Protein AF-0000000082672532 (afdb_homodimer)

InterPro domains:
  IPR002347 Short-chain dehydrogenase/reductase SDR [PF00106] (41-243)
  IPR002347 Short-chain dehydrogenase/reductase SDR [PR00080] (131-142)
  IPR002347 Short-chain dehydrogenase/reductase SDR [PR00080] (184-192)
  IPR002347 Short-chain dehydrogenase/reductase SDR [PR00080] (203-222)
  IPR002347 Short-chain dehydrogenase/reductase SDR [PR00081] (131-142)
  IPR002347 Short-chain dehydrogenase/reductase SDR [PR00081] (178-194)
  IPR002347 Short-chain dehydrogenase/reductase SDR [PR00081] (203-222)
  IPR002347 Short-chain dehydrogenase/reductase SDR [PR00081] (224-241)
  IPR020904 Short-chain dehydrogenase/reductase, conserved site [PS00061] (190-218)
  IPR036291 NAD(P)-binding domain superfamily [SSF51735] (41-313)

pLDDT: mean 85.09, std 20.92, range [21.12, 98.75]

Structure (mmCIF, N/CA/C/O backbone):
data_AF-0000000082672532-model_v1
#
loop_
_entity.id
_entity.type
_entity.pdbx_description
1 polymer 'Retinol dehydrogenase 16-like isoform X2'
#
loop_
_atom_site.group_PDB
_atom_site.id
_atom_site.type_symbol
_atom_site.label_atom_id
_atom_site.label_alt_id
_atom_site.label_comp_id
_atom_site.label_asym_id
_atom_site.label_entity_id
_atom_site.label_seq_id
_atom_site.pdbx_PDB_ins_code
_atom_site.Cartn_x
_atom_site.Cartn_y
_atom_site.Cartn_z
_atom_site.occupancy
_atom_site.B_iso_or_equiv
_atom_site.auth_seq_id
_atom_site.auth_comp_id
_atom_site.auth_asym_id
_atom_site.auth_atom_id
_atom_site.pdbx_PDB_model_num
ATOM 1 N N . MET A 1 1 ? 17.281 -45.688 34.594 1 22.8 1 MET A N 1
ATOM 2 C CA . MET A 1 1 ? 16.125 -46.219 33.906 1 22.8 1 MET A CA 1
ATOM 3 C C . MET A 1 1 ? 15.852 -45.406 32.625 1 22.8 1 MET A C 1
ATOM 5 O O . MET A 1 1 ? 15.703 -44.188 32.656 1 22.8 1 MET A O 1
ATOM 9 N N . SER A 1 2 ? 16.453 -45.875 31.359 1 21.47 2 SER A N 1
ATOM 10 C CA . SER A 1 2 ? 16.703 -45.375 30.016 1 21.47 2 SER A CA 1
ATOM 11 C C . SER A 1 2 ? 15.398 -45.156 29.266 1 21.47 2 SER A C 1
ATOM 13 O O . SER A 1 2 ? 14.617 -46.094 29.047 1 21.47 2 SER A O 1
ATOM 15 N N . VAL A 1 3 ? 14.719 -43.969 29.578 1 28.23 3 VAL A N 1
ATOM 16 C CA . VAL A 1 3 ? 13.344 -43.719 29.141 1 28.23 3 VAL A CA 1
ATOM 17 C C . VAL A 1 3 ? 13.25 -43.812 27.625 1 28.23 3 VAL A C 1
ATOM 19 O O . VAL A 1 3 ? 13.945 -43.094 26.906 1 28.23 3 VAL A O 1
ATOM 22 N N . SER A 1 4 ? 13.062 -45 27 1 24.16 4 SER A N 1
ATOM 23 C CA . SER A 1 4 ? 13.078 -45.406 25.594 1 24.16 4 SER A CA 1
ATOM 24 C C . SER A 1 4 ? 12.008 -44.656 24.797 1 24.16 4 SER A C 1
ATOM 26 O O . SER A 1 4 ? 10.82 -44.719 25.125 1 24.16 4 SER A O 1
ATOM 28 N N . LEU A 1 5 ? 12.242 -43.406 24.375 1 28.22 5 LEU A N 1
ATOM 29 C CA . LEU A 1 5 ? 11.336 -42.531 23.625 1 28.22 5 LEU A CA 1
ATOM 30 C C . LEU A 1 5 ? 10.812 -43.25 22.391 1 28.22 5 LEU A C 1
ATOM 32 O O . LEU A 1 5 ? 11.578 -43.906 21.672 1 28.22 5 LEU A O 1
ATOM 36 N N . PRO A 1 6 ? 9.523 -43.594 22.312 1 28.3 6 PRO A N 1
ATOM 37 C CA . PRO A 1 6 ? 9.094 -44.5 21.25 1 28.3 6 PRO A CA 1
ATOM 38 C C . PRO A 1 6 ? 9.352 -43.938 19.844 1 28.3 6 PRO A C 1
ATOM 40 O O . PRO A 1 6 ? 9.422 -42.719 19.672 1 28.3 6 PRO A O 1
ATOM 43 N N . ALA A 1 7 ? 10.039 -44.656 18.812 1 29.14 7 ALA A N 1
ATOM 44 C CA . ALA A 1 7 ? 10.594 -44.594 17.453 1 29.14 7 ALA A CA 1
ATOM 45 C C . ALA A 1 7 ? 9.531 -44.188 16.438 1 29.14 7 ALA A C 1
ATOM 47 O O . ALA A 1 7 ? 9.812 -44.094 15.242 1 29.14 7 ALA A O 1
ATOM 48 N N . GLY A 1 8 ? 8.227 -44.188 16.734 1 26.72 8 GLY A N 1
ATOM 49 C CA . GLY A 1 8 ? 7.258 -44.312 15.664 1 26.72 8 GLY A CA 1
ATOM 50 C C . GLY A 1 8 ? 7.148 -43.094 14.781 1 26.72 8 GLY A C 1
ATOM 51 O O . GLY A 1 8 ? 6.555 -43.156 13.703 1 26.72 8 GLY A O 1
ATOM 52 N N . PHE A 1 9 ? 7.199 -41.875 15.281 1 28.36 9 PHE A N 1
ATOM 53 C CA . PHE A 1 9 ? 6.602 -40.781 14.531 1 28.36 9 PHE A CA 1
ATOM 54 C C . PHE A 1 9 ? 7.508 -40.344 13.383 1 28.36 9 PHE A C 1
ATOM 56 O O . PHE A 1 9 ? 7.453 -39.219 12.945 1 28.36 9 PHE A O 1
ATOM 63 N N . THR A 1 10 ? 8.578 -41.125 13.023 1 25.06 10 THR A N 1
ATOM 64 C CA . THR A 1 10 ? 9.594 -40.656 12.094 1 25.06 10 THR A CA 1
ATOM 65 C C . THR A 1 10 ? 9.031 -40.562 10.68 1 25.06 10 THR A C 1
ATOM 67 O O . THR A 1 10 ? 9.641 -39.938 9.805 1 25.06 10 THR A O 1
ATOM 70 N N . SER A 1 11 ? 8.125 -41.406 10.258 1 24.86 11 SER A N 1
ATOM 71 C CA . SER A 1 11 ? 8.023 -41.625 8.82 1 24.86 11 SER A CA 1
ATOM 72 C C . SER A 1 11 ? 7.297 -40.5 8.133 1 24.86 11 SER A C 1
ATOM 74 O O . SER A 1 11 ? 6.078 -40.531 7.949 1 24.86 11 SER A O 1
ATOM 76 N N . TRP A 1 12 ? 7.328 -39.344 8.594 1 27.31 12 TRP A N 1
ATOM 77 C CA . TRP A 1 12 ? 6.629 -38.312 7.816 1 27.31 12 TRP A CA 1
ATOM 78 C C . TRP A 1 12 ? 7.09 -38.344 6.359 1 27.31 12 TRP A C 1
ATOM 80 O O . TRP A 1 12 ? 8.211 -37.938 6.055 1 27.31 12 TRP A O 1
ATOM 90 N N . ARG A 1 13 ? 6.805 -39.375 5.57 1 30.42 13 ARG A N 1
ATOM 91 C CA . ARG A 1 13 ? 6.992 -39.531 4.133 1 30.42 13 ARG A CA 1
ATOM 92 C C . ARG A 1 13 ? 6.59 -38.281 3.381 1 30.42 13 ARG A C 1
ATOM 94 O O . ARG A 1 13 ? 5.426 -37.875 3.41 1 30.42 13 ARG A O 1
ATOM 101 N N . PHE A 1 14 ? 7.422 -37.344 3.176 1 32.69 14 PHE A N 1
ATOM 102 C CA . PHE A 1 14 ? 7.383 -36.219 2.24 1 32.69 14 PHE A CA 1
ATOM 103 C C . PHE A 1 14 ? 6.824 -36.656 0.893 1 32.69 14 PHE A C 1
ATOM 105 O O . PHE A 1 14 ? 7.484 -37.375 0.147 1 32.69 14 PHE A O 1
ATOM 112 N N . LEU A 1 15 ? 5.609 -37 0.774 1 30.42 15 LEU A N 1
ATOM 113 C CA . LEU A 1 15 ? 5.035 -37.312 -0.532 1 30.42 15 LEU A CA 1
ATOM 114 C C . LEU A 1 15 ? 5.418 -36.25 -1.554 1 30.42 15 LEU A C 1
ATOM 116 O O . LEU A 1 15 ? 4.871 -35.125 -1.542 1 30.42 15 LEU A O 1
ATOM 120 N N . VAL A 1 16 ? 6.676 -35.875 -1.719 1 34.66 16 VAL A N 1
ATOM 121 C CA . VAL A 1 16 ? 7.09 -35.188 -2.934 1 34.66 16 VAL A CA 1
ATOM 122 C C . VAL A 1 16 ? 6.508 -35.875 -4.156 1 34.66 16 VAL A C 1
ATOM 124 O O . VAL A 1 16 ? 6.609 -37.094 -4.281 1 34.66 16 VAL A O 1
ATOM 127 N N . LEU A 1 17 ? 5.418 -35.562 -4.68 1 37.06 17 LEU A N 1
ATOM 128 C CA . LEU A 1 17 ? 4.992 -36.156 -5.941 1 37.06 17 LEU A CA 1
ATOM 129 C C . LEU A 1 17 ? 6.195 -36.469 -6.836 1 37.06 17 LEU A C 1
ATOM 131 O O . LEU A 1 17 ? 7.043 -35.594 -7.047 1 37.06 17 LEU A O 1
ATOM 135 N N . PRO A 1 18 ? 6.68 -37.594 -6.914 1 37.16 18 PRO A N 1
ATOM 136 C CA . PRO A 1 18 ? 7.77 -37.906 -7.844 1 37.16 18 PRO A CA 1
ATOM 137 C C . PRO A 1 18 ? 7.508 -37.375 -9.25 1 37.16 18 PRO A C 1
ATOM 139 O O . PRO A 1 18 ? 6.574 -37.812 -9.922 1 37.16 18 PRO A O 1
ATOM 142 N N . LEU A 1 19 ? 7.75 -36.062 -9.492 1 42.47 19 LEU A N 1
ATOM 143 C CA . LEU A 1 19 ? 7.652 -35.375 -10.789 1 42.47 19 LEU A CA 1
ATOM 144 C C . LEU A 1 19 ? 8.25 -36.25 -11.891 1 42.47 19 LEU A C 1
ATOM 146 O O . LEU A 1 19 ? 7.984 -36.031 -13.07 1 42.47 19 LEU A O 1
ATOM 150 N N . ALA A 1 20 ? 9.117 -37.219 -11.656 1 36.72 20 ALA A N 1
ATOM 151 C CA . ALA A 1 20 ? 9.852 -38 -12.656 1 36.72 20 ALA A CA 1
ATOM 152 C C . ALA A 1 20 ? 8.914 -38.875 -13.469 1 36.72 20 ALA A C 1
ATOM 154 O O . ALA A 1 20 ? 9.242 -39.281 -14.578 1 36.72 20 ALA A O 1
ATOM 155 N N . ALA A 1 21 ? 7.895 -39.312 -12.914 1 38.53 21 ALA A N 1
ATOM 156 C CA . ALA A 1 21 ? 7.176 -40.344 -13.641 1 38.53 21 ALA A CA 1
ATOM 157 C C . ALA A 1 21 ? 6.117 -39.75 -14.555 1 38.53 21 ALA A C 1
ATOM 159 O O . ALA A 1 21 ? 5.312 -40.5 -15.141 1 38.53 21 ALA A O 1
ATOM 160 N N . LEU A 1 22 ? 6.031 -38.344 -14.516 1 41.75 22 LEU A N 1
ATOM 161 C CA . LEU A 1 22 ? 4.953 -37.812 -15.336 1 41.75 22 LEU A CA 1
ATOM 162 C C . LEU A 1 22 ? 5.402 -37.625 -16.781 1 41.75 22 LEU A C 1
ATOM 164 O O . LEU A 1 22 ? 6.543 -37.25 -17.031 1 41.75 22 LEU A O 1
ATOM 168 N N . SER A 1 23 ? 4.762 -38.125 -17.766 1 41.69 23 SER A N 1
ATOM 169 C CA . SER A 1 23 ? 4.996 -37.906 -19.188 1 41.69 23 SER A CA 1
ATOM 170 C C . SER A 1 23 ? 5.094 -36.438 -19.516 1 41.69 23 SER A C 1
ATOM 172 O O . SER A 1 23 ? 4.594 -35.594 -18.766 1 41.69 23 SER A O 1
ATOM 174 N N . ALA A 1 24 ? 5.992 -36 -20.484 1 45.09 24 ALA A N 1
ATOM 175 C CA . ALA A 1 24 ? 6.266 -34.625 -20.953 1 45.09 24 ALA A CA 1
ATOM 176 C C . ALA A 1 24 ? 5.008 -33.781 -20.891 1 45.09 24 ALA A C 1
ATOM 178 O O . ALA A 1 24 ? 5.078 -32.594 -20.578 1 45.09 24 ALA A O 1
ATOM 179 N N . SER A 1 25 ? 3.893 -34.281 -21.203 1 47.38 25 SER A N 1
ATOM 180 C CA . SER A 1 25 ? 2.619 -33.594 -21.297 1 47.38 25 SER A CA 1
ATOM 181 C C . SER A 1 25 ? 2.072 -33.25 -19.922 1 47.38 25 SER A C 1
ATOM 183 O O . SER A 1 25 ? 1.288 -32.312 -19.766 1 47.38 25 SER A O 1
ATOM 185 N N . ASP A 1 26 ? 2.633 -33.875 -18.859 1 57.94 26 ASP A N 1
ATOM 186 C CA . ASP A 1 26 ? 2.037 -33.812 -17.531 1 57.94 26 ASP A CA 1
ATOM 187 C C . ASP A 1 26 ? 2.809 -32.844 -16.641 1 57.94 26 ASP A C 1
ATOM 189 O O . ASP A 1 26 ? 2.652 -32.875 -15.414 1 57.94 26 ASP A O 1
ATOM 193 N N . THR A 1 27 ? 3.475 -31.922 -17.328 1 71.75 27 THR A N 1
ATOM 194 C CA . THR A 1 27 ? 4.371 -31.125 -16.5 1 71.75 27 THR A CA 1
ATOM 195 C C . THR A 1 27 ? 3.701 -29.812 -16.094 1 71.75 27 THR A C 1
ATOM 197 O O . THR A 1 27 ? 3.104 -29.125 -16.922 1 71.75 27 THR A O 1
ATOM 200 N N . PRO A 1 28 ? 3.74 -29.453 -14.852 1 78.81 28 PRO A N 1
ATOM 201 C CA . PRO A 1 28 ? 3.15 -28.188 -14.414 1 78.81 28 PRO A CA 1
ATOM 202 C C . PRO A 1 28 ? 3.773 -26.984 -15.102 1 78.81 28 PRO A C 1
ATOM 204 O O . PRO A 1 28 ? 4.984 -26.953 -15.336 1 78.81 28 PRO A O 1
ATOM 207 N N . THR A 1 29 ? 2.883 -26.094 -15.578 1 82.5 29 THR A N 1
ATOM 208 C CA . THR A 1 29 ? 3.32 -24.875 -16.266 1 82.5 29 THR A CA 1
ATOM 209 C C . THR A 1 29 ? 3.324 -23.688 -15.312 1 82.5 29 THR A C 1
ATOM 211 O O . THR A 1 29 ? 2.357 -23.469 -14.578 1 82.5 29 THR A O 1
ATOM 214 N N . VAL A 1 30 ? 4.434 -22.984 -15.312 1 87.06 30 VAL A N 1
ATOM 215 C CA . VAL A 1 30 ? 4.605 -21.812 -14.453 1 87.06 30 VAL A CA 1
ATOM 216 C C . VAL A 1 30 ? 4.828 -20.578 -15.312 1 87.06 30 VAL A C 1
ATOM 218 O O . VAL A 1 30 ? 5.676 -20.578 -16.219 1 87.06 30 VAL A O 1
ATOM 221 N N . LEU A 1 31 ? 3.986 -19.594 -15.125 1 88.81 31 LEU A N 1
ATOM 222 C CA . LEU A 1 31 ? 4.238 -18.266 -15.695 1 88.81 31 LEU A CA 1
ATOM 223 C C . LEU A 1 31 ? 5.07 -17.422 -14.75 1 88.81 31 LEU A C 1
ATOM 225 O O . LEU A 1 31 ? 4.703 -17.234 -13.586 1 88.81 31 LEU A O 1
ATOM 229 N N . LEU A 1 32 ? 6.141 -17 -15.281 1 87.56 32 LEU A N 1
ATOM 230 C CA . LEU A 1 32 ? 7.066 -16.172 -14.516 1 87.56 32 LEU A CA 1
ATOM 231 C C . LEU A 1 32 ? 7.258 -14.812 -15.18 1 87.56 32 LEU A C 1
ATOM 233 O O . LEU A 1 32 ? 7.758 -14.727 -16.297 1 87.56 32 LEU A O 1
ATOM 237 N N . ASN A 1 33 ? 6.738 -13.805 -14.516 1 82.75 33 ASN A N 1
ATOM 238 C CA . ASN A 1 33 ? 7.039 -12.492 -15.086 1 82.75 33 ASN A CA 1
ATOM 239 C C . ASN A 1 33 ? 8.219 -11.836 -14.375 1 82.75 33 ASN A C 1
ATOM 241 O O . ASN A 1 33 ? 8.25 -11.758 -13.148 1 82.75 33 ASN A O 1
ATOM 245 N N . THR A 1 34 ? 9.25 -11.398 -15.117 1 75 34 THR A N 1
ATOM 246 C CA . THR A 1 34 ? 10.516 -10.891 -14.594 1 75 34 THR A CA 1
ATOM 247 C C . THR A 1 34 ? 10.883 -9.57 -15.273 1 75 34 THR A C 1
ATOM 249 O O . THR A 1 34 ? 10.367 -9.25 -16.344 1 75 34 THR A O 1
ATOM 252 N N . PHE A 1 35 ? 11.383 -8.586 -14.391 1 60.69 35 PHE A N 1
ATOM 253 C CA . PHE A 1 35 ? 11.898 -7.328 -14.922 1 60.69 35 PHE A CA 1
ATOM 254 C C . PHE A 1 35 ? 13.344 -7.496 -15.398 1 60.69 35 PHE A C 1
ATOM 256 O O . PHE A 1 35 ? 14.156 -8.117 -14.711 1 60.69 35 PHE A O 1
ATOM 263 N N . TRP A 1 36 ? 13.523 -7.594 -16.641 1 53.28 36 TRP A N 1
ATOM 264 C CA . TRP A 1 36 ? 14.953 -7.555 -16.953 1 53.28 36 TRP A CA 1
ATOM 265 C C . TRP A 1 36 ? 15.383 -6.152 -17.359 1 53.28 36 TRP A C 1
ATOM 267 O O . TRP A 1 36 ? 14.641 -5.438 -18.031 1 53.28 36 TRP A O 1
ATOM 277 N N . SER A 1 37 ? 16.219 -5.555 -16.406 1 50.47 37 SER A N 1
ATOM 278 C CA . SER A 1 37 ? 16.781 -4.227 -16.625 1 50.47 37 SER A CA 1
ATOM 279 C C . SER A 1 37 ? 17.188 -4.027 -18.078 1 50.47 37 SER A C 1
ATOM 281 O O . SER A 1 37 ? 17.531 -4.988 -18.766 1 50.47 37 SER A O 1
ATOM 283 N N . ARG A 1 38 ? 16.703 -2.891 -18.578 1 47.25 38 ARG A N 1
ATOM 284 C CA . ARG A 1 38 ? 17.141 -2.432 -19.906 1 47.25 38 ARG A CA 1
ATOM 285 C C . ARG A 1 38 ? 18.672 -2.5 -20.031 1 47.25 38 ARG A C 1
ATOM 287 O O . ARG A 1 38 ? 19.203 -2.398 -21.125 1 47.25 38 ARG A O 1
ATOM 294 N N . GLU A 1 39 ? 19.297 -2.465 -18.828 1 46.34 39 GLU A N 1
ATOM 295 C CA . GLU A 1 39 ? 20.75 -2.396 -18.953 1 46.34 39 GLU A CA 1
ATOM 296 C C . GLU A 1 39 ? 21.344 -3.779 -19.188 1 46.34 39 GLU A C 1
ATOM 298 O O . GLU A 1 39 ? 20.938 -4.754 -18.562 1 46.34 39 GLU A O 1
ATOM 303 N N . PRO A 1 40 ? 22.094 -3.75 -20.125 1 41.78 40 PRO A N 1
ATOM 304 C CA . PRO A 1 40 ? 22.875 -4.957 -20.406 1 41.78 40 PRO A CA 1
ATOM 305 C C . PRO A 1 40 ? 23.547 -5.531 -19.172 1 41.78 40 PRO A C 1
ATOM 307 O O . PRO A 1 40 ? 24.094 -4.777 -18.344 1 41.78 40 PRO A O 1
ATOM 310 N N . GLY A 1 41 ? 23.594 -6.801 -18.828 1 40.56 41 GLY A N 1
ATOM 311 C CA . GLY A 1 41 ? 24.25 -7.465 -17.719 1 40.56 41 GLY A CA 1
ATOM 312 C C . GLY A 1 41 ? 23.297 -7.758 -16.562 1 40.56 41 GLY A C 1
ATOM 313 O O . GLY A 1 41 ? 23.672 -8.445 -15.609 1 40.56 41 GLY A O 1
ATOM 314 N N . CYS A 1 42 ? 22.406 -6.988 -16.453 1 43.38 42 CYS A N 1
ATOM 315 C CA . CYS A 1 42 ? 21.516 -7.137 -15.32 1 43.38 42 CYS A CA 1
ATOM 316 C C . CYS A 1 42 ? 20.562 -8.305 -15.516 1 43.38 42 CYS A C 1
ATOM 318 O O . CYS A 1 42 ? 19.453 -8.32 -14.961 1 43.38 42 CYS A O 1
ATOM 320 N N . ASP A 1 43 ? 20.828 -9.094 -16.438 1 50.78 43 ASP A N 1
ATOM 321 C CA . ASP A 1 43 ? 20.047 -10.297 -16.703 1 50.78 43 ASP A CA 1
ATOM 322 C C . ASP A 1 43 ? 20.109 -11.266 -15.523 1 50.78 43 ASP A C 1
ATOM 324 O O . ASP A 1 43 ? 19.875 -12.461 -15.688 1 50.78 43 ASP A O 1
ATOM 328 N N . SER A 1 44 ? 20.562 -10.75 -14.328 1 61.69 44 SER A N 1
ATOM 329 C CA . SER A 1 44 ? 20.922 -11.547 -13.164 1 61.69 44 SER A CA 1
ATOM 330 C C . SER A 1 44 ? 20.016 -11.234 -11.977 1 61.69 44 SER A C 1
ATOM 332 O O . SER A 1 44 ? 20.062 -10.133 -11.43 1 61.69 44 SER A O 1
ATOM 334 N N . GLY A 1 45 ? 18.828 -11.883 -11.984 1 86.25 45 GLY A N 1
ATOM 335 C CA . GLY A 1 45 ? 17.984 -11.695 -10.805 1 86.25 45 GLY A CA 1
ATOM 336 C C . GLY A 1 45 ? 17.25 -12.953 -10.391 1 86.25 45 GLY A C 1
ATOM 337 O O . GLY A 1 45 ? 17.562 -14.047 -10.859 1 86.25 45 GLY A O 1
ATOM 338 N N . PHE A 1 46 ? 16.438 -12.727 -9.508 1 92.38 46 PHE A N 1
ATOM 339 C CA . PHE A 1 46 ? 15.672 -13.852 -8.992 1 92.38 46 PHE A CA 1
ATOM 340 C C . PHE A 1 46 ? 14.969 -14.586 -10.117 1 92.38 46 PHE A C 1
ATOM 342 O O . PHE A 1 46 ? 14.992 -15.82 -10.18 1 92.38 46 PHE A O 1
ATOM 349 N N . GLY A 1 47 ? 14.391 -13.805 -11.031 1 92.38 47 GLY A N 1
ATOM 350 C CA . GLY A 1 47 ? 13.609 -14.398 -12.109 1 92.38 47 GLY A CA 1
ATOM 351 C C . GLY A 1 47 ? 14.43 -15.289 -13.023 1 92.38 47 GLY A C 1
ATOM 352 O O . GLY A 1 47 ? 14 -16.391 -13.375 1 92.38 47 GLY A O 1
ATOM 353 N N . ASN A 1 48 ? 15.547 -14.781 -13.414 1 91 48 ASN A N 1
ATOM 354 C CA . ASN A 1 48 ? 16.438 -15.555 -14.273 1 91 48 ASN A CA 1
ATOM 355 C C . ASN A 1 48 ? 16.859 -16.859 -13.609 1 91 48 ASN A C 1
ATOM 357 O O . ASN A 1 48 ? 16.766 -17.938 -14.211 1 91 48 ASN A O 1
ATOM 361 N N . LEU A 1 49 ? 17.328 -16.75 -12.422 1 93.25 49 LEU A N 1
ATOM 362 C CA . LEU A 1 49 ? 17.781 -17.938 -11.711 1 93.25 49 LEU A CA 1
ATOM 363 C C . LEU A 1 49 ? 16.641 -18.922 -11.492 1 93.25 49 LEU A C 1
ATOM 365 O O . LEU A 1 49 ? 16.812 -20.125 -11.672 1 93.25 49 LEU A O 1
ATOM 369 N N . LEU A 1 50 ? 15.492 -18.422 -11.148 1 95.5 50 LEU A N 1
ATOM 370 C CA . LEU A 1 50 ? 14.344 -19.297 -10.922 1 95.5 50 LEU A CA 1
ATOM 371 C C . LEU A 1 50 ? 13.945 -20.016 -12.203 1 95.5 50 LEU A C 1
ATOM 373 O O . LEU A 1 50 ? 13.641 -21.219 -12.18 1 95.5 50 LEU A O 1
ATOM 377 N N . ALA A 1 51 ? 13.914 -19.312 -13.281 1 93.94 51 ALA A N 1
ATOM 378 C CA . ALA A 1 51 ? 13.555 -19.906 -14.562 1 93.94 51 ALA A CA 1
ATOM 379 C C . ALA A 1 51 ? 14.461 -21.078 -14.898 1 93.94 51 ALA A C 1
ATOM 381 O O . ALA A 1 51 ? 13.984 -22.156 -15.289 1 93.94 51 ALA A O 1
ATOM 382 N N . ARG A 1 52 ? 15.703 -20.891 -14.734 1 94.06 52 ARG A N 1
ATOM 383 C CA . ARG A 1 52 ? 16.656 -21.938 -15.016 1 94.06 52 ARG A CA 1
ATOM 384 C C . ARG A 1 52 ? 16.5 -23.109 -14.047 1 94.06 52 ARG A C 1
ATOM 386 O O . ARG A 1 52 ? 16.562 -24.266 -14.453 1 94.06 52 ARG A O 1
ATOM 393 N N . GLN A 1 53 ? 16.281 -22.781 -12.828 1 94.31 53 GLN A N 1
ATOM 394 C CA . GLN A 1 53 ? 16.109 -23.781 -11.781 1 94.31 53 GLN A CA 1
ATOM 395 C C . GLN A 1 53 ? 14.898 -24.656 -12.062 1 94.31 53 GLN A C 1
ATOM 397 O O . GLN A 1 53 ? 14.969 -25.891 -11.953 1 94.31 53 GLN A O 1
ATOM 402 N N . LEU A 1 54 ? 13.797 -24.047 -12.406 1 94.5 54 LEU A N 1
ATOM 403 C CA . LEU A 1 54 ? 12.57 -24.781 -12.68 1 94.5 54 LEU A CA 1
ATOM 404 C C . LEU A 1 54 ? 12.695 -25.594 -13.961 1 94.5 54 LEU A C 1
ATOM 406 O O . LEU A 1 54 ? 12.219 -26.719 -14.031 1 94.5 54 LEU A O 1
ATOM 410 N N . ASP A 1 55 ? 13.344 -24.984 -14.922 1 93.69 55 ASP A N 1
ATOM 411 C CA . ASP A 1 55 ? 13.578 -25.688 -16.172 1 93.69 55 ASP A CA 1
ATOM 412 C C . ASP A 1 55 ? 14.414 -26.953 -15.953 1 93.69 55 ASP A C 1
ATOM 414 O O . ASP A 1 55 ? 14.102 -28.016 -16.516 1 93.69 55 ASP A O 1
ATOM 418 N N . LEU A 1 56 ? 15.406 -26.828 -15.164 1 94.06 56 LEU A N 1
ATOM 419 C CA . LEU A 1 56 ? 16.281 -27.953 -14.852 1 94.06 56 LEU A CA 1
ATOM 420 C C . LEU A 1 56 ? 15.508 -29.047 -14.133 1 94.06 56 LEU A C 1
ATOM 422 O O . LEU A 1 56 ? 15.82 -30.234 -14.281 1 94.06 56 LEU A O 1
ATOM 426 N N . LYS A 1 57 ? 14.492 -28.688 -13.445 1 91.81 57 LYS A N 1
ATOM 427 C CA . LYS A 1 57 ? 13.703 -29.656 -12.68 1 91.81 57 LYS A CA 1
ATOM 428 C C . LYS A 1 57 ? 12.602 -30.266 -13.539 1 91.81 57 LYS A C 1
ATOM 430 O O . LYS A 1 57 ? 11.805 -31.078 -13.062 1 91.81 57 LYS A O 1
ATOM 435 N N . GLY A 1 58 ? 12.469 -29.766 -14.742 1 89.38 58 GLY A N 1
ATOM 436 C CA . GLY A 1 58 ? 11.555 -30.375 -15.695 1 89.38 58 GLY A CA 1
ATOM 437 C C . GLY A 1 58 ? 10.219 -29.672 -15.797 1 89.38 58 GLY A C 1
ATOM 438 O O . GLY A 1 58 ? 9.32 -30.125 -16.5 1 89.38 58 GLY A O 1
ATOM 439 N N . LEU A 1 59 ? 10.031 -28.531 -15.102 1 89.69 59 LEU A N 1
ATOM 440 C CA . LEU A 1 59 ? 8.797 -27.766 -15.219 1 89.69 59 LEU A CA 1
ATOM 441 C C . LEU A 1 59 ? 8.766 -26.984 -16.516 1 89.69 59 LEU A C 1
ATOM 443 O O . LEU A 1 59 ? 9.82 -26.594 -17.047 1 89.69 59 LEU A O 1
ATOM 447 N N . ARG A 1 60 ? 7.609 -26.844 -17.047 1 91.75 60 ARG A N 1
ATOM 448 C CA . ARG A 1 60 ? 7.441 -25.938 -18.188 1 91.75 60 ARG A CA 1
ATOM 449 C C . ARG A 1 60 ? 7.352 -24.484 -17.734 1 91.75 60 ARG A C 1
ATOM 451 O O . ARG A 1 60 ? 6.441 -24.125 -16.984 1 91.75 60 ARG A O 1
ATOM 458 N N . VAL A 1 61 ? 8.25 -23.703 -18.234 1 94.31 61 VAL A N 1
ATOM 459 C CA . VAL A 1 61 ? 8.32 -22.312 -17.781 1 94.31 61 VAL A CA 1
ATOM 460 C C . VAL A 1 61 ? 7.941 -21.375 -18.938 1 94.31 61 VAL A C 1
ATOM 462 O O . VAL A 1 61 ? 8.555 -21.422 -20 1 94.31 61 VAL A O 1
ATOM 465 N N . LEU A 1 62 ? 6.906 -20.656 -18.75 1 94.81 62 LEU A N 1
ATOM 466 C CA . LEU A 1 62 ? 6.566 -19.516 -19.609 1 94.81 62 LEU A CA 1
ATOM 467 C C . LEU A 1 62 ? 7.102 -18.219 -19.031 1 94.81 62 LEU A C 1
ATOM 469 O O . LEU A 1 62 ? 6.512 -17.656 -18.109 1 94.81 62 LEU A O 1
ATOM 473 N N . ALA A 1 63 ? 8.188 -17.75 -19.609 1 94.19 63 ALA A N 1
ATOM 474 C CA . ALA A 1 63 ? 8.875 -16.594 -19.047 1 94.19 63 ALA A CA 1
ATOM 475 C C . ALA A 1 63 ? 8.461 -15.312 -19.781 1 94.19 63 ALA A C 1
ATOM 477 O O . ALA A 1 63 ? 8.664 -15.18 -20.984 1 94.19 63 ALA A O 1
ATOM 478 N N . ALA A 1 64 ? 7.844 -14.43 -19.094 1 93.38 64 ALA A N 1
ATOM 479 C CA . ALA A 1 64 ? 7.523 -13.102 -19.609 1 93.38 64 ALA A CA 1
ATOM 480 C C . ALA A 1 64 ? 8.625 -12.102 -19.281 1 93.38 64 ALA A C 1
ATOM 482 O O . ALA A 1 64 ? 8.898 -11.82 -18.125 1 93.38 64 ALA A O 1
ATOM 483 N N . CYS A 1 65 ? 9.227 -11.586 -20.328 1 90.44 65 CYS A N 1
ATOM 484 C CA . CYS A 1 65 ? 10.359 -10.68 -20.188 1 90.44 65 CYS A CA 1
ATOM 485 C C . CYS A 1 65 ? 10.008 -9.289 -20.703 1 90.44 65 CYS A C 1
ATOM 487 O O . CYS A 1 65 ? 9.195 -9.141 -21.625 1 90.44 65 CYS A O 1
ATOM 489 N N . LEU A 1 66 ? 10.656 -8.32 -20.078 1 88.81 66 LEU A N 1
ATOM 490 C CA . LEU A 1 66 ? 10.406 -6.945 -20.5 1 88.81 66 LEU A CA 1
ATOM 491 C C . LEU A 1 66 ? 11.07 -6.656 -21.844 1 88.81 66 LEU A C 1
ATOM 493 O O . LEU A 1 66 ? 10.516 -5.926 -22.672 1 88.81 66 LEU A O 1
ATOM 497 N N . THR A 1 67 ? 12.336 -7.277 -22.078 1 87.12 67 THR A N 1
ATOM 498 C CA . THR A 1 67 ? 13.094 -6.969 -23.281 1 87.12 67 THR A CA 1
ATOM 499 C C . THR A 1 67 ? 13.352 -8.234 -24.094 1 87.12 67 THR A C 1
ATOM 501 O O . THR A 1 67 ? 13.445 -9.328 -23.547 1 87.12 67 THR A O 1
ATOM 504 N N . GLU A 1 68 ? 13.555 -8.031 -25.391 1 89.75 68 GLU A N 1
ATOM 505 C CA . GLU A 1 68 ? 13.883 -9.133 -26.281 1 89.75 68 GLU A CA 1
ATOM 506 C C . GLU A 1 68 ? 15.258 -9.719 -25.969 1 89.75 68 GLU A C 1
ATOM 508 O O . GLU A 1 68 ? 15.453 -10.93 -26.062 1 89.75 68 GLU A O 1
ATOM 513 N N . LYS A 1 69 ? 16.141 -8.891 -25.609 1 87 69 LYS A N 1
ATOM 514 C CA . LYS A 1 69 ? 17.484 -9.336 -25.266 1 87 69 LYS A CA 1
ATOM 515 C C . LYS A 1 69 ? 17.469 -10.281 -24.078 1 87 69 LYS A C 1
ATOM 517 O O . LYS A 1 69 ? 18.141 -11.312 -24.078 1 87 69 LYS A O 1
ATOM 522 N N . GLY A 1 70 ? 16.734 -9.898 -23.078 1 85.25 70 GLY A N 1
ATOM 523 C CA . GLY A 1 70 ? 16.609 -10.758 -21.922 1 85.25 70 GLY A CA 1
ATOM 524 C C . GLY A 1 70 ? 15.953 -12.094 -22.234 1 85.25 70 GLY A C 1
ATOM 525 O O . GLY A 1 70 ? 16.375 -13.133 -21.719 1 85.25 70 GLY A O 1
ATOM 526 N N . ALA A 1 71 ? 14.969 -12.031 -23.047 1 90.06 71 ALA A N 1
ATOM 527 C CA . ALA A 1 71 ? 14.281 -13.25 -23.469 1 90.06 71 ALA A CA 1
ATOM 528 C C . ALA A 1 71 ? 15.219 -14.188 -24.219 1 90.06 71 ALA A C 1
ATOM 530 O O . ALA A 1 71 ? 15.25 -15.391 -23.953 1 90.06 71 ALA A O 1
ATOM 531 N N . GLU A 1 72 ? 15.945 -13.641 -25.109 1 90.38 72 GLU A N 1
ATOM 532 C CA . GLU A 1 72 ? 16.875 -14.422 -25.906 1 90.38 72 GLU A CA 1
ATOM 533 C C . GLU A 1 72 ? 17.953 -15.055 -25.031 1 90.38 72 GLU A C 1
ATOM 535 O O . GLU A 1 72 ? 18.297 -16.219 -25.203 1 90.38 72 GLU A O 1
ATOM 540 N N . GLN A 1 73 ? 18.453 -14.273 -24.141 1 87.19 73 GLN A N 1
ATOM 541 C CA . GLN A 1 73 ? 19.484 -14.781 -23.25 1 87.19 73 GLN A CA 1
ATOM 542 C C . GLN A 1 73 ? 18.953 -15.945 -22.406 1 87.19 73 GLN A C 1
ATOM 544 O O . GLN A 1 73 ? 19.672 -16.938 -22.203 1 87.19 73 GLN A O 1
ATOM 549 N N . LEU A 1 74 ? 17.797 -15.789 -21.969 1 90.38 74 LEU A N 1
ATOM 550 C CA . LEU A 1 74 ? 17.203 -16.844 -21.156 1 90.38 74 LEU A CA 1
ATOM 551 C C . LEU A 1 74 ? 16.969 -18.109 -21.984 1 90.38 74 LEU A C 1
ATOM 553 O O . LEU A 1 74 ? 17.234 -19.219 -21.516 1 90.38 74 LEU A O 1
ATOM 557 N N . ARG A 1 75 ? 16.484 -17.969 -23.172 1 92 75 ARG A N 1
ATOM 558 C CA . ARG A 1 75 ? 16.25 -19.109 -24.062 1 92 75 ARG A CA 1
ATOM 559 C C . ARG A 1 75 ? 17.562 -19.844 -24.344 1 92 75 ARG A C 1
ATOM 561 O O . ARG A 1 75 ? 17.578 -21.078 -24.438 1 92 75 ARG A O 1
ATOM 568 N N . ASN A 1 76 ? 18.562 -19.109 -24.406 1 92.5 76 ASN A N 1
ATOM 569 C CA . ASN A 1 76 ? 19.859 -19.688 -24.719 1 92.5 76 ASN A CA 1
ATOM 570 C C . ASN A 1 76 ? 20.438 -20.453 -23.531 1 92.5 76 ASN A C 1
ATOM 572 O O . ASN A 1 76 ? 21.328 -21.297 -23.703 1 92.5 76 ASN A O 1
ATOM 576 N N . GLN A 1 77 ? 19.906 -20.172 -22.422 1 91.75 77 GLN A N 1
ATOM 577 C CA . GLN A 1 77 ? 20.453 -20.766 -21.203 1 91.75 77 GLN A CA 1
ATOM 578 C C . GLN A 1 77 ? 19.562 -21.891 -20.688 1 91.75 77 GLN A C 1
ATOM 580 O O . GLN A 1 77 ? 19.828 -22.469 -19.641 1 91.75 77 GLN A O 1
ATOM 585 N N . THR A 1 78 ? 18.5 -22.141 -21.406 1 93.25 78 THR A N 1
ATOM 586 C CA . THR A 1 78 ? 17.531 -23.109 -20.938 1 93.25 78 THR A CA 1
ATOM 587 C C . THR A 1 78 ? 17.141 -24.078 -22.047 1 93.25 78 THR A C 1
ATOM 589 O O . THR A 1 78 ? 17.594 -23.953 -23.188 1 93.25 78 THR A O 1
ATOM 592 N N . SER A 1 79 ? 16.359 -25.109 -21.672 1 93.31 79 SER A N 1
ATOM 593 C CA . SER A 1 79 ? 15.906 -26.094 -22.641 1 93.31 79 SER A CA 1
ATOM 594 C C . SER A 1 79 ? 14.797 -25.516 -23.531 1 93.31 79 SER A C 1
ATOM 596 O O . SER A 1 79 ? 14.328 -24.406 -23.297 1 93.31 79 SER A O 1
ATOM 598 N N . ASP A 1 80 ? 14.297 -26.297 -24.469 1 91.31 80 ASP A N 1
ATOM 599 C CA . ASP A 1 80 ? 13.25 -25.891 -25.406 1 91.31 80 ASP A CA 1
ATOM 600 C C . ASP A 1 80 ? 11.891 -25.844 -24.719 1 91.31 80 ASP A C 1
ATOM 602 O O . ASP A 1 80 ? 10.93 -25.297 -25.266 1 91.31 80 ASP A O 1
ATOM 606 N N . ARG A 1 81 ? 11.875 -26.375 -23.562 1 90.06 81 ARG A N 1
ATOM 607 C CA . ARG A 1 81 ? 10.609 -26.359 -22.828 1 90.06 81 ARG A CA 1
ATOM 608 C C . ARG A 1 81 ? 10.258 -24.938 -22.375 1 90.06 81 ARG A C 1
ATOM 610 O O . ARG A 1 81 ? 9.078 -24.609 -22.25 1 90.06 81 ARG A O 1
ATOM 617 N N . LEU A 1 82 ? 11.281 -24.172 -22.125 1 93.81 82 LEU A N 1
ATOM 618 C CA . LEU A 1 82 ? 11.047 -22.797 -21.703 1 93.81 82 LEU A CA 1
ATOM 619 C C . LEU A 1 82 ? 10.695 -21.922 -22.891 1 93.81 82 LEU A C 1
ATOM 621 O O . LEU A 1 82 ? 11.383 -21.953 -23.906 1 93.81 82 LEU A O 1
ATOM 625 N N . GLN A 1 83 ? 9.609 -21.266 -22.797 1 94.31 83 GLN A N 1
ATOM 626 C CA . GLN A 1 83 ? 9.172 -20.328 -23.812 1 94.31 83 GLN A CA 1
ATOM 627 C C . GLN A 1 83 ? 9.102 -18.906 -23.25 1 94.31 83 GLN A C 1
ATOM 629 O O . GLN A 1 83 ? 8.914 -18.719 -22.047 1 94.31 83 GLN A O 1
ATOM 634 N N . THR A 1 84 ? 9.289 -17.969 -24.125 1 94.06 84 THR A N 1
ATOM 635 C CA . THR A 1 84 ? 9.336 -16.594 -23.672 1 94.06 84 THR A CA 1
ATOM 636 C C . THR A 1 84 ? 8.289 -15.742 -24.391 1 94.06 84 THR A C 1
ATOM 638 O O . THR A 1 84 ? 7.879 -16.062 -25.5 1 94.06 84 THR A O 1
ATOM 641 N N . VAL A 1 85 ? 7.836 -14.711 -23.734 1 94.12 85 VAL A N 1
ATOM 642 C CA . VAL A 1 85 ? 6.949 -13.695 -24.297 1 94.12 85 VAL A CA 1
ATOM 643 C C . VAL A 1 85 ? 7.336 -12.32 -23.766 1 94.12 85 VAL A C 1
ATOM 645 O O . VAL A 1 85 ? 7.895 -12.203 -22.672 1 94.12 85 VAL A O 1
ATOM 648 N N . ILE A 1 86 ? 7.129 -11.312 -24.594 1 93.62 86 ILE A N 1
ATOM 649 C CA . ILE A 1 86 ? 7.414 -9.953 -24.141 1 93.62 86 ILE A CA 1
ATOM 650 C C . ILE A 1 86 ? 6.219 -9.398 -23.375 1 93.62 86 ILE A C 1
ATOM 652 O O . ILE A 1 86 ? 5.082 -9.477 -23.844 1 93.62 86 ILE A O 1
ATOM 656 N N . LEU A 1 87 ? 6.504 -8.836 -22.188 1 94.38 87 LEU A N 1
ATOM 657 C CA . LEU A 1 87 ? 5.441 -8.328 -21.328 1 94.38 87 LEU A CA 1
ATOM 658 C C . LEU A 1 87 ? 5.871 -7.043 -20.641 1 94.38 87 LEU A C 1
ATOM 660 O O . LEU A 1 87 ? 6.914 -7.004 -19.984 1 94.38 87 LEU A O 1
ATOM 664 N N . ASP A 1 88 ? 5.188 -6 -20.891 1 94 88 ASP A N 1
ATOM 665 C CA . ASP A 1 88 ? 5.23 -4.793 -20.078 1 94 88 ASP A CA 1
ATOM 666 C C . ASP A 1 88 ? 4.035 -4.734 -19.125 1 94 88 ASP A C 1
ATOM 668 O O . ASP A 1 88 ? 2.912 -4.449 -19.547 1 94 88 ASP A O 1
ATOM 672 N N . VAL A 1 89 ? 4.281 -4.941 -17.859 1 95.19 89 VAL A N 1
ATOM 673 C CA . VAL A 1 89 ? 3.207 -5.117 -16.891 1 95.19 89 VAL A CA 1
ATOM 674 C C . VAL A 1 89 ? 2.455 -3.803 -16.703 1 95.19 89 VAL A C 1
ATOM 676 O O . VAL A 1 89 ? 1.367 -3.777 -16.125 1 95.19 89 VAL A O 1
ATOM 679 N N . THR A 1 90 ? 3.021 -2.639 -17.125 1 95.5 90 THR A N 1
ATOM 680 C CA . THR A 1 90 ? 2.375 -1.342 -16.969 1 95.5 90 THR A CA 1
ATOM 681 C C . THR A 1 90 ? 1.38 -1.085 -18.094 1 95.5 90 THR A C 1
ATOM 683 O O . THR A 1 90 ? 0.631 -0.107 -18.047 1 95.5 90 THR A O 1
ATOM 686 N N . LYS A 1 91 ? 1.392 -1.941 -19.078 1 96.19 91 LYS A N 1
ATOM 687 C CA . LYS A 1 91 ? 0.502 -1.782 -20.219 1 96.19 91 LYS A CA 1
ATOM 688 C C . LYS A 1 91 ? -0.544 -2.893 -20.266 1 96.19 91 LYS A C 1
ATOM 690 O O . LYS A 1 91 ? -0.22 -4.047 -20.547 1 96.19 91 LYS A O 1
ATOM 695 N N . THR A 1 92 ? -1.756 -2.529 -20.109 1 95.19 92 THR A N 1
ATOM 696 C CA . THR A 1 92 ? -2.844 -3.496 -20.031 1 95.19 92 THR A CA 1
ATOM 697 C C . THR A 1 92 ? -2.957 -4.289 -21.328 1 95.19 92 THR A C 1
ATOM 699 O O . THR A 1 92 ? -3.277 -5.48 -21.312 1 95.19 92 THR A O 1
ATOM 702 N N . ASP A 1 93 ? -2.691 -3.625 -22.453 1 96.75 93 ASP A N 1
ATOM 703 C CA . ASP A 1 93 ? -2.732 -4.324 -23.734 1 96.75 93 ASP A CA 1
ATOM 704 C C . ASP A 1 93 ? -1.646 -5.395 -23.797 1 96.75 93 ASP A C 1
ATOM 706 O O . ASP A 1 93 ? -1.865 -6.473 -24.359 1 96.75 93 ASP A O 1
ATOM 710 N N . SER A 1 94 ? -0.495 -5.074 -23.312 1 96.25 94 SER A N 1
ATOM 711 C CA . SER A 1 94 ? 0.591 -6.047 -23.25 1 96.25 94 SER A CA 1
ATOM 712 C C . SER A 1 94 ? 0.217 -7.234 -22.375 1 96.25 94 SER A C 1
ATOM 714 O O . SER A 1 94 ? 0.475 -8.383 -22.734 1 96.25 94 SER A O 1
ATOM 716 N N . VAL A 1 95 ? -0.41 -6.973 -21.25 1 97.06 95 VAL A N 1
ATOM 717 C CA . VAL A 1 95 ? -0.838 -8.023 -20.328 1 97.06 95 VAL A CA 1
ATOM 718 C C . VAL A 1 95 ? -1.888 -8.906 -21.016 1 97.06 95 VAL A C 1
ATOM 720 O O . VAL A 1 95 ? -1.833 -10.133 -20.906 1 97.06 95 VAL A O 1
ATOM 723 N N . ALA A 1 96 ? -2.793 -8.289 -21.688 1 96.56 96 ALA A N 1
ATOM 724 C CA . ALA A 1 96 ? -3.834 -9.031 -22.391 1 96.56 96 ALA A CA 1
ATOM 725 C C . ALA A 1 96 ? -3.229 -9.961 -23.438 1 96.56 96 ALA A C 1
ATOM 727 O O . ALA A 1 96 ? -3.619 -11.125 -23.547 1 96.56 96 ALA A O 1
ATOM 728 N N . ALA A 1 97 ? -2.303 -9.469 -24.203 1 97.06 97 ALA A N 1
ATOM 729 C CA . ALA A 1 97 ? -1.648 -10.258 -25.25 1 97.06 97 ALA A CA 1
ATOM 730 C C . ALA A 1 97 ? -0.881 -11.43 -24.641 1 97.06 97 ALA A C 1
ATOM 732 O O . ALA A 1 97 ? -0.938 -12.547 -25.141 1 97.06 97 ALA A O 1
ATOM 733 N N . ALA A 1 98 ? -0.17 -11.148 -23.578 1 95.75 98 ALA A N 1
ATOM 734 C CA . ALA A 1 98 ? 0.569 -12.211 -22.906 1 95.75 98 ALA A CA 1
ATOM 735 C C . ALA A 1 98 ? -0.38 -13.266 -22.328 1 95.75 98 ALA A C 1
ATOM 737 O O . ALA A 1 98 ? -0.075 -14.461 -22.344 1 95.75 98 ALA A O 1
ATOM 738 N N . THR A 1 99 ? -1.469 -12.812 -21.797 1 95.88 99 THR A N 1
ATOM 739 C CA . THR A 1 99 ? -2.461 -13.727 -21.234 1 95.88 99 THR A CA 1
ATOM 740 C C . THR A 1 99 ? -3.004 -14.656 -22.312 1 95.88 99 THR A C 1
ATOM 742 O O . THR A 1 99 ? -3.141 -15.859 -22.094 1 95.88 99 THR A O 1
ATOM 745 N N . GLU A 1 100 ? -3.318 -14.109 -23.453 1 95.88 100 GLU A N 1
ATOM 746 C CA . GLU A 1 100 ? -3.783 -14.93 -24.562 1 95.88 100 GLU A CA 1
ATOM 747 C C . GLU A 1 100 ? -2.713 -15.93 -25 1 95.88 100 GLU A C 1
ATOM 749 O O . GLU A 1 100 ? -3.018 -17.078 -25.312 1 95.88 100 GLU A O 1
ATOM 754 N N . TRP A 1 101 ? -1.542 -15.469 -25.062 1 95.38 101 TRP A N 1
ATOM 755 C CA . TRP A 1 101 ? -0.412 -16.328 -25.406 1 95.38 101 TRP A CA 1
ATOM 756 C C . TRP A 1 101 ? -0.298 -17.484 -24.422 1 95.38 101 TRP A C 1
ATOM 758 O O . TRP A 1 101 ? -0.079 -18.625 -24.828 1 95.38 101 TRP A O 1
ATOM 768 N N . VAL A 1 102 ? -0.453 -17.25 -23.141 1 94.38 102 VAL A N 1
ATOM 769 C CA . VAL A 1 102 ? -0.394 -18.266 -22.109 1 94.38 102 VAL A CA 1
ATOM 770 C C . VAL A 1 102 ? -1.551 -19.25 -22.281 1 94.38 102 VAL A C 1
ATOM 772 O O . VAL A 1 102 ? -1.363 -20.469 -22.188 1 94.38 102 VAL A O 1
ATOM 775 N N . LYS A 1 103 ? -2.732 -18.734 -22.531 1 91.81 103 LYS A N 1
ATOM 776 C CA . LYS A 1 103 ? -3.914 -19.578 -22.719 1 91.81 103 LYS A CA 1
ATOM 777 C C . LYS A 1 103 ? -3.697 -20.578 -23.844 1 91.81 103 LYS A C 1
ATOM 779 O O . LYS A 1 103 ? -4.066 -21.75 -23.719 1 91.81 103 LYS A O 1
ATOM 784 N N . GLU A 1 104 ? -3.123 -20.094 -24.859 1 91.19 104 GLU A N 1
ATOM 785 C CA . GLU A 1 104 ? -2.85 -20.953 -26.016 1 91.19 104 GLU A CA 1
ATOM 786 C C . GLU A 1 104 ? -1.861 -22.047 -25.656 1 91.19 104 GLU A C 1
ATOM 788 O O . GLU A 1 104 ? -1.976 -23.172 -26.141 1 91.19 104 GLU A O 1
ATOM 793 N N . ARG A 1 105 ? -1.004 -21.781 -24.828 1 88.25 105 ARG A N 1
ATOM 794 C CA . ARG A 1 105 ? 0.056 -22.719 -24.5 1 88.25 105 ARG A CA 1
ATOM 795 C C . ARG A 1 105 ? -0.427 -23.75 -23.484 1 88.25 105 ARG A C 1
ATOM 797 O O . ARG A 1 105 ? 0.02 -24.906 -23.5 1 88.25 105 ARG A O 1
ATOM 804 N N . VAL A 1 106 ? -1.326 -23.344 -22.609 1 86.88 106 VAL A N 1
ATOM 805 C CA . VAL A 1 106 ? -1.782 -24.266 -21.562 1 86.88 106 VAL A CA 1
ATOM 806 C C . VAL A 1 106 ? -3.025 -25.016 -22.047 1 86.88 106 VAL A C 1
ATOM 808 O O . VAL A 1 106 ? -3.352 -26.078 -21.531 1 86.88 106 VAL A O 1
ATOM 811 N N . GLY A 1 107 ? -4.195 -24.484 -22.766 1 66.94 107 GLY A N 1
ATOM 812 C CA . GLY A 1 107 ? -5.402 -25.109 -23.281 1 66.94 107 GLY A CA 1
ATOM 813 C C . GLY A 1 107 ? -5.125 -26.172 -24.328 1 66.94 107 GLY A C 1
ATOM 814 O O . GLY A 1 107 ? -5.883 -27.141 -24.453 1 66.94 107 GLY A O 1
ATOM 815 N N . ASP A 1 108 ? -4.414 -25.703 -25.297 1 51.09 108 ASP A N 1
ATOM 816 C CA . ASP A 1 108 ? -4.289 -26.578 -26.453 1 51.09 108 ASP A CA 1
ATOM 817 C C . ASP A 1 108 ? -4 -28.016 -26.016 1 51.09 108 ASP A C 1
ATOM 819 O O . ASP A 1 108 ? -3.895 -28.922 -26.844 1 51.09 108 ASP A O 1
ATOM 823 N N . ARG A 1 109 ? -4.004 -28.312 -24.672 1 47.5 109 ARG A N 1
ATOM 824 C CA . ARG A 1 109 ? -3.748 -29.734 -24.422 1 47.5 109 ARG A CA 1
ATOM 825 C C . ARG A 1 109 ? -5.055 -30.516 -24.312 1 47.5 109 ARG A C 1
ATOM 827 O O . ARG A 1 109 ? -5.652 -30.578 -23.234 1 47.5 109 ARG A O 1
ATOM 834 N N . ASP A 1 110 ? -6.039 -30.297 -25.188 1 40.66 110 ASP A N 1
ATOM 835 C CA . ASP A 1 110 ? -7.285 -31.031 -25.359 1 40.66 110 ASP A CA 1
ATOM 836 C C . ASP A 1 110 ? -7.082 -32.531 -25.062 1 40.66 110 ASP A C 1
ATOM 838 O O . ASP A 1 110 ? -7.07 -33.344 -25.984 1 40.66 110 ASP A O 1
ATOM 842 N N . TYR A 1 111 ? -6.355 -32.875 -24.281 1 37.97 111 TYR A N 1
ATOM 843 C CA . TYR A 1 111 ? -6.285 -34.312 -24.203 1 37.97 111 TYR A CA 1
ATOM 844 C C . TYR A 1 111 ? -7.59 -34.906 -23.672 1 37.97 111 TYR A C 1
ATOM 846 O O . TYR A 1 111 ? -7.652 -36.094 -23.328 1 37.97 111 TYR A O 1
ATOM 854 N N . LEU A 1 112 ? -8.656 -34.094 -23.297 1 38.31 112 LEU A N 1
ATOM 855 C CA . LEU A 1 112 ? -9.797 -34.781 -22.703 1 38.31 112 LEU A CA 1
ATOM 856 C C . LEU A 1 112 ? -10.328 -35.875 -23.656 1 38.31 112 LEU A C 1
ATOM 858 O O . LEU A 1 112 ? -11.289 -36.562 -23.312 1 38.31 112 LEU A O 1
ATOM 862 N N . SER A 1 113 ? -10.203 -35.75 -24.828 1 36.41 113 SER A N 1
ATOM 863 C CA . SER A 1 113 ? -11.102 -36.656 -25.547 1 36.41 113 SER A CA 1
ATOM 864 C C . SER A 1 113 ? -10.961 -38.094 -25.047 1 36.41 113 SER A C 1
ATOM 866 O O . SER A 1 113 ? -11.906 -38.875 -25.141 1 36.41 113 SER A O 1
ATOM 868 N N . GLY A 1 114 ? -9.75 -38.688 -24.688 1 36.53 114 GLY A N 1
ATOM 869 C CA . GLY A 1 114 ? -9.688 -40.125 -24.469 1 36.53 114 GLY A CA 1
ATOM 870 C C . GLY A 1 114 ? -9.625 -40.5 -23 1 36.53 114 GLY A C 1
ATOM 871 O O . GLY A 1 114 ? -9.25 -41.625 -22.656 1 36.53 114 GLY A O 1
ATOM 872 N N . VAL A 1 115 ? -9.727 -39.562 -22 1 41.88 115 VAL A N 1
ATOM 873 C CA . VAL A 1 115 ? -9.453 -40.062 -20.641 1 41.88 115 VAL A CA 1
ATOM 874 C C . VAL A 1 115 ? -10.727 -40.625 -20.031 1 41.88 115 VAL A C 1
ATOM 876 O O . VAL A 1 115 ? -11.781 -39.969 -20.047 1 41.88 115 VAL A O 1
ATOM 879 N N . PRO A 1 116 ? -10.859 -41.906 -19.719 1 39.78 116 PRO A N 1
ATOM 880 C CA . PRO A 1 116 ? -12.023 -42.594 -19.141 1 39.78 116 PRO A CA 1
ATOM 881 C C . PRO A 1 116 ? -12.438 -42 -17.797 1 39.78 116 PRO A C 1
ATOM 883 O O . PRO A 1 116 ? -11.602 -41.469 -17.062 1 39.78 116 PRO A O 1
ATOM 886 N N . SER A 1 117 ? -13.703 -41.688 -17.453 1 42.47 117 SER A N 1
ATOM 887 C CA . SER A 1 117 ? -14.453 -41.281 -16.266 1 42.47 117 SER A CA 1
ATOM 888 C C . SER A 1 117 ? -13.898 -41.938 -15.008 1 42.47 117 SER A C 1
ATOM 890 O O . SER A 1 117 ? -14.18 -41.5 -13.883 1 42.47 117 SER A O 1
ATOM 892 N N . SER A 1 118 ? -13.477 -43.125 -15.055 1 41.03 118 SER A N 1
ATOM 893 C CA . SER A 1 118 ? -13.031 -43.906 -13.906 1 41.03 118 SER A CA 1
ATOM 894 C C . SER A 1 118 ? -11.664 -43.438 -13.422 1 41.03 118 SER A C 1
ATOM 896 O O . SER A 1 118 ? -10.969 -44.156 -12.711 1 41.03 118 SER A O 1
ATOM 898 N N . LEU A 1 119 ? -11.164 -42.312 -13.805 1 45.97 119 LEU A N 1
ATOM 899 C CA . LEU A 1 119 ? -9.758 -42.031 -13.547 1 45.97 119 LEU A CA 1
ATOM 900 C C . LEU A 1 119 ? -9.547 -41.656 -12.086 1 45.97 119 LEU A C 1
ATOM 902 O O . LEU A 1 119 ? -10.383 -40.969 -11.484 1 45.97 119 LEU A O 1
ATOM 906 N N . SER A 1 120 ? -8.523 -42.188 -11.422 1 47.16 120 SER A N 1
ATOM 907 C CA . SER A 1 120 ? -8.102 -41.969 -10.039 1 47.16 120 SER A CA 1
ATOM 908 C C . SER A 1 120 ? -7.816 -40.5 -9.766 1 47.16 120 SER A C 1
ATOM 910 O O . SER A 1 120 ? -7.539 -39.719 -10.688 1 47.16 120 SER A O 1
ATOM 912 N N . GLU A 1 121 ? -8.156 -39.969 -8.586 1 48.22 121 GLU A N 1
ATOM 913 C CA . GLU A 1 121 ? -7.887 -38.625 -8.07 1 48.22 121 GLU A CA 1
ATOM 914 C C . GLU A 1 121 ? -6.531 -38.125 -8.555 1 48.22 121 GLU A C 1
ATOM 916 O O . GLU A 1 121 ? -6.387 -36.938 -8.883 1 48.22 121 GLU A O 1
ATOM 921 N N . SER A 1 122 ? -5.629 -39.031 -8.617 1 47.44 122 SER A N 1
ATOM 922 C CA . SER A 1 122 ? -4.281 -38.688 -9.062 1 47.44 122 SER A CA 1
ATOM 923 C C . SER A 1 122 ? -4.266 -38.312 -10.539 1 47.44 122 SER A C 1
ATOM 925 O O . SER A 1 122 ? -3.615 -37.344 -10.922 1 47.44 122 SER A O 1
ATOM 927 N N . LEU A 1 123 ? -4.953 -39.094 -11.305 1 47.72 123 LEU A N 1
ATOM 928 C CA . LEU A 1 123 ? -5.004 -38.812 -12.734 1 47.72 123 LEU A CA 1
ATOM 929 C C . LEU A 1 123 ? -5.816 -37.562 -13.023 1 47.72 123 LEU A C 1
ATOM 931 O O . LEU A 1 123 ? -5.465 -36.781 -13.898 1 47.72 123 LEU A O 1
ATOM 935 N N . ALA A 1 124 ? -6.867 -37.344 -12.289 1 48.62 124 ALA A N 1
ATOM 936 C CA . ALA A 1 124 ? -7.668 -36.125 -12.391 1 48.62 124 ALA A CA 1
ATOM 937 C C . ALA A 1 124 ? -6.832 -34.906 -12.062 1 48.62 124 ALA A C 1
ATOM 939 O O . ALA A 1 124 ? -6.922 -33.875 -12.75 1 48.62 124 ALA A O 1
ATOM 940 N N . PHE A 1 125 ? -6.105 -35.031 -10.992 1 51.09 125 PHE A N 1
ATOM 941 C CA . PHE A 1 125 ? -5.18 -33.969 -10.648 1 51.09 125 PHE A CA 1
ATOM 942 C C . PHE A 1 125 ? -4.227 -33.688 -11.805 1 51.09 125 PHE A C 1
ATOM 944 O O . PHE A 1 125 ? -3.977 -32.531 -12.133 1 51.09 125 PHE A O 1
ATOM 951 N N . LEU A 1 126 ? -3.76 -34.812 -12.344 1 48.34 126 LEU A N 1
ATOM 952 C CA . LEU A 1 126 ? -2.826 -34.688 -13.461 1 48.34 126 LEU A CA 1
ATOM 953 C C . LEU A 1 126 ? -3.488 -33.969 -14.648 1 48.34 126 LEU A C 1
ATOM 955 O O . LEU A 1 126 ? -2.867 -33.156 -15.305 1 48.34 126 LEU A O 1
ATOM 959 N N . LEU A 1 127 ? -4.711 -34.312 -14.852 1 50.91 127 LEU A N 1
ATOM 960 C CA . LEU A 1 127 ? -5.453 -33.719 -15.961 1 50.91 127 LEU A CA 1
ATOM 961 C C . LEU A 1 127 ? -5.738 -32.25 -15.695 1 50.91 127 LEU A C 1
ATOM 963 O O . LEU A 1 127 ? -5.664 -31.422 -16.609 1 50.91 127 LEU A O 1
ATOM 967 N N . LEU A 1 128 ? -6.113 -32 -14.492 1 51.47 128 LEU A N 1
ATOM 968 C CA . LEU A 1 128 ? -6.402 -30.625 -14.109 1 51.47 128 LEU A CA 1
ATOM 969 C C . LEU A 1 128 ? -5.164 -29.75 -14.273 1 51.47 128 LEU A C 1
ATOM 971 O O . LEU A 1 128 ? -5.258 -28.609 -14.75 1 51.47 128 LEU A O 1
ATOM 975 N N . CYS A 1 129 ? -4.105 -30.328 -13.828 1 52 129 CYS A N 1
ATOM 976 C CA . CYS A 1 129 ? -2.859 -29.594 -13.992 1 52 129 CYS A CA 1
ATOM 977 C C . CYS A 1 129 ? -2.574 -29.312 -15.461 1 52 129 CYS A C 1
ATOM 979 O O . CYS A 1 129 ? -1.947 -28.297 -15.797 1 52 129 CYS A O 1
ATOM 981 N N . GLU A 1 130 ? -3.115 -30.188 -16.312 1 55.41 130 GLU A N 1
ATOM 982 C CA . GLU A 1 130 ? -2.762 -30.062 -17.719 1 55.41 130 GLU A CA 1
ATOM 983 C C . GLU A 1 130 ? -3.525 -28.922 -18.391 1 55.41 130 GLU A C 1
ATOM 985 O O . GLU A 1 130 ? -3.043 -28.328 -19.344 1 55.41 130 GLU A O 1
ATOM 990 N N . GLN A 1 131 ? -4.691 -28.609 -17.844 1 66.38 131 GLN A N 1
ATOM 991 C CA . GLN A 1 131 ? -5.48 -27.641 -18.594 1 66.38 131 GLN A CA 1
ATOM 992 C C . GLN A 1 131 ? -5.434 -26.266 -17.922 1 66.38 131 GLN A C 1
ATOM 994 O O . GLN A 1 131 ? -5.945 -25.281 -18.469 1 66.38 131 GLN A O 1
ATOM 999 N N . GLY A 1 132 ? -4.461 -26.109 -17.047 1 88.31 132 GLY A N 1
ATOM 1000 C CA . GLY A 1 132 ? -4.434 -24.812 -16.391 1 88.31 132 GLY A CA 1
ATOM 1001 C C . GLY A 1 132 ? -3.027 -24.359 -16.047 1 88.31 132 GLY A C 1
ATOM 1002 O O . GLY A 1 132 ? -2.047 -24.938 -16.516 1 88.31 132 GLY A O 1
ATOM 1003 N N . LEU A 1 133 ? -2.941 -23.219 -15.547 1 94.19 133 LEU A N 1
ATOM 1004 C CA . LEU A 1 133 ? -1.677 -22.641 -15.109 1 94.19 133 LEU A CA 1
ATOM 1005 C C . LEU A 1 133 ? -1.382 -23.031 -13.656 1 94.19 133 LEU A C 1
ATOM 1007 O O . LEU A 1 133 ? -2.053 -22.547 -12.742 1 94.19 133 LEU A O 1
ATOM 1011 N N . TRP A 1 134 ? -0.356 -23.844 -13.508 1 94.19 134 TRP A N 1
ATOM 1012 C CA . TRP A 1 134 ? -0.036 -24.375 -12.188 1 94.19 134 TRP A CA 1
ATOM 1013 C C . TRP A 1 134 ? 0.453 -23.281 -11.258 1 94.19 134 TRP A C 1
ATOM 1015 O O . TRP A 1 134 ? 0.1 -23.25 -10.078 1 94.19 134 TRP A O 1
ATOM 1025 N N . GLY A 1 135 ? 1.293 -22.453 -11.859 1 96.56 135 GLY A N 1
ATOM 1026 C CA . GLY A 1 135 ? 1.874 -21.422 -11 1 96.56 135 GLY A CA 1
ATOM 1027 C C . GLY A 1 135 ? 2.053 -20.094 -11.711 1 96.56 135 GLY A C 1
ATOM 1028 O O . GLY A 1 135 ? 2.381 -20.047 -12.898 1 96.56 135 GLY A O 1
ATOM 1029 N N . LEU A 1 136 ? 1.796 -19.047 -11.008 1 97.88 136 LEU A N 1
ATOM 1030 C CA . LEU A 1 136 ? 2.139 -17.672 -11.391 1 97.88 136 LEU A CA 1
ATOM 1031 C C . LEU A 1 136 ? 3.141 -17.078 -10.406 1 97.88 136 LEU A C 1
ATOM 1033 O O . LEU A 1 136 ? 2.91 -17.078 -9.195 1 97.88 136 LEU A O 1
ATOM 1037 N N . VAL A 1 137 ? 4.27 -16.656 -10.906 1 97.88 137 VAL A N 1
ATOM 1038 C CA . VAL A 1 137 ? 5.246 -15.953 -10.086 1 97.88 137 VAL A CA 1
ATOM 1039 C C . VAL A 1 137 ? 5.363 -14.5 -10.539 1 97.88 137 VAL A C 1
ATOM 1041 O O . VAL A 1 137 ? 5.895 -14.227 -11.625 1 97.88 137 VAL A O 1
ATOM 1044 N N . ASN A 1 138 ? 4.84 -13.617 -9.734 1 97.5 138 ASN A N 1
ATOM 1045 C CA . ASN A 1 138 ? 5.039 -12.188 -9.961 1 97.5 138 ASN A CA 1
ATOM 1046 C C . ASN A 1 138 ? 6.348 -11.703 -9.344 1 97.5 138 ASN A C 1
ATOM 1048 O O . ASN A 1 138 ? 6.395 -11.367 -8.156 1 97.5 138 ASN A O 1
ATOM 1052 N N . ASN A 1 139 ? 7.324 -11.555 -10.188 1 94.44 139 ASN A N 1
ATOM 1053 C CA . ASN A 1 139 ? 8.664 -11.234 -9.719 1 94.44 139 ASN A CA 1
ATOM 1054 C C . ASN A 1 139 ? 9.117 -9.859 -10.211 1 94.44 139 ASN A C 1
ATOM 1056 O O . ASN A 1 139 ? 10.031 -9.266 -9.641 1 94.44 139 ASN A O 1
ATOM 1060 N N . ALA A 1 140 ? 8.484 -9.32 -11.219 1 88.5 140 ALA A N 1
ATOM 1061 C CA . ALA A 1 140 ? 8.875 -8.023 -11.766 1 88.5 140 ALA A CA 1
ATOM 1062 C C . ALA A 1 140 ? 8.742 -6.922 -10.719 1 88.5 140 ALA A C 1
ATOM 1064 O O . ALA A 1 140 ? 7.758 -6.883 -9.977 1 88.5 140 ALA A O 1
ATOM 1065 N N . GLY A 1 141 ? 9.781 -6.062 -10.609 1 92.25 141 GLY A N 1
ATOM 1066 C CA . GLY A 1 141 ? 9.758 -4.953 -9.672 1 92.25 141 GLY A CA 1
ATOM 1067 C C . GLY A 1 141 ? 10.891 -3.967 -9.875 1 92.25 141 GLY A C 1
ATOM 1068 O O . GLY A 1 141 ? 11.953 -4.332 -10.391 1 92.25 141 GLY A O 1
ATOM 1069 N N . ILE A 1 142 ? 10.664 -2.758 -9.477 1 92.88 142 ILE A N 1
ATOM 1070 C CA . ILE A 1 142 ? 11.68 -1.716 -9.547 1 92.88 142 ILE A CA 1
ATOM 1071 C C . ILE A 1 142 ? 11.773 -0.999 -8.195 1 92.88 142 ILE A C 1
ATOM 1073 O O . ILE A 1 142 ? 10.828 -1.029 -7.406 1 92.88 142 ILE A O 1
ATOM 1077 N N . SER A 1 143 ? 12.945 -0.389 -7.984 1 94.06 143 SER A N 1
ATOM 1078 C CA . SER A 1 143 ? 13.133 0.305 -6.715 1 94.06 143 SER A CA 1
ATOM 1079 C C . SER A 1 143 ? 13.461 1.779 -6.938 1 94.06 143 SER A C 1
ATOM 1081 O O . SER A 1 143 ? 13.562 2.547 -5.977 1 94.06 143 SER A O 1
ATOM 1083 N N . THR A 1 144 ? 13.75 2.209 -8.117 1 92.31 144 THR A N 1
ATOM 1084 C CA . THR A 1 144 ? 14.062 3.6 -8.422 1 92.31 144 THR A CA 1
ATOM 1085 C C . THR A 1 144 ? 12.945 4.246 -9.227 1 92.31 144 THR A C 1
ATOM 1087 O O . THR A 1 144 ? 12.328 3.6 -10.078 1 92.31 144 THR A O 1
ATOM 1090 N N . PRO A 1 145 ? 12.555 5.363 -8.922 1 93.56 145 PRO A N 1
ATOM 1091 C CA . PRO A 1 145 ? 13.289 6.262 -8.031 1 93.56 145 PRO A CA 1
ATOM 1092 C C . PRO A 1 145 ? 12.961 6.031 -6.555 1 93.56 145 PRO A C 1
ATOM 1094 O O . PRO A 1 145 ? 11.812 5.738 -6.215 1 93.56 145 PRO A O 1
ATOM 1097 N N . THR A 1 146 ? 13.938 6.086 -5.73 1 93.56 146 THR A N 1
ATOM 1098 C CA . THR A 1 146 ? 13.844 6.109 -4.273 1 93.56 146 THR A CA 1
ATOM 1099 C C . THR A 1 146 ? 14.648 7.266 -3.697 1 93.56 146 THR A C 1
ATOM 1101 O O . THR A 1 146 ? 15.812 7.461 -4.062 1 93.56 146 THR A O 1
ATOM 1104 N N . ALA A 1 147 ? 14.148 8.07 -2.924 1 96.62 147 ALA A N 1
ATOM 1105 C CA . ALA A 1 147 ? 14.727 9.234 -2.271 1 96.62 147 ALA A CA 1
ATOM 1106 C C . ALA A 1 147 ? 13.828 9.742 -1.147 1 96.62 147 ALA A C 1
ATOM 1108 O O . ALA A 1 147 ? 12.695 9.273 -0.991 1 96.62 147 ALA A O 1
ATOM 1109 N N . PRO A 1 148 ? 14.375 10.586 -0.312 1 96.69 148 PRO A N 1
ATOM 1110 C CA . PRO A 1 148 ? 13.453 11.211 0.639 1 96.69 148 PRO A CA 1
ATOM 1111 C C . PRO A 1 148 ? 12.172 11.711 -0.023 1 96.69 148 PRO A C 1
ATOM 1113 O O . PRO A 1 148 ? 12.211 12.227 -1.144 1 96.69 148 PRO A O 1
ATOM 1116 N N . ASN A 1 149 ? 11.102 11.586 0.65 1 98 149 ASN A N 1
ATOM 1117 C CA . ASN A 1 149 ? 9.781 11.836 0.079 1 98 149 ASN A CA 1
ATOM 1118 C C . ASN A 1 149 ? 9.688 13.227 -0.532 1 98 149 ASN A C 1
ATOM 1120 O O . ASN A 1 149 ? 9.156 13.398 -1.631 1 98 149 ASN A O 1
ATOM 1124 N N . GLU A 1 150 ? 10.258 14.164 0.112 1 95.75 150 GLU A N 1
ATOM 1125 C CA . GLU A 1 150 ? 10.086 15.562 -0.29 1 95.75 150 GLU A CA 1
ATOM 1126 C C . GLU A 1 150 ? 10.875 15.867 -1.562 1 95.75 150 GLU A C 1
ATOM 1128 O O . GLU A 1 150 ? 10.68 16.906 -2.18 1 95.75 150 GLU A O 1
ATOM 1133 N N . TRP A 1 151 ? 11.789 14.961 -1.925 1 97.06 151 TRP A N 1
ATOM 1134 C CA . TRP A 1 151 ? 12.555 15.156 -3.152 1 97.06 151 TRP A CA 1
ATOM 1135 C C . TRP A 1 151 ? 11.742 14.719 -4.371 1 97.06 151 TRP A C 1
ATOM 1137 O O . TRP A 1 151 ? 12.109 15.031 -5.508 1 97.06 151 TRP A O 1
ATOM 1147 N N . LEU A 1 152 ? 10.711 14.031 -4.141 1 97.19 152 LEU A N 1
ATOM 1148 C CA . LEU A 1 152 ? 10.039 13.297 -5.211 1 97.19 152 LEU A CA 1
ATOM 1149 C C . LEU A 1 152 ? 8.719 13.969 -5.578 1 97.19 152 LEU A C 1
ATOM 1151 O O . LEU A 1 152 ? 8.211 14.797 -4.82 1 97.19 152 LEU A O 1
ATOM 1155 N N . THR A 1 153 ? 8.227 13.578 -6.738 1 95.88 153 THR A N 1
ATOM 1156 C CA . THR A 1 153 ? 6.93 14.039 -7.223 1 95.88 153 THR A CA 1
ATOM 1157 C C . THR A 1 153 ? 5.91 12.906 -7.203 1 95.88 153 THR A C 1
ATOM 1159 O O . THR A 1 153 ? 6.273 11.734 -7.051 1 95.88 153 THR A O 1
ATOM 1162 N N . LYS A 1 154 ? 4.668 13.281 -7.375 1 97.06 154 LYS A N 1
ATOM 1163 C CA . LYS A 1 154 ? 3.607 12.281 -7.469 1 97.06 154 LYS A CA 1
ATOM 1164 C C . LYS A 1 154 ? 3.91 11.258 -8.562 1 97.06 154 LYS A C 1
ATOM 1166 O O . LYS A 1 154 ? 3.668 10.062 -8.383 1 97.06 154 LYS A O 1
ATOM 1171 N N . GLN A 1 155 ? 4.445 11.75 -9.641 1 96.81 155 GLN A N 1
ATOM 1172 C CA . GLN A 1 155 ? 4.742 10.875 -10.773 1 96.81 155 GLN A CA 1
ATOM 1173 C C . GLN A 1 155 ? 5.82 9.859 -10.414 1 96.81 155 GLN A C 1
ATOM 1175 O O . GLN A 1 155 ? 5.797 8.727 -10.891 1 96.81 155 GLN A O 1
ATOM 1180 N N . ASP A 1 156 ? 6.746 10.242 -9.617 1 97.25 156 ASP A N 1
ATOM 1181 C CA . ASP A 1 156 ? 7.785 9.32 -9.164 1 97.25 156 ASP A CA 1
ATOM 1182 C C . ASP A 1 156 ? 7.18 8.148 -8.391 1 97.25 156 ASP A C 1
ATOM 1184 O O . ASP A 1 156 ? 7.586 7.004 -8.57 1 97.25 156 ASP A O 1
ATOM 1188 N N . PHE A 1 157 ? 6.223 8.461 -7.539 1 98.25 157 PHE A N 1
ATOM 1189 C CA . PHE A 1 157 ? 5.535 7.418 -6.793 1 98.25 157 PHE A CA 1
ATOM 1190 C C . PHE A 1 157 ? 4.742 6.512 -7.727 1 98.25 157 PHE A C 1
ATOM 1192 O O . PHE A 1 157 ? 4.773 5.289 -7.594 1 98.25 157 PHE A O 1
ATOM 1199 N N . MET A 1 158 ? 4.086 7.145 -8.641 1 97.56 158 MET A N 1
ATOM 1200 C CA . MET A 1 158 ? 3.238 6.418 -9.586 1 97.56 158 MET A CA 1
ATOM 1201 C C . MET A 1 158 ? 4.062 5.438 -10.414 1 97.56 158 MET A C 1
ATOM 1203 O O . MET A 1 158 ? 3.602 4.336 -10.711 1 97.56 158 MET A O 1
ATOM 1207 N N . LYS A 1 159 ? 5.211 5.82 -10.781 1 96.5 159 LYS A N 1
ATOM 1208 C CA . LYS A 1 159 ? 6.082 4.957 -11.578 1 96.5 159 LYS A CA 1
ATOM 1209 C C . LYS A 1 159 ? 6.332 3.629 -10.875 1 96.5 159 LYS A C 1
ATOM 1211 O O . LYS A 1 159 ? 6.27 2.568 -11.5 1 96.5 159 LYS A O 1
ATOM 1216 N N . ILE A 1 160 ? 6.586 3.674 -9.625 1 97.19 160 ILE A N 1
ATOM 1217 C CA . ILE A 1 160 ? 6.871 2.469 -8.852 1 97.19 160 ILE A CA 1
ATOM 1218 C C . ILE A 1 160 ? 5.582 1.675 -8.641 1 97.19 160 ILE A C 1
ATOM 1220 O O . ILE A 1 160 ? 5.562 0.456 -8.828 1 97.19 160 ILE A O 1
ATOM 1224 N N . LEU A 1 161 ? 4.512 2.328 -8.289 1 98.31 161 LEU A N 1
ATOM 1225 C CA . LEU A 1 161 ? 3.232 1.674 -8.047 1 98.31 161 LEU A CA 1
ATOM 1226 C C . LEU A 1 161 ? 2.744 0.949 -9.297 1 98.31 161 LEU A C 1
ATOM 1228 O O . LEU A 1 161 ? 2.154 -0.13 -9.203 1 98.31 161 LEU A O 1
ATOM 1232 N N . ASP A 1 162 ? 3.006 1.539 -10.383 1 97.5 162 ASP A N 1
ATOM 1233 C CA . ASP A 1 162 ? 2.525 1.007 -11.656 1 97.5 162 ASP A CA 1
ATOM 1234 C C . ASP A 1 162 ? 3.137 -0.361 -11.945 1 97.5 162 ASP A C 1
ATOM 1236 O O . ASP A 1 162 ? 2.455 -1.259 -12.445 1 97.5 162 ASP A O 1
ATOM 1240 N N . VAL A 1 163 ? 4.332 -0.51 -11.609 1 96.38 163 VAL A N 1
ATOM 1241 C CA . VAL A 1 163 ? 5.035 -1.76 -11.875 1 96.38 163 VAL A CA 1
ATOM 1242 C C . VAL A 1 163 ? 4.832 -2.729 -10.711 1 96.38 163 VAL A C 1
ATOM 1244 O O . VAL A 1 163 ? 4.34 -3.842 -10.906 1 96.38 163 VAL A O 1
ATOM 1247 N N . ASN A 1 164 ? 5.168 -2.287 -9.516 1 97.38 164 ASN A N 1
ATOM 1248 C CA . ASN A 1 164 ? 5.316 -3.178 -8.367 1 97.38 164 ASN A CA 1
ATOM 1249 C C . ASN A 1 164 ? 3.963 -3.635 -7.832 1 97.38 164 ASN A C 1
ATOM 1251 O O . ASN A 1 164 ? 3.871 -4.664 -7.164 1 97.38 164 ASN A O 1
ATOM 1255 N N . LEU A 1 165 ? 2.953 -2.805 -8.07 1 98.56 165 LEU A N 1
ATOM 1256 C CA . LEU A 1 165 ? 1.668 -3.129 -7.461 1 98.56 165 LEU A CA 1
ATOM 1257 C C . LEU A 1 165 ? 0.598 -3.34 -8.523 1 98.56 165 LEU A C 1
ATOM 1259 O O . LEU A 1 165 ? 0.082 -4.449 -8.68 1 98.56 165 LEU A O 1
ATOM 1263 N N . LEU A 1 166 ? 0.345 -2.33 -9.328 1 98.38 166 LEU A N 1
ATOM 1264 C CA . LEU A 1 166 ? -0.704 -2.438 -10.336 1 98.38 166 LEU A CA 1
ATOM 1265 C C . LEU A 1 166 ? -0.357 -3.504 -11.367 1 98.38 166 LEU A C 1
ATOM 1267 O O . LEU A 1 166 ? -1.246 -4.184 -11.891 1 98.38 166 LEU A O 1
ATOM 1271 N N . GLY A 1 167 ? 0.918 -3.596 -11.695 1 97.56 167 GLY A N 1
ATOM 1272 C CA . GLY A 1 167 ? 1.345 -4.672 -12.578 1 97.56 167 GLY A CA 1
ATOM 1273 C C . GLY A 1 167 ? 1.031 -6.051 -12.023 1 97.56 167 GLY A C 1
ATOM 1274 O O . GLY A 1 167 ? 0.516 -6.91 -12.742 1 97.56 167 GLY A O 1
ATOM 1275 N N . VAL A 1 168 ? 1.324 -6.25 -10.742 1 98.12 168 VAL A N 1
ATOM 1276 C CA . VAL A 1 168 ? 1.046 -7.516 -10.07 1 98.12 168 VAL A CA 1
ATOM 1277 C C . VAL A 1 168 ? -0.453 -7.805 -10.117 1 98.12 168 VAL A C 1
ATOM 1279 O O . VAL A 1 168 ? -0.866 -8.922 -10.43 1 98.12 168 VAL A O 1
ATOM 1282 N N . ILE A 1 169 ? -1.244 -6.816 -9.836 1 98.44 169 ILE A N 1
ATOM 1283 C CA . ILE A 1 169 ? -2.695 -6.957 -9.812 1 98.44 169 ILE A CA 1
ATOM 1284 C C . ILE A 1 169 ? -3.203 -7.332 -11.203 1 98.44 169 ILE A C 1
ATOM 1286 O O . ILE A 1 169 ? -3.969 -8.281 -11.352 1 98.44 169 ILE A O 1
ATOM 1290 N N . ASP A 1 170 ? -2.758 -6.625 -12.164 1 97.94 170 ASP A N 1
ATOM 1291 C CA . ASP A 1 170 ? -3.24 -6.793 -13.531 1 97.94 170 ASP A CA 1
ATOM 1292 C C . ASP A 1 170 ? -2.895 -8.18 -14.07 1 97.94 170 ASP A C 1
ATOM 1294 O O . ASP A 1 170 ? -3.764 -8.891 -14.578 1 97.94 170 ASP A O 1
ATOM 1298 N N . VAL A 1 171 ? -1.683 -8.562 -13.945 1 97.75 171 VAL A N 1
ATOM 1299 C CA . VAL A 1 171 ? -1.249 -9.875 -14.43 1 97.75 171 VAL A CA 1
ATOM 1300 C C . VAL A 1 171 ? -1.989 -10.977 -13.68 1 97.75 171 VAL A C 1
ATOM 1302 O O . VAL A 1 171 ? -2.496 -11.922 -14.289 1 97.75 171 VAL A O 1
ATOM 1305 N N . THR A 1 172 ? -2.051 -10.859 -12.367 1 98.44 172 THR A N 1
ATOM 1306 C CA . THR A 1 172 ? -2.686 -11.883 -11.539 1 98.44 172 THR A CA 1
ATOM 1307 C C . THR A 1 172 ? -4.145 -12.07 -11.938 1 98.44 172 THR A C 1
ATOM 1309 O O . THR A 1 172 ? -4.582 -13.188 -12.195 1 98.44 172 THR A O 1
ATOM 1312 N N . LEU A 1 173 ? -4.879 -10.984 -12.023 1 97.31 173 LEU A N 1
ATOM 1313 C CA . LEU A 1 173 ? -6.305 -11.078 -12.328 1 97.31 173 LEU A CA 1
ATOM 1314 C C . LEU A 1 173 ? -6.523 -11.633 -13.734 1 97.31 173 LEU A C 1
ATOM 1316 O O . LEU A 1 173 ? -7.5 -12.352 -13.977 1 97.31 173 LEU A O 1
ATOM 1320 N N . SER A 1 174 ? -5.633 -11.336 -14.617 1 96.38 174 SER A N 1
ATOM 1321 C CA . SER A 1 174 ? -5.777 -11.742 -16.016 1 96.38 174 SER A CA 1
ATOM 1322 C C . SER A 1 174 ? -5.605 -13.25 -16.172 1 96.38 174 SER A C 1
ATOM 1324 O O . SER A 1 174 ? -6.293 -13.875 -16.969 1 96.38 174 SER A O 1
ATOM 1326 N N . VAL A 1 175 ? -4.762 -13.859 -15.406 1 96.31 175 VAL A N 1
ATOM 1327 C CA . VAL A 1 175 ? -4.48 -15.266 -15.625 1 96.31 175 VAL A CA 1
ATOM 1328 C C . VAL A 1 175 ? -5.148 -16.109 -14.539 1 96.31 175 VAL A C 1
ATOM 1330 O O . VAL A 1 175 ? -5.082 -17.344 -14.57 1 96.31 175 VAL A O 1
ATOM 1333 N N . LEU A 1 176 ? -5.801 -15.492 -13.633 1 96.25 176 LEU A N 1
ATOM 1334 C CA . LEU A 1 176 ? -6.344 -16.156 -12.445 1 96.25 176 LEU A CA 1
ATOM 1335 C C . LEU A 1 176 ? -7.293 -17.281 -12.844 1 96.25 176 LEU A C 1
ATOM 1337 O O . LEU A 1 176 ? -7.285 -18.344 -12.234 1 96.25 176 LEU A O 1
ATOM 1341 N N . PRO A 1 177 ? -8.156 -17.141 -13.875 1 94.19 177 PRO A N 1
ATOM 1342 C CA . PRO A 1 177 ? -9.016 -18.266 -14.266 1 94.19 177 PRO A CA 1
ATOM 1343 C C . PRO A 1 177 ? -8.219 -19.516 -14.617 1 94.19 177 PRO A C 1
ATOM 1345 O O . PRO A 1 177 ? -8.633 -20.625 -14.289 1 94.19 177 PRO A O 1
ATOM 1348 N N . LEU A 1 178 ? -7.098 -19.328 -15.234 1 93.5 178 LEU A N 1
ATOM 1349 C CA . LEU A 1 178 ? -6.254 -20.469 -15.602 1 93.5 178 LEU A CA 1
ATOM 1350 C C . LEU A 1 178 ? -5.617 -21.094 -14.367 1 93.5 178 LEU A C 1
ATOM 1352 O O . LEU A 1 178 ? -5.473 -22.312 -14.289 1 93.5 178 LEU A O 1
ATOM 1356 N N . VAL A 1 179 ? -5.234 -20.281 -13.414 1 95.31 179 VAL A N 1
ATOM 1357 C CA . VAL A 1 179 ? -4.637 -20.766 -12.18 1 95.31 179 VAL A CA 1
ATOM 1358 C C . VAL A 1 179 ? -5.672 -21.547 -11.375 1 95.31 179 VAL A C 1
ATOM 1360 O O . VAL A 1 179 ? -5.367 -22.594 -10.805 1 95.31 179 VAL A O 1
ATOM 1363 N N . ARG A 1 180 ? -6.871 -21.016 -11.312 1 93.31 180 ARG A N 1
ATOM 1364 C CA . ARG A 1 180 ? -7.949 -21.688 -10.586 1 93.31 180 ARG A CA 1
ATOM 1365 C C . ARG A 1 180 ? -8.258 -23.047 -11.195 1 93.31 180 ARG A C 1
ATOM 1367 O O . ARG A 1 180 ? -8.5 -24.016 -10.469 1 93.31 180 ARG A O 1
ATOM 1374 N N . LYS A 1 181 ? -8.273 -23.062 -12.484 1 90.31 181 LYS A N 1
ATOM 1375 C CA . LYS A 1 181 ? -8.539 -24.312 -13.18 1 90.31 181 LYS A CA 1
ATOM 1376 C C . LYS A 1 181 ? -7.551 -25.391 -12.758 1 90.31 181 LYS A C 1
ATOM 1378 O O . LYS A 1 181 ? -7.914 -26.562 -12.625 1 90.31 181 LYS A O 1
ATOM 1383 N N . ALA A 1 182 ? -6.379 -25.016 -12.477 1 90.88 182 ALA A N 1
ATOM 1384 C CA . ALA A 1 182 ? -5.32 -25.969 -12.117 1 90.88 182 ALA A CA 1
ATOM 1385 C C . ALA A 1 182 ? -5.23 -26.125 -10.602 1 90.88 182 ALA A C 1
ATOM 1387 O O . ALA A 1 182 ? -4.418 -26.906 -10.102 1 90.88 182 ALA A O 1
ATOM 1388 N N . ARG A 1 183 ? -6.078 -25.328 -9.898 1 93.25 183 ARG A N 1
ATOM 1389 C CA . ARG A 1 183 ? -5.922 -25.266 -8.445 1 93.25 183 ARG A CA 1
ATOM 1390 C C . ARG A 1 183 ? -4.465 -25.031 -8.062 1 93.25 183 ARG A C 1
ATOM 1392 O O . ARG A 1 183 ? -3.912 -25.766 -7.23 1 93.25 183 ARG A O 1
ATOM 1399 N N . GLY A 1 184 ? -3.912 -24.062 -8.742 1 95.31 184 GLY A N 1
ATOM 1400 C CA . GLY A 1 184 ? -2.477 -23.844 -8.711 1 95.31 184 GLY A CA 1
ATOM 1401 C C . GLY A 1 184 ? -2.049 -22.891 -7.602 1 95.31 184 GLY A C 1
ATOM 1402 O O . GLY A 1 184 ? -2.6 -22.938 -6.5 1 95.31 184 GLY A O 1
ATOM 1403 N N . ARG A 1 185 ? -0.903 -22.141 -7.922 1 96.94 185 ARG A N 1
ATOM 1404 C CA . ARG A 1 185 ? -0.259 -21.281 -6.941 1 96.94 185 ARG A CA 1
ATOM 1405 C C . ARG A 1 185 ? 0.009 -19.891 -7.527 1 96.94 185 ARG A C 1
ATOM 1407 O O . ARG A 1 185 ? 0.352 -19.766 -8.703 1 96.94 185 ARG A O 1
ATOM 1414 N N . VAL A 1 186 ? -0.218 -18.938 -6.707 1 98.38 186 VAL A N 1
ATOM 1415 C CA . VAL A 1 186 ? 0.25 -17.594 -6.996 1 98.38 186 VAL A CA 1
ATOM 1416 C C . VAL A 1 186 ? 1.371 -17.219 -6.031 1 98.38 186 VAL A C 1
ATOM 1418 O O . VAL A 1 186 ? 1.183 -17.234 -4.812 1 98.38 186 VAL A O 1
ATOM 1421 N N . VAL A 1 187 ? 2.543 -16.922 -6.559 1 98.62 187 VAL A N 1
ATOM 1422 C CA . VAL A 1 187 ? 3.691 -16.5 -5.762 1 98.62 187 VAL A CA 1
ATOM 1423 C C . VAL A 1 187 ? 4.008 -15.039 -6.047 1 98.62 187 VAL A C 1
ATOM 1425 O O . VAL A 1 187 ? 4.398 -14.688 -7.164 1 98.62 187 VAL A O 1
ATOM 1428 N N . ASN A 1 188 ? 3.803 -14.195 -5.086 1 98.56 188 ASN A N 1
ATOM 1429 C CA . ASN A 1 188 ? 4.102 -12.766 -5.199 1 98.56 188 ASN A CA 1
ATOM 1430 C C . ASN A 1 188 ? 5.387 -12.406 -4.461 1 98.56 188 ASN A C 1
ATOM 1432 O O . ASN A 1 188 ? 5.543 -12.727 -3.285 1 98.56 188 ASN A O 1
ATOM 1436 N N . VAL A 1 189 ? 6.266 -11.719 -5.168 1 97.69 189 VAL A N 1
ATOM 1437 C CA . VAL A 1 189 ? 7.512 -11.273 -4.551 1 97.69 189 VAL A CA 1
ATOM 1438 C C . VAL A 1 189 ? 7.332 -9.875 -3.979 1 97.69 189 VAL A C 1
ATOM 1440 O O . VAL A 1 189 ? 7.211 -8.898 -4.727 1 97.69 189 VAL A O 1
ATOM 1443 N N . SER A 1 190 ? 7.297 -9.781 -2.729 1 98.06 190 SER A N 1
ATOM 1444 C CA . SER A 1 190 ? 7.273 -8.516 -2.008 1 98.06 190 SER A CA 1
ATOM 1445 C C . SER A 1 190 ? 8.672 -8.117 -1.544 1 98.06 190 SER A C 1
ATOM 1447 O O . SER A 1 190 ? 9.609 -8.102 -2.338 1 98.06 190 SER A O 1
ATOM 1449 N N . SER A 1 191 ? 8.898 -7.785 -0.323 1 97.75 191 SER A N 1
ATOM 1450 C CA . SER A 1 191 ? 10.133 -7.375 0.33 1 97.75 191 SER A CA 1
ATOM 1451 C C . SER A 1 191 ? 9.945 -7.227 1.836 1 97.75 191 SER A C 1
ATOM 1453 O O . SER A 1 191 ? 8.812 -7.121 2.316 1 97.75 191 SER A O 1
ATOM 1455 N N . ILE A 1 192 ? 11.047 -7.316 2.529 1 97.69 192 ILE A N 1
ATOM 1456 C CA . ILE A 1 192 ? 10.984 -6.934 3.936 1 97.69 192 ILE A CA 1
ATOM 1457 C C . ILE A 1 192 ? 10.5 -5.492 4.055 1 97.69 192 ILE A C 1
ATOM 1459 O O . ILE A 1 192 ? 9.922 -5.105 5.074 1 97.69 192 ILE A O 1
ATOM 1463 N N . MET A 1 193 ? 10.641 -4.77 3.004 1 97.5 193 MET A N 1
ATOM 1464 C CA . MET A 1 193 ? 10.172 -3.387 2.973 1 97.5 193 MET A CA 1
ATOM 1465 C C . MET A 1 193 ? 8.656 -3.328 2.793 1 97.5 193 MET A C 1
ATOM 1467 O O . MET A 1 193 ? 8.07 -2.244 2.793 1 97.5 193 MET A O 1
ATOM 1471 N N . GLY A 1 194 ? 8.039 -4.422 2.598 1 97.75 194 GLY A N 1
ATOM 1472 C CA . GLY A 1 194 ? 6.594 -4.523 2.666 1 97.75 194 GLY A CA 1
ATOM 1473 C C . GLY A 1 194 ? 6.07 -4.664 4.086 1 97.75 194 GLY A C 1
ATOM 1474 O O . GLY A 1 194 ? 4.859 -4.629 4.312 1 97.75 194 GLY A O 1
ATOM 1475 N N . ARG A 1 195 ? 7.027 -4.77 5.039 1 95.75 195 ARG A N 1
ATOM 1476 C CA . ARG A 1 195 ? 6.691 -4.922 6.453 1 95.75 195 ARG A CA 1
ATOM 1477 C C . ARG A 1 195 ? 7.07 -3.676 7.242 1 95.75 195 ARG A C 1
ATOM 1479 O O . ARG A 1 195 ? 6.402 -3.326 8.219 1 95.75 195 ARG A O 1
ATOM 1486 N N . VAL A 1 196 ? 8.125 -3.088 6.844 1 96.81 196 VAL A N 1
ATOM 1487 C CA . VAL A 1 196 ? 8.617 -1.885 7.504 1 96.81 196 VAL A CA 1
ATOM 1488 C C . VAL A 1 196 ? 9.031 -0.854 6.461 1 96.81 196 VAL A C 1
ATOM 1490 O O . VAL A 1 196 ? 9.797 -1.166 5.539 1 96.81 196 VAL A O 1
ATOM 1493 N N . ALA A 1 197 ? 8.547 0.302 6.605 1 97.06 197 ALA A N 1
ATOM 1494 C CA . ALA A 1 197 ? 8.852 1.367 5.652 1 97.06 197 ALA A CA 1
ATOM 1495 C C . ALA A 1 197 ? 10.047 2.193 6.125 1 97.06 197 ALA A C 1
ATOM 1497 O O . ALA A 1 197 ? 9.906 3.07 6.98 1 97.06 197 ALA A O 1
ATOM 1498 N N . LEU A 1 198 ? 11.195 2.02 5.508 1 93.81 198 LEU A N 1
ATOM 1499 C CA . LEU A 1 198 ? 12.422 2.65 5.996 1 93.81 198 LEU A CA 1
ATOM 1500 C C . LEU A 1 198 ? 12.93 3.688 5.004 1 93.81 198 LEU A C 1
ATOM 1502 O O . LEU A 1 198 ? 13.828 4.469 5.324 1 93.81 198 LEU A O 1
ATOM 1506 N N . LEU A 1 199 ? 12.352 3.648 3.83 1 91.62 199 LEU A N 1
ATOM 1507 C CA . LEU A 1 199 ? 12.828 4.531 2.77 1 91.62 199 LEU A CA 1
ATOM 1508 C C . LEU A 1 199 ? 11.68 5.359 2.201 1 91.62 199 LEU A C 1
ATOM 1510 O O . LEU A 1 199 ? 10.531 4.895 2.158 1 91.62 199 LEU A O 1
ATOM 1514 N N . GLY A 1 200 ? 12.055 6.551 1.813 1 94.81 200 GLY A N 1
ATOM 1515 C CA . GLY A 1 200 ? 11.07 7.34 1.095 1 94.81 200 GLY A CA 1
ATOM 1516 C C . GLY A 1 200 ? 10.844 6.863 -0.329 1 94.81 200 GLY A C 1
ATOM 1517 O O . GLY A 1 200 ? 11.656 6.109 -0.871 1 94.81 200 GLY A O 1
ATOM 1518 N N . GLY A 1 201 ? 9.727 7.312 -0.888 1 96.75 201 GLY A N 1
ATOM 1519 C CA . GLY A 1 201 ? 9.406 6.934 -2.254 1 96.75 201 GLY A CA 1
ATOM 1520 C C . GLY A 1 201 ? 8.352 5.84 -2.342 1 96.75 201 GLY A C 1
ATOM 1521 O O . GLY A 1 201 ? 7.707 5.512 -1.344 1 96.75 201 GLY A O 1
ATOM 1522 N N . GLY A 1 202 ? 8.172 5.332 -3.527 1 97.75 202 GLY A N 1
ATOM 1523 C CA . GLY A 1 202 ? 7.043 4.461 -3.789 1 97.75 202 GLY A CA 1
ATOM 1524 C C . GLY A 1 202 ? 7.34 2.998 -3.51 1 97.75 202 GLY A C 1
ATOM 1525 O O . GLY A 1 202 ? 6.434 2.162 -3.525 1 97.75 202 GLY A O 1
ATOM 1526 N N . TYR A 1 203 ? 8.594 2.641 -3.182 1 97.56 203 TYR A N 1
ATOM 1527 C CA . TYR A 1 203 ? 8.953 1.229 -3.086 1 97.56 203 TYR A CA 1
ATOM 1528 C C . TYR A 1 203 ? 8.258 0.57 -1.9 1 97.56 203 TYR A C 1
ATOM 1530 O O . TYR A 1 203 ? 7.527 -0.411 -2.064 1 97.56 203 TYR A O 1
ATOM 1538 N N . CYS A 1 204 ? 8.445 1.12 -0.683 1 98.19 204 CYS A N 1
ATOM 1539 C CA . CYS A 1 204 ? 7.844 0.516 0.5 1 98.19 204 CYS A CA 1
ATOM 1540 C C . CYS A 1 204 ? 6.328 0.457 0.372 1 98.19 204 CYS A C 1
ATOM 1542 O O . CYS A 1 204 ? 5.719 -0.586 0.615 1 98.19 204 CYS A O 1
ATOM 1544 N N . MET A 1 205 ? 5.723 1.531 -0.015 1 98.19 205 MET A N 1
ATOM 1545 C CA . MET A 1 205 ? 4.266 1.559 -0.088 1 98.19 205 MET A CA 1
ATOM 1546 C C . MET A 1 205 ? 3.754 0.573 -1.134 1 98.19 205 MET A C 1
ATOM 1548 O O . MET A 1 205 ? 2.688 -0.021 -0.965 1 98.19 205 MET A O 1
ATOM 1552 N N . SER A 1 206 ? 4.473 0.426 -2.242 1 98.44 206 SER A N 1
ATOM 1553 C CA . SER A 1 206 ? 4.07 -0.558 -3.24 1 98.44 206 SER A CA 1
ATOM 1554 C C . SER A 1 206 ? 4.121 -1.974 -2.676 1 98.44 206 SER A C 1
ATOM 1556 O O . SER A 1 206 ? 3.219 -2.777 -2.914 1 98.44 206 SER A O 1
ATOM 1558 N N . LYS A 1 207 ? 5.191 -2.262 -1.976 1 98.62 207 LYS A N 1
ATOM 1559 C CA . LYS A 1 207 ? 5.34 -3.602 -1.414 1 98.62 207 LYS A CA 1
ATOM 1560 C C . LYS A 1 207 ? 4.352 -3.834 -0.276 1 98.62 207 LYS A C 1
ATOM 1562 O O . LYS A 1 207 ? 3.863 -4.949 -0.088 1 98.62 207 LYS A O 1
ATOM 1567 N N . TYR A 1 208 ? 4.008 -2.77 0.495 1 98.75 208 TYR A N 1
ATOM 1568 C CA . TYR A 1 208 ? 2.883 -2.855 1.418 1 98.75 208 TYR A CA 1
ATOM 1569 C C . TYR A 1 208 ? 1.603 -3.23 0.683 1 98.75 208 TYR A C 1
ATOM 1571 O O . TYR A 1 208 ? 0.829 -4.066 1.157 1 98.75 208 TYR A O 1
ATOM 1579 N N . GLY A 1 209 ? 1.401 -2.59 -0.429 1 98.75 209 GLY A N 1
ATOM 1580 C CA . GLY A 1 209 ? 0.242 -2.916 -1.244 1 98.75 209 GLY A CA 1
ATOM 1581 C C . GLY A 1 209 ? 0.211 -4.367 -1.683 1 98.75 209 GLY A C 1
ATOM 1582 O O . GLY A 1 209 ? -0.845 -5.004 -1.67 1 98.75 209 GLY A O 1
ATOM 1583 N N . VAL A 1 210 ? 1.343 -4.871 -2.064 1 98.75 210 VAL A N 1
ATOM 1584 C CA . VAL A 1 210 ? 1.442 -6.262 -2.498 1 98.75 210 VAL A CA 1
ATOM 1585 C C . VAL A 1 210 ? 1.086 -7.191 -1.34 1 98.75 210 VAL A C 1
ATOM 1587 O O . VAL A 1 210 ? 0.426 -8.211 -1.537 1 98.75 210 VAL A O 1
ATOM 1590 N N . GLU A 1 211 ? 1.539 -6.84 -0.145 1 98.38 211 GLU A N 1
ATOM 1591 C CA . GLU A 1 211 ? 1.186 -7.625 1.034 1 98.38 211 GLU A CA 1
ATOM 1592 C C . GLU A 1 211 ? -0.328 -7.699 1.216 1 98.38 211 GLU A C 1
ATOM 1594 O O . GLU A 1 211 ? -0.885 -8.781 1.4 1 98.38 211 GLU A O 1
ATOM 1599 N N . ALA A 1 212 ? -0.925 -6.543 1.173 1 98.56 212 ALA A N 1
ATOM 1600 C CA . ALA A 1 212 ? -2.371 -6.469 1.374 1 98.56 212 ALA A CA 1
ATOM 1601 C C . ALA A 1 212 ? -3.115 -7.234 0.283 1 98.56 212 ALA A C 1
ATOM 1603 O O . ALA A 1 212 ? -4.047 -7.988 0.571 1 98.56 212 ALA A O 1
ATOM 1604 N N . PHE A 1 213 ? -2.703 -7.059 -0.926 1 98.75 213 PHE A N 1
ATOM 1605 C CA . PHE A 1 213 ? -3.32 -7.742 -2.057 1 98.75 213 PHE A CA 1
ATOM 1606 C C . PHE A 1 213 ? -3.195 -9.25 -1.91 1 98.75 213 PHE A C 1
ATOM 1608 O O . PHE A 1 213 ? -4.168 -9.984 -2.105 1 98.75 213 PHE A O 1
ATOM 1615 N N . SER A 1 214 ? -2.059 -9.672 -1.556 1 98.56 214 SER A N 1
ATOM 1616 C CA . SER A 1 214 ? -1.784 -11.102 -1.436 1 98.56 214 SER A CA 1
ATOM 1617 C C . SER A 1 214 ? -2.6 -11.727 -0.31 1 98.56 214 SER A C 1
ATOM 1619 O O . SER A 1 214 ? -3.146 -12.82 -0.466 1 98.56 214 SER A O 1
ATOM 1621 N N . ASP A 1 215 ? -2.688 -11.086 0.825 1 98.06 215 ASP A N 1
ATOM 1622 C CA . ASP A 1 215 ? -3.443 -11.617 1.958 1 98.06 215 ASP A CA 1
ATOM 1623 C C . ASP A 1 215 ? -4.922 -11.758 1.611 1 98.06 215 ASP A C 1
ATOM 1625 O O . ASP A 1 215 ? -5.535 -12.789 1.891 1 98.06 215 ASP A O 1
ATOM 1629 N N . SER A 1 216 ? -5.465 -10.711 1.046 1 97.56 216 SER A N 1
ATOM 1630 C CA . SER A 1 216 ? -6.883 -10.781 0.698 1 97.56 216 SER A CA 1
ATOM 1631 C C . SER A 1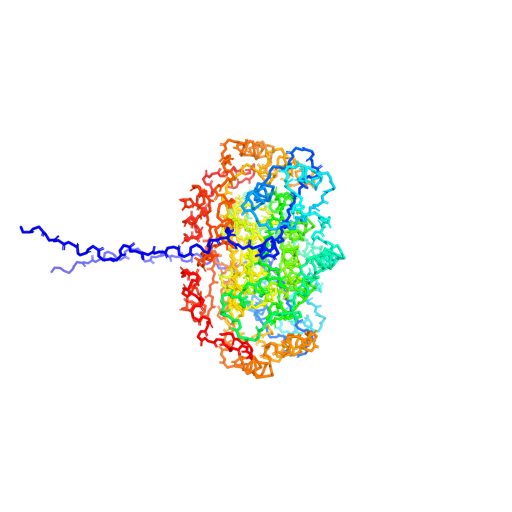 216 ? -7.133 -11.82 -0.393 1 97.56 216 SER A C 1
ATOM 1633 O O . SER A 1 216 ? -8.117 -12.555 -0.341 1 97.56 216 SER A O 1
ATOM 1635 N N . LEU A 1 217 ? -6.25 -11.859 -1.325 1 98.31 217 LEU A N 1
ATOM 1636 C CA . LEU A 1 217 ? -6.363 -12.828 -2.412 1 98.31 217 LEU A CA 1
ATOM 1637 C C . LEU A 1 217 ? -6.285 -14.258 -1.88 1 98.31 217 LEU A C 1
ATOM 1639 O O . LEU A 1 217 ? -7.066 -15.117 -2.289 1 98.31 217 LEU A O 1
ATOM 1643 N N . ARG A 1 218 ? -5.352 -14.492 -1 1 97.94 218 ARG A N 1
ATOM 1644 C CA . ARG A 1 218 ? -5.16 -15.812 -0.404 1 97.94 218 ARG A CA 1
ATOM 1645 C C . ARG A 1 218 ? -6.438 -16.297 0.265 1 97.94 218 ARG A C 1
ATOM 1647 O O . ARG A 1 218 ? -6.859 -17.438 0.054 1 97.94 218 ARG A O 1
ATOM 1654 N N . ARG A 1 219 ? -7.008 -15.492 0.999 1 96.62 219 ARG A N 1
ATOM 1655 C CA . ARG A 1 219 ? -8.219 -15.844 1.734 1 96.62 219 ARG A CA 1
ATOM 1656 C C . ARG A 1 219 ? -9.359 -16.172 0.78 1 96.62 219 ARG A C 1
ATOM 1658 O O . ARG A 1 219 ? -10.094 -17.141 0.995 1 96.62 219 ARG A O 1
ATOM 1665 N N . GLU A 1 220 ? -9.484 -15.445 -0.253 1 96.5 220 GLU A N 1
ATOM 1666 C CA . GLU A 1 220 ? -10.562 -15.625 -1.215 1 96.5 220 GLU A CA 1
ATOM 1667 C C . GLU A 1 220 ? -10.359 -16.891 -2.047 1 96.5 220 GLU A C 1
ATOM 1669 O O . GLU A 1 220 ? -11.305 -17.641 -2.299 1 96.5 220 GLU A O 1
ATOM 1674 N N . LEU A 1 221 ? -9.148 -17.141 -2.436 1 96.94 221 LEU A N 1
ATOM 1675 C CA . LEU A 1 221 ? -8.883 -18.219 -3.396 1 96.94 221 LEU A CA 1
ATOM 1676 C C . LEU A 1 221 ? -8.734 -19.562 -2.691 1 96.94 221 LEU A C 1
ATOM 1678 O O . LEU A 1 221 ? -8.766 -20.609 -3.336 1 96.94 221 LEU A O 1
ATOM 1682 N N . SER A 1 2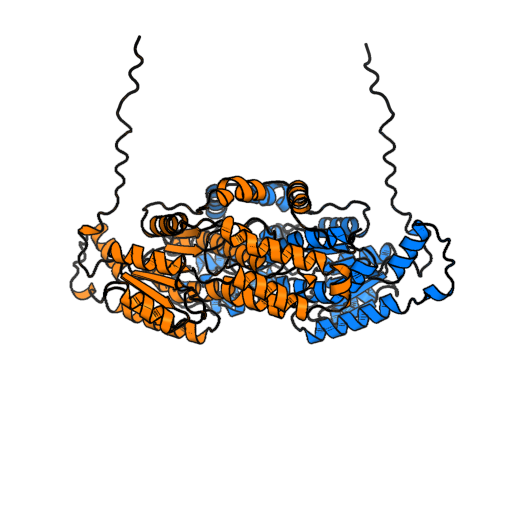22 ? -8.586 -19.469 -1.387 1 95.94 222 SER A N 1
ATOM 1683 C CA . SER A 1 222 ? -8.461 -20.719 -0.631 1 95.94 222 SER A CA 1
ATOM 1684 C C . SER A 1 222 ? -9.68 -21.609 -0.833 1 95.94 222 SER A C 1
ATOM 1686 O O . SER A 1 222 ? -9.562 -22.844 -0.812 1 95.94 222 SER A O 1
ATOM 1688 N N . TYR A 1 223 ? -10.789 -21.047 -1.103 1 95.69 223 TYR A N 1
ATOM 1689 C CA . TYR A 1 223 ? -12.023 -21.797 -1.31 1 95.69 223 TYR A CA 1
ATOM 1690 C C . TYR A 1 223 ? -11.969 -22.594 -2.605 1 95.69 223 TYR A C 1
ATOM 1692 O O . TYR A 1 223 ? -12.75 -23.531 -2.805 1 95.69 223 TYR A O 1
ATOM 1700 N N . PHE A 1 224 ? -11.055 -22.219 -3.461 1 95.25 224 PHE A N 1
ATOM 1701 C CA . PHE A 1 224 ? -10.992 -22.859 -4.77 1 95.25 224 PHE A CA 1
ATOM 1702 C C . PHE A 1 224 ? -9.711 -23.672 -4.914 1 95.25 224 PHE A C 1
ATOM 1704 O O . PHE A 1 224 ? -9.305 -24.016 -6.031 1 95.25 224 PHE A O 1
ATOM 1711 N N . GLY A 1 225 ? -9.008 -23.844 -3.834 1 94.56 225 GLY A N 1
ATOM 1712 C CA . GLY A 1 225 ? -7.836 -24.703 -3.826 1 94.56 225 GLY A CA 1
ATOM 1713 C C . GLY A 1 225 ? -6.578 -24.016 -4.32 1 94.56 225 GLY A C 1
ATOM 1714 O O . GLY A 1 225 ? -5.555 -24.656 -4.543 1 94.56 225 GLY A O 1
ATOM 1715 N N . VAL A 1 226 ? -6.648 -22.75 -4.566 1 96.44 226 VAL A N 1
ATOM 1716 C CA . VAL A 1 226 ? -5.488 -21.984 -5.031 1 96.44 226 VAL A CA 1
ATOM 1717 C C . VAL A 1 226 ? -4.703 -21.453 -3.834 1 96.44 226 VAL A C 1
ATOM 1719 O O . VAL A 1 226 ? -5.281 -20.891 -2.902 1 96.44 226 VAL A O 1
ATOM 1722 N N . LYS A 1 227 ? -3.402 -21.688 -3.826 1 97.56 227 LYS A N 1
ATOM 1723 C CA . LYS A 1 227 ? -2.539 -21.172 -2.768 1 97.56 227 LYS A CA 1
ATOM 1724 C C . LYS A 1 227 ? -1.854 -19.875 -3.197 1 97.56 227 LYS A C 1
ATOM 1726 O O . LYS A 1 227 ? -1.432 -19.734 -4.348 1 97.56 227 LYS A O 1
ATOM 1731 N N . VAL A 1 228 ? -1.848 -18.906 -2.322 1 98.44 228 VAL A N 1
ATOM 1732 C CA . VAL A 1 228 ? -1.156 -17.641 -2.553 1 98.44 228 VAL A CA 1
ATOM 1733 C C . VAL A 1 228 ? -0.014 -17.484 -1.552 1 98.44 228 VAL A C 1
ATOM 1735 O O . VAL A 1 228 ? -0.234 -17.516 -0.339 1 98.44 228 VAL A O 1
ATOM 1738 N N . VAL A 1 229 ? 1.188 -17.328 -2.084 1 98.44 229 VAL A N 1
ATOM 1739 C CA . VAL A 1 229 ? 2.389 -17.312 -1.254 1 98.44 229 VAL A CA 1
ATOM 1740 C C . VAL A 1 229 ? 3.133 -15.984 -1.452 1 98.44 229 VAL A C 1
ATOM 1742 O O . VAL A 1 229 ? 3.236 -15.492 -2.574 1 98.44 229 VAL A O 1
ATOM 1745 N N . MET A 1 230 ? 3.625 -15.484 -0.354 1 98.12 230 MET A N 1
ATOM 1746 C CA . MET A 1 230 ? 4.387 -14.234 -0.381 1 98.12 230 MET A CA 1
ATOM 1747 C C . MET A 1 230 ? 5.859 -14.492 -0.078 1 98.12 230 MET A C 1
ATOM 1749 O O . MET A 1 230 ? 6.188 -15.188 0.883 1 98.12 230 MET A O 1
ATOM 1753 N N . ILE A 1 231 ? 6.715 -13.969 -0.936 1 98.62 231 ILE A N 1
ATOM 1754 C CA . ILE A 1 231 ? 8.156 -13.977 -0.689 1 98.62 231 ILE A CA 1
ATOM 1755 C C . ILE A 1 231 ? 8.609 -12.586 -0.244 1 98.62 231 ILE A C 1
ATOM 1757 O O . ILE A 1 231 ? 8.383 -11.602 -0.943 1 98.62 231 ILE A O 1
ATOM 1761 N N . GLU A 1 232 ? 9.227 -12.477 0.891 1 98.44 232 GLU A N 1
ATOM 1762 C CA . GLU A 1 232 ? 9.68 -11.203 1.45 1 98.44 232 GLU A CA 1
ATOM 1763 C C . GLU A 1 232 ? 11.203 -11.188 1.616 1 98.44 232 GLU A C 1
ATOM 1765 O O . GLU A 1 232 ? 11.711 -11.219 2.738 1 98.44 232 GLU A O 1
ATOM 1770 N N . PRO A 1 233 ? 11.914 -10.992 0.563 1 98.19 233 PRO A N 1
ATOM 1771 C CA . PRO A 1 233 ? 13.375 -11.023 0.645 1 98.19 233 PRO A CA 1
ATOM 1772 C C . PRO A 1 233 ? 13.953 -9.828 1.392 1 98.19 233 PRO A C 1
ATOM 1774 O O . PRO A 1 233 ? 13.352 -8.75 1.393 1 98.19 233 PRO A O 1
ATOM 1777 N N . GLY A 1 234 ? 15.133 -10.078 2.023 1 97.75 234 GLY A N 1
ATOM 1778 C CA . GLY A 1 234 ? 15.969 -8.977 2.479 1 97.75 234 GLY A CA 1
ATOM 1779 C C . GLY A 1 234 ? 16.781 -8.344 1.365 1 97.75 234 GLY A C 1
ATOM 1780 O O . GLY A 1 234 ? 16.297 -8.188 0.243 1 97.75 234 GLY A O 1
ATOM 1781 N N . TYR A 1 235 ? 17.984 -7.934 1.687 1 96.5 235 TYR A N 1
ATOM 1782 C CA . TYR A 1 235 ? 18.859 -7.328 0.688 1 96.5 235 TYR A CA 1
ATOM 1783 C C . TYR A 1 235 ? 19.672 -8.391 -0.04 1 96.5 235 TYR A C 1
ATOM 1785 O O . TYR A 1 235 ? 20.484 -9.086 0.572 1 96.5 235 TYR A O 1
ATOM 1793 N N . PHE A 1 236 ? 19.438 -8.508 -1.348 1 95.69 236 PHE A N 1
ATOM 1794 C CA . PHE A 1 236 ? 20.172 -9.414 -2.225 1 95.69 236 PHE A CA 1
ATOM 1795 C C . PHE A 1 236 ? 20.734 -8.664 -3.432 1 95.69 236 PHE A C 1
ATOM 1797 O O . PHE A 1 236 ? 20.188 -7.641 -3.842 1 95.69 236 PHE A O 1
ATOM 1804 N N . LYS A 1 237 ? 21.797 -9.195 -3.955 1 92.44 237 LYS A N 1
ATOM 1805 C CA . LYS A 1 237 ? 22.438 -8.539 -5.094 1 92.44 237 LYS A CA 1
ATOM 1806 C C . LYS A 1 237 ? 21.656 -8.773 -6.379 1 92.44 237 LYS A C 1
ATOM 1808 O O . LYS A 1 237 ? 21.844 -9.781 -7.059 1 92.44 237 LYS A O 1
ATOM 1813 N N . THR A 1 238 ? 20.781 -7.82 -6.668 1 90.06 238 THR A N 1
ATOM 1814 C CA . THR A 1 238 ? 19.969 -7.781 -7.883 1 90.06 238 THR A CA 1
ATOM 1815 C C . THR A 1 238 ? 19.953 -6.375 -8.477 1 90.06 238 THR A C 1
ATOM 1817 O O . THR A 1 238 ? 20.578 -5.461 -7.941 1 90.06 238 THR A O 1
ATOM 1820 N N . THR A 1 239 ? 19.25 -6.227 -9.547 1 83.81 239 THR A N 1
ATOM 1821 C CA . THR A 1 239 ? 19.141 -4.906 -10.164 1 83.81 239 THR A CA 1
ATOM 1822 C C . THR A 1 239 ? 18.406 -3.943 -9.227 1 83.81 239 THR A C 1
ATOM 1824 O O . THR A 1 239 ? 18.703 -2.744 -9.219 1 83.81 239 THR A O 1
ATOM 1827 N N . VAL A 1 240 ? 17.531 -4.438 -8.43 1 84.88 240 VAL A N 1
ATOM 1828 C CA . VAL A 1 240 ? 16.734 -3.629 -7.508 1 84.88 240 VAL A CA 1
ATOM 1829 C C . VAL A 1 240 ? 17.656 -2.994 -6.465 1 84.88 240 VAL A C 1
ATOM 1831 O O . VAL A 1 240 ? 17.391 -1.889 -5.988 1 84.88 240 VAL A O 1
ATOM 1834 N N . THR A 1 241 ? 18.766 -3.689 -6.156 1 88.25 241 THR A N 1
ATOM 1835 C CA . THR A 1 241 ? 19.703 -3.191 -5.148 1 88.25 241 THR A CA 1
ATOM 1836 C C . THR A 1 241 ? 21.016 -2.768 -5.785 1 88.25 241 THR A C 1
ATOM 1838 O O . THR A 1 241 ? 22.047 -2.713 -5.113 1 88.25 241 THR A O 1
ATOM 1841 N N . SER A 1 242 ? 21.031 -2.566 -7.039 1 89.62 242 SER A N 1
ATOM 1842 C CA . SER A 1 242 ? 22.234 -2.135 -7.742 1 89.62 242 SER A CA 1
ATOM 1843 C C . SER A 1 242 ? 22.719 -0.779 -7.234 1 89.62 242 SER A C 1
ATOM 1845 O O . SER A 1 242 ? 22 0.216 -7.328 1 89.62 242 SER A O 1
ATOM 1847 N N . PRO A 1 243 ? 23.953 -0.793 -6.773 1 92.94 243 PRO A N 1
ATOM 1848 C CA . PRO A 1 243 ? 24.469 0.492 -6.293 1 92.94 243 PRO A CA 1
ATOM 1849 C C . PRO A 1 243 ? 24.422 1.582 -7.363 1 92.94 243 PRO A C 1
ATOM 1851 O O . PRO A 1 243 ? 24.078 2.73 -7.062 1 92.94 243 PRO A O 1
ATOM 1854 N N . LYS A 1 244 ? 24.734 1.189 -8.555 1 91.81 244 LYS A N 1
ATOM 1855 C CA . LYS A 1 244 ? 24.719 2.148 -9.656 1 91.81 244 LYS A CA 1
ATOM 1856 C C . LYS A 1 244 ? 23.312 2.701 -9.891 1 91.81 244 LYS A C 1
ATOM 1858 O O . LYS A 1 244 ? 23.125 3.914 -10 1 91.81 244 LYS A O 1
ATOM 1863 N N . ALA A 1 245 ? 22.328 1.871 -9.945 1 89.88 245 ALA A N 1
ATOM 1864 C CA . ALA A 1 245 ? 20.953 2.287 -10.195 1 89.88 245 ALA A CA 1
ATOM 1865 C C . ALA A 1 245 ? 20.422 3.156 -9.062 1 89.88 245 ALA A C 1
ATOM 1867 O O . ALA A 1 245 ? 19.797 4.191 -9.297 1 89.88 245 ALA A O 1
ATOM 1868 N N . VAL A 1 246 ? 20.703 2.754 -7.848 1 92.56 246 VAL A N 1
ATOM 1869 C CA . VAL A 1 246 ? 20.234 3.479 -6.676 1 92.56 246 VAL A CA 1
ATOM 1870 C C . VAL A 1 246 ? 20.906 4.852 -6.613 1 92.56 246 VAL A C 1
ATOM 1872 O O . VAL A 1 246 ? 20.234 5.863 -6.383 1 92.56 246 VAL A O 1
ATOM 1875 N N . SER A 1 247 ? 22.234 4.863 -6.879 1 95 247 SER A N 1
ATOM 1876 C CA . SER A 1 247 ? 22.969 6.121 -6.875 1 95 247 SER A CA 1
ATOM 1877 C C . SER A 1 247 ? 22.438 7.07 -7.949 1 95 247 SER A C 1
ATOM 1879 O O . SER A 1 247 ? 22.297 8.273 -7.707 1 95 247 SER A O 1
ATOM 1881 N N . GLN A 1 248 ? 22.219 6.527 -9.078 1 93.69 248 GLN A N 1
ATOM 1882 C CA . GLN A 1 248 ? 21.688 7.348 -10.164 1 93.69 248 GLN A CA 1
ATOM 1883 C C . GLN A 1 248 ? 20.297 7.883 -9.82 1 93.69 248 GLN A C 1
ATOM 1885 O O . GLN A 1 248 ? 19.953 9.008 -10.195 1 93.69 248 GLN A O 1
ATOM 1890 N N . GLY A 1 249 ? 19.516 7.059 -9.156 1 93.12 249 GLY A N 1
ATOM 1891 C CA . GLY A 1 249 ? 18.219 7.508 -8.688 1 93.12 249 GLY A CA 1
ATOM 1892 C C . GLY A 1 249 ? 18.297 8.664 -7.711 1 93.12 249 GLY A C 1
ATOM 1893 O O . GLY A 1 249 ? 17.562 9.648 -7.852 1 93.12 249 GLY A O 1
ATOM 1894 N N . PHE A 1 250 ? 19.188 8.562 -6.766 1 95.62 250 PHE A N 1
ATOM 1895 C CA . PHE A 1 250 ? 19.406 9.648 -5.816 1 95.62 250 PHE A CA 1
ATOM 1896 C C . PHE A 1 250 ? 19.828 10.922 -6.535 1 95.62 250 PHE A C 1
ATOM 1898 O O . PHE A 1 250 ? 19.297 12 -6.254 1 95.62 250 PHE A O 1
ATOM 1905 N N . GLN A 1 251 ? 20.766 10.719 -7.438 1 96 251 GLN A N 1
ATOM 1906 C CA . GLN A 1 251 ? 21.297 11.875 -8.156 1 96 251 GLN A CA 1
ATOM 1907 C C . GLN A 1 251 ? 20.203 12.562 -8.977 1 96 251 GLN A C 1
ATOM 1909 O O . GLN A 1 251 ? 20.141 13.789 -9.016 1 96 251 GLN A O 1
ATOM 1914 N N . ALA A 1 252 ? 19.469 11.781 -9.664 1 96.38 252 ALA A N 1
ATOM 1915 C CA . ALA A 1 252 ? 18.391 12.336 -10.469 1 96.38 252 ALA A CA 1
ATOM 1916 C C . ALA A 1 252 ? 17.391 13.109 -9.609 1 96.38 252 ALA A C 1
ATOM 1918 O O . ALA A 1 252 ? 16.969 14.203 -9.977 1 96.38 252 ALA A O 1
ATOM 1919 N N . SER A 1 253 ? 17.016 12.578 -8.461 1 96.5 253 SER A N 1
ATOM 1920 C CA . SER A 1 253 ? 16.078 13.242 -7.551 1 96.5 253 SER A CA 1
ATOM 1921 C C . SER A 1 253 ? 16.688 14.523 -6.984 1 96.5 253 SER A C 1
ATOM 1923 O O . SER A 1 253 ? 15.984 15.531 -6.848 1 96.5 253 SER A O 1
ATOM 1925 N N . TRP A 1 254 ? 17.906 14.453 -6.68 1 96.62 254 TRP A N 1
ATOM 1926 C CA . TRP A 1 254 ? 18.609 15.617 -6.156 1 96.62 254 TRP A CA 1
ATOM 1927 C C . TRP A 1 254 ? 18.641 16.734 -7.191 1 96.62 254 TRP A C 1
ATOM 1929 O O . TRP A 1 254 ? 18.406 17.906 -6.859 1 96.62 254 TRP A O 1
ATOM 1939 N N . ASN A 1 255 ? 18.922 16.344 -8.391 1 96.38 255 ASN A N 1
ATOM 1940 C CA . ASN A 1 255 ? 18.984 17.328 -9.469 1 96.38 255 ASN A CA 1
ATOM 1941 C C . ASN A 1 255 ? 17.656 18.016 -9.68 1 96.38 255 ASN A C 1
ATOM 1943 O O . ASN A 1 255 ? 17.609 19.188 -10.039 1 96.38 255 ASN A O 1
ATOM 1947 N N . GLN A 1 256 ? 16.641 17.328 -9.422 1 94.69 256 GLN A N 1
ATOM 1948 C CA . GLN A 1 256 ? 15.297 17.859 -9.68 1 94.69 256 GLN A CA 1
ATOM 1949 C C . GLN A 1 256 ? 14.758 18.578 -8.453 1 94.69 256 GLN A C 1
ATOM 1951 O O . GLN A 1 256 ? 13.758 19.312 -8.547 1 94.69 256 GLN A O 1
ATOM 1956 N N . ALA A 1 257 ? 15.383 18.422 -7.336 1 95.12 257 ALA A N 1
ATOM 1957 C CA . ALA A 1 257 ? 14.883 19 -6.094 1 95.12 257 ALA A CA 1
ATOM 1958 C C . ALA A 1 257 ? 14.984 20.531 -6.129 1 95.12 257 ALA A C 1
ATOM 1960 O O . ALA A 1 257 ? 15.852 21.078 -6.805 1 95.12 257 ALA A O 1
ATOM 1961 N N . SER A 1 258 ? 14.133 21.219 -5.426 1 93.69 258 SER A N 1
ATOM 1962 C CA . SER A 1 258 ? 14.141 22.672 -5.352 1 93.69 258 SER A CA 1
ATOM 1963 C C . SER A 1 258 ? 15.359 23.188 -4.59 1 93.69 258 SER A C 1
ATOM 1965 O O . SER A 1 258 ? 15.953 22.453 -3.797 1 93.69 258 SER A O 1
ATOM 1967 N N . PRO A 1 259 ? 15.703 24.438 -4.824 1 95 259 PRO A N 1
ATOM 1968 C CA . PRO A 1 259 ? 16.812 25.031 -4.062 1 95 259 PRO A CA 1
ATOM 1969 C C . PRO A 1 259 ? 16.578 24.984 -2.557 1 95 259 PRO A C 1
ATOM 1971 O O . PRO A 1 259 ? 17.516 24.797 -1.786 1 95 259 PRO A O 1
ATOM 1974 N N . GLU A 1 260 ? 15.398 25.109 -2.184 1 93.12 260 GLU A N 1
ATOM 1975 C CA . GLU A 1 260 ? 15.07 25.047 -0.762 1 93.12 260 GLU A CA 1
ATOM 1976 C C . GLU A 1 260 ? 15.414 23.672 -0.179 1 93.12 260 GLU A C 1
ATOM 1978 O O . GLU A 1 260 ? 16 23.594 0.904 1 93.12 260 GLU A O 1
ATOM 1983 N N . ILE A 1 261 ? 15.086 22.703 -0.881 1 94.94 261 ILE A N 1
ATOM 1984 C CA . ILE A 1 261 ? 15.359 21.328 -0.446 1 94.94 261 ILE A CA 1
ATOM 1985 C C . ILE A 1 261 ? 16.859 21.109 -0.385 1 94.94 261 ILE A C 1
ATOM 1987 O O . ILE A 1 261 ? 17.375 20.484 0.555 1 94.94 261 ILE A O 1
ATOM 1991 N N . LYS A 1 262 ? 17.562 21.562 -1.373 1 96.44 262 LYS A N 1
ATOM 1992 C CA . LYS A 1 262 ? 19.016 21.391 -1.41 1 96.44 262 LYS A CA 1
ATOM 1993 C C . LYS A 1 262 ? 19.688 22.094 -0.229 1 96.44 262 LYS A C 1
ATOM 1995 O O . LYS A 1 262 ? 20.672 21.594 0.309 1 96.44 262 LYS A O 1
ATOM 2000 N N . GLU A 1 263 ? 19.125 23.172 0.122 1 95.94 263 GLU A N 1
ATOM 2001 C CA . GLU A 1 263 ? 19.641 23.875 1.287 1 95.94 263 GLU A CA 1
ATOM 2002 C C . GLU A 1 263 ? 19.312 23.125 2.578 1 95.94 263 GLU A C 1
ATOM 2004 O O . GLU A 1 263 ? 20.141 23.062 3.484 1 95.94 263 GLU A O 1
ATOM 2009 N N . LEU A 1 264 ? 18.203 22.656 2.656 1 95.81 264 LEU A N 1
ATOM 2010 C CA . LEU A 1 264 ? 17.719 21.969 3.848 1 95.81 264 LEU A CA 1
ATOM 2011 C C . LEU A 1 264 ? 18.547 20.719 4.121 1 95.81 264 LEU A C 1
ATOM 2013 O O . LEU A 1 264 ? 18.906 20.438 5.266 1 95.81 264 LEU A O 1
ATOM 2017 N N . TYR A 1 265 ? 18.781 19.938 3.129 1 96.69 265 TYR A N 1
ATOM 2018 C CA . TYR A 1 265 ? 19.453 18.656 3.307 1 96.69 265 TYR A CA 1
ATOM 2019 C C . TYR A 1 265 ? 20.969 18.812 3.178 1 96.69 265 TYR A C 1
ATOM 2021 O O . TYR A 1 265 ? 21.719 18.203 3.938 1 96.69 265 TYR A O 1
ATOM 2029 N N . GLY A 1 266 ? 21.406 19.594 2.223 1 97.31 266 GLY A N 1
ATOM 2030 C CA . GLY A 1 266 ? 22.812 19.891 2.076 1 97.31 266 GLY A CA 1
ATOM 2031 C C . GLY A 1 266 ? 23.578 18.844 1.287 1 97.31 266 GLY A C 1
ATOM 2032 O O . GLY A 1 266 ? 23.141 17.703 1.186 1 97.31 266 GLY A O 1
ATOM 2033 N N . GLU A 1 267 ? 24.766 19.188 0.828 1 96.12 267 GLU A N 1
ATOM 2034 C CA . GLU A 1 267 ? 25.609 18.328 -0.001 1 96.12 267 GLU A CA 1
ATOM 2035 C C . GLU A 1 267 ? 26.188 17.172 0.807 1 96.12 267 GLU A C 1
ATOM 2037 O O . GLU A 1 267 ? 26.375 16.078 0.273 1 96.12 267 GLU A O 1
ATOM 2042 N N . LYS A 1 268 ? 26.406 17.422 2.01 1 96.62 268 LYS A N 1
ATOM 2043 C CA . LYS A 1 268 ? 26.938 16.359 2.854 1 96.62 268 LYS A CA 1
ATOM 2044 C C . LYS A 1 268 ? 25.922 15.219 2.998 1 96.62 268 LYS A C 1
ATOM 2046 O O . LYS A 1 268 ? 26.312 14.047 3.029 1 96.62 268 LYS A O 1
ATOM 2051 N N . PHE A 1 269 ? 24.703 15.602 3.199 1 96.88 269 PHE A N 1
ATOM 2052 C CA . PHE A 1 269 ? 23.641 14.594 3.262 1 96.88 269 PHE A CA 1
ATOM 2053 C C . PHE A 1 269 ? 23.625 13.75 1.993 1 96.88 269 PHE A C 1
ATOM 2055 O O . PHE A 1 269 ? 23.531 12.523 2.061 1 96.88 269 PHE A O 1
ATOM 2062 N N . MET A 1 270 ? 23.703 14.406 0.843 1 95.56 270 MET A N 1
ATOM 2063 C CA . MET A 1 270 ? 23.719 13.727 -0.447 1 95.56 270 MET A CA 1
ATOM 2064 C C . MET A 1 270 ? 24.922 12.789 -0.552 1 95.56 270 MET A C 1
ATOM 2066 O O . MET A 1 270 ? 24.797 11.656 -1.018 1 95.56 270 MET A O 1
ATOM 2070 N N . ALA A 1 271 ? 26.062 13.242 -0.109 1 96.12 271 ALA A N 1
ATOM 2071 C CA . ALA A 1 271 ? 27.266 12.422 -0.134 1 96.12 271 ALA A CA 1
ATOM 2072 C C . ALA A 1 271 ? 27.094 11.172 0.727 1 96.12 271 ALA A C 1
ATOM 2074 O O . ALA A 1 271 ? 27.562 10.086 0.355 1 96.12 271 ALA A O 1
ATOM 2075 N N . ASN A 1 272 ? 26.484 11.375 1.833 1 95.38 272 ASN A N 1
ATOM 2076 C CA . ASN A 1 272 ? 26.234 10.242 2.721 1 95.38 272 ASN A CA 1
ATOM 2077 C C . ASN A 1 272 ? 25.25 9.258 2.107 1 95.38 272 ASN A C 1
ATOM 2079 O O . ASN A 1 272 ? 25.391 8.047 2.289 1 95.38 272 ASN A O 1
ATOM 2083 N N . LEU A 1 273 ? 24.234 9.758 1.462 1 93.94 273 LEU A N 1
ATOM 2084 C CA . LEU A 1 273 ? 23.297 8.891 0.757 1 93.94 273 LEU A CA 1
ATOM 2085 C C . LEU A 1 273 ? 24.016 8.07 -0.31 1 93.94 273 LEU A C 1
ATOM 2087 O O . LEU A 1 273 ? 23.75 6.875 -0.463 1 93.94 273 LEU A O 1
ATOM 2091 N N . MET A 1 274 ? 24.891 8.742 -1.02 1 95.06 274 MET A N 1
ATOM 2092 C CA . MET A 1 274 ? 25.656 8.062 -2.061 1 95.06 274 MET A CA 1
ATOM 2093 C C . MET A 1 274 ? 26.547 6.98 -1.463 1 95.06 274 MET A C 1
ATOM 2095 O O . MET A 1 274 ? 26.688 5.898 -2.033 1 95.06 274 MET A O 1
ATOM 2099 N N . LYS A 1 275 ? 27.109 7.273 -0.377 1 94.56 275 LYS A N 1
ATOM 2100 C CA . LYS A 1 275 ? 27.938 6.281 0.307 1 94.56 275 LYS A CA 1
ATOM 2101 C C . LYS A 1 275 ? 27.109 5.07 0.728 1 94.56 275 LYS A C 1
ATOM 2103 O O . LYS A 1 275 ? 27.562 3.932 0.625 1 94.56 275 LYS A O 1
ATOM 2108 N N . SER A 1 276 ? 25.953 5.371 1.259 1 92.56 276 SER A N 1
ATOM 2109 C CA . SER A 1 276 ? 25.047 4.289 1.653 1 92.56 276 SER A CA 1
ATOM 2110 C C . SER A 1 276 ? 24.688 3.414 0.461 1 92.56 276 SER A C 1
ATOM 2112 O O . SER A 1 276 ? 24.578 2.193 0.592 1 92.56 276 SER A O 1
ATOM 2114 N N . ALA A 1 277 ? 24.391 4.027 -0.672 1 93.31 277 ALA A N 1
ATOM 2115 C CA . ALA A 1 277 ? 24.094 3.275 -1.89 1 93.31 277 ALA A CA 1
ATOM 2116 C C . ALA A 1 277 ? 25.266 2.365 -2.27 1 93.31 277 ALA A C 1
ATOM 2118 O O . ALA A 1 277 ? 25.062 1.22 -2.678 1 93.31 277 ALA A O 1
ATOM 2119 N N . ASN A 1 278 ? 26.422 2.854 -2.107 1 93.69 278 ASN A N 1
ATOM 2120 C CA . ASN A 1 278 ? 27.609 2.082 -2.463 1 93.69 278 ASN A CA 1
ATOM 2121 C C . ASN A 1 278 ? 27.812 0.899 -1.52 1 93.69 278 ASN A C 1
ATOM 2123 O O . ASN A 1 278 ? 28.375 -0.126 -1.914 1 93.69 278 ASN A O 1
ATOM 2127 N N . LEU A 1 279 ? 27.375 1.067 -0.329 1 92.31 279 LEU A N 1
ATOM 2128 C CA . LEU A 1 279 ? 27.516 0.005 0.661 1 92.31 279 LEU A CA 1
ATOM 2129 C C . LEU A 1 279 ? 26.656 -1.196 0.298 1 92.31 279 LEU A C 1
ATOM 2131 O O . LEU A 1 279 ? 26.891 -2.309 0.773 1 92.31 279 LEU A O 1
ATOM 2135 N N . LEU A 1 280 ? 25.625 -0.995 -0.492 1 91.88 280 LEU A N 1
ATOM 2136 C CA . LEU A 1 280 ? 24.75 -2.088 -0.906 1 91.88 280 LEU A CA 1
ATOM 2137 C C . LEU A 1 280 ? 25.531 -3.17 -1.635 1 91.88 280 LEU A C 1
ATOM 2139 O O . LEU A 1 280 ? 25.156 -4.344 -1.605 1 91.88 280 LEU A O 1
ATOM 2143 N N . GLU A 1 281 ? 26.578 -2.777 -2.262 1 89.69 281 GLU A N 1
ATOM 2144 C CA . GLU A 1 281 ? 27.406 -3.729 -2.982 1 89.69 281 GLU A CA 1
ATOM 2145 C C . GLU A 1 281 ? 27.984 -4.789 -2.041 1 89.69 281 GLU A C 1
ATOM 2147 O O . GLU A 1 281 ? 28.062 -5.965 -2.4 1 89.69 281 GLU A O 1
ATOM 2152 N N . THR A 1 282 ? 28.25 -4.438 -0.833 1 91.69 282 THR A N 1
ATOM 2153 C CA . THR A 1 282 ? 28.922 -5.344 0.091 1 91.69 282 THR A CA 1
ATOM 2154 C C . THR A 1 282 ? 27.938 -5.918 1.102 1 91.69 282 THR A C 1
ATOM 2156 O O . THR A 1 282 ? 28.172 -6.984 1.674 1 91.69 282 THR A O 1
ATOM 2159 N N . THR A 1 283 ? 26.906 -5.246 1.26 1 92.5 283 THR A N 1
ATOM 2160 C CA . THR A 1 283 ? 26 -5.664 2.322 1 92.5 283 THR A CA 1
ATOM 2161 C C . THR A 1 283 ? 24.891 -6.57 1.77 1 92.5 283 THR A C 1
ATOM 2163 O O . THR A 1 283 ? 24.219 -7.273 2.527 1 92.5 283 THR A O 1
ATOM 2166 N N . SER A 1 284 ? 24.656 -6.535 0.516 1 94.5 284 SER A N 1
ATOM 2167 C CA . SER A 1 284 ? 23.641 -7.383 -0.086 1 94.5 284 SER A CA 1
ATOM 2168 C C . SER A 1 284 ? 24.141 -8.812 -0.25 1 94.5 284 SER A C 1
ATOM 2170 O O . SER A 1 284 ? 25.297 -9.039 -0.611 1 94.5 284 SER A O 1
ATOM 2172 N N . CYS A 1 285 ? 23.266 -9.734 0.018 1 95.19 285 CYS A N 1
ATOM 2173 C CA . CYS A 1 285 ? 23.609 -11.148 -0.101 1 95.19 285 CYS A CA 1
ATOM 2174 C C . CYS A 1 285 ? 23.797 -11.539 -1.561 1 95.19 285 CYS A C 1
ATOM 2176 O O . CYS A 1 285 ? 22.984 -11.188 -2.414 1 95.19 285 CYS A O 1
ATOM 2178 N N . GLN A 1 286 ? 24.797 -12.359 -1.866 1 93.5 286 GLN A N 1
ATOM 2179 C CA . GLN A 1 286 ? 25.125 -12.758 -3.232 1 93.5 286 GLN A CA 1
ATOM 2180 C C . GLN A 1 286 ? 24.406 -14.055 -3.607 1 93.5 286 GLN A C 1
ATOM 2182 O O . GLN A 1 286 ? 24.203 -14.336 -4.789 1 93.5 286 GLN A O 1
ATOM 2187 N N . ASP A 1 287 ? 24.078 -14.812 -2.588 1 96.19 287 ASP A N 1
ATOM 2188 C CA . ASP A 1 287 ? 23.453 -16.109 -2.85 1 96.19 287 ASP A CA 1
ATOM 2189 C C . ASP A 1 287 ? 21.953 -15.945 -3.102 1 96.19 287 ASP A C 1
ATOM 2191 O O . ASP A 1 287 ? 21.141 -16.109 -2.186 1 96.19 287 ASP A O 1
ATOM 2195 N N . LEU A 1 288 ? 21.578 -15.797 -4.344 1 95.62 288 LEU A N 1
ATOM 2196 C CA . LEU A 1 288 ? 20.188 -15.57 -4.738 1 95.62 288 LEU A CA 1
ATOM 2197 C C . LEU A 1 288 ? 19.359 -16.844 -4.555 1 95.62 288 LEU A C 1
ATOM 2199 O O . LEU A 1 288 ? 18.125 -16.781 -4.531 1 95.62 288 LEU A O 1
ATOM 2203 N N . SER A 1 289 ? 20.031 -18 -4.438 1 96.81 289 SER A N 1
ATOM 2204 C CA . SER A 1 289 ? 19.328 -19.266 -4.332 1 96.81 289 SER A CA 1
ATOM 2205 C C . SER A 1 289 ? 18.5 -19.328 -3.049 1 96.81 289 SER A C 1
ATOM 2207 O O . SER A 1 289 ? 17.516 -20.078 -2.971 1 96.81 289 SER A O 1
ATOM 2209 N N . LEU A 1 290 ? 18.891 -18.547 -2.084 1 97.94 290 LEU A N 1
ATOM 2210 C CA . LEU A 1 290 ? 18.109 -18.484 -0.854 1 97.94 290 LEU A CA 1
ATOM 2211 C C . LEU A 1 290 ? 16.672 -18.031 -1.133 1 97.94 290 LEU A C 1
ATOM 2213 O O . LEU A 1 290 ? 15.734 -18.484 -0.484 1 97.94 290 LEU A O 1
ATOM 2217 N N . VAL A 1 291 ? 16.516 -17.156 -2.07 1 97.94 291 VAL A N 1
ATOM 2218 C CA . VAL A 1 291 ? 15.195 -16.625 -2.438 1 97.94 291 VAL A CA 1
ATOM 2219 C C . VAL A 1 291 ? 14.523 -17.578 -3.426 1 97.94 291 VAL A C 1
ATOM 2221 O O . VAL A 1 291 ? 13.359 -17.938 -3.25 1 97.94 291 VAL A O 1
ATOM 2224 N N . THR A 1 292 ? 15.25 -18.016 -4.465 1 97.44 292 THR A N 1
ATOM 2225 C CA . THR A 1 292 ? 14.641 -18.844 -5.508 1 97.44 292 THR A CA 1
ATOM 2226 C C . THR A 1 292 ? 14.273 -20.219 -4.969 1 97.44 292 THR A C 1
ATOM 2228 O O . THR A 1 292 ? 13.305 -20.828 -5.418 1 97.44 292 THR A O 1
ATOM 2231 N N . ASN A 1 293 ? 14.992 -20.719 -3.953 1 98 293 ASN A N 1
ATOM 2232 C CA . ASN A 1 293 ? 14.609 -21.969 -3.305 1 98 293 ASN A CA 1
ATOM 2233 C C . ASN A 1 293 ? 13.266 -21.828 -2.596 1 98 293 ASN A C 1
ATOM 2235 O O . ASN A 1 293 ? 12.477 -22.781 -2.572 1 98 293 ASN A O 1
ATOM 2239 N N . CYS A 1 294 ? 13.07 -20.703 -2.014 1 98.31 294 CYS A N 1
ATOM 2240 C CA . CYS A 1 294 ? 11.773 -20.438 -1.395 1 98.31 294 CYS A CA 1
ATOM 2241 C C . CYS A 1 294 ? 10.664 -20.438 -2.438 1 98.31 294 CYS A C 1
ATOM 2243 O O . CYS A 1 294 ? 9.594 -21 -2.219 1 98.31 294 CYS A O 1
ATOM 2245 N N . MET A 1 295 ? 10.922 -19.781 -3.537 1 97.81 295 MET A N 1
ATOM 2246 C CA . MET A 1 295 ? 9.93 -19.734 -4.609 1 97.81 295 MET A CA 1
ATOM 2247 C C . MET A 1 295 ? 9.641 -21.141 -5.141 1 97.81 295 MET A C 1
ATOM 2249 O O . MET A 1 295 ? 8.477 -21.484 -5.371 1 97.81 295 MET A O 1
ATOM 2253 N N . GLU A 1 296 ? 10.695 -21.859 -5.352 1 96.56 296 GLU A N 1
ATOM 2254 C CA . GLU A 1 296 ? 10.539 -23.234 -5.812 1 96.56 296 GLU A CA 1
ATOM 2255 C C . GLU A 1 296 ? 9.711 -24.047 -4.82 1 96.56 296 GLU A C 1
ATOM 2257 O O . GLU A 1 296 ? 8.828 -24.812 -5.219 1 96.56 296 GLU A O 1
ATOM 2262 N N . HIS A 1 297 ? 10.023 -23.953 -3.549 1 97.25 297 HIS A N 1
ATOM 2263 C CA . HIS A 1 297 ? 9.258 -24.656 -2.525 1 97.25 297 HIS A CA 1
ATOM 2264 C C . HIS A 1 297 ? 7.785 -24.25 -2.566 1 97.25 297 HIS A C 1
ATOM 2266 O O . HIS A 1 297 ? 6.902 -25.109 -2.439 1 97.25 297 HIS A O 1
ATOM 2272 N N . ALA A 1 298 ? 7.57 -23 -2.73 1 97.31 298 ALA A N 1
ATOM 2273 C CA . ALA A 1 298 ? 6.203 -22.484 -2.818 1 97.31 298 ALA A CA 1
ATOM 2274 C C . ALA A 1 298 ? 5.457 -23.109 -3.994 1 97.31 298 ALA A C 1
ATOM 2276 O O . ALA A 1 298 ? 4.254 -23.344 -3.912 1 97.31 298 ALA A O 1
ATOM 2277 N N . LEU A 1 299 ? 6.145 -23.391 -5.047 1 95.5 299 LEU A N 1
ATOM 2278 C CA . LEU A 1 299 ? 5.539 -23.875 -6.277 1 95.5 299 LEU A CA 1
ATOM 2279 C C . LEU A 1 299 ? 5.387 -25.391 -6.234 1 95.5 299 LEU A C 1
ATOM 2281 O O . LEU A 1 299 ? 4.531 -25.953 -6.922 1 95.5 299 LEU A O 1
ATOM 2285 N N . THR A 1 300 ? 6.184 -26.094 -5.387 1 92.88 300 THR A N 1
ATOM 2286 C CA . THR A 1 300 ? 6.246 -27.531 -5.559 1 92.88 300 THR A CA 1
ATOM 2287 C C . THR A 1 300 ? 5.816 -28.25 -4.281 1 92.88 300 THR A C 1
ATOM 2289 O O . THR A 1 300 ? 5.438 -29.422 -4.316 1 92.88 300 THR A O 1
ATOM 2292 N N . ALA A 1 301 ? 5.914 -27.562 -3.166 1 93.12 301 ALA A N 1
ATOM 2293 C CA . ALA A 1 301 ? 5.57 -28.219 -1.907 1 93.12 301 ALA A CA 1
ATOM 2294 C C . ALA A 1 301 ? 4.07 -28.484 -1.819 1 93.12 301 ALA A C 1
ATOM 2296 O O . ALA A 1 301 ? 3.262 -27.703 -2.314 1 93.12 301 ALA A O 1
ATOM 2297 N N . CYS A 1 302 ? 3.711 -29.547 -1.165 1 91.5 302 CYS A N 1
ATOM 2298 C CA . CYS A 1 302 ? 2.307 -29.844 -0.913 1 91.5 302 CYS A CA 1
ATOM 2299 C C . CYS A 1 302 ? 1.679 -28.797 -0.003 1 91.5 302 CYS A C 1
ATOM 2301 O O . CYS A 1 302 ? 0.544 -28.375 -0.23 1 91.5 302 CYS A O 1
ATOM 2303 N N . HIS A 1 303 ? 2.467 -28.438 0.977 1 92.81 303 HIS A N 1
ATOM 2304 C CA . HIS A 1 303 ? 1.992 -27.438 1.922 1 92.81 303 HIS A CA 1
ATOM 2305 C C . HIS A 1 303 ? 2.996 -26.297 2.068 1 92.81 303 HIS A C 1
ATOM 2307 O O . HIS A 1 303 ? 3.705 -26.219 3.072 1 92.81 303 HIS A O 1
ATOM 2313 N N . PRO A 1 304 ? 2.967 -25.375 1.142 1 95.44 304 PRO A N 1
ATOM 2314 C CA . PRO A 1 304 ? 3.855 -24.219 1.271 1 95.44 304 PRO A CA 1
ATOM 2315 C C . PRO A 1 304 ? 3.426 -23.266 2.385 1 95.44 304 PRO A C 1
ATOM 2317 O O . PRO A 1 304 ? 2.273 -23.297 2.82 1 95.44 304 PRO A O 1
ATOM 2320 N N . ARG A 1 305 ? 4.395 -22.547 2.859 1 95.62 305 ARG A N 1
ATOM 2321 C CA . ARG A 1 305 ? 4.07 -21.484 3.801 1 95.62 305 ARG A CA 1
ATOM 2322 C C . ARG A 1 305 ? 3.33 -20.344 3.107 1 95.62 305 ARG A C 1
ATOM 2324 O O . ARG A 1 305 ? 3.354 -20.234 1.879 1 95.62 305 ARG A O 1
ATOM 2331 N N . THR A 1 306 ? 2.693 -19.547 3.943 1 95.75 306 THR A N 1
ATOM 2332 C CA . THR A 1 306 ? 2.02 -18.375 3.389 1 95.75 306 THR A CA 1
ATOM 2333 C C . THR A 1 306 ? 3.02 -17.266 3.117 1 95.75 306 THR A C 1
ATOM 2335 O O . THR A 1 306 ? 2.779 -16.391 2.266 1 95.75 306 THR A O 1
ATOM 2338 N N . ARG A 1 307 ? 4.109 -17.281 3.91 1 96.88 307 ARG A N 1
ATOM 2339 C CA . ARG A 1 307 ? 5.129 -16.25 3.791 1 96.88 307 ARG A CA 1
ATOM 2340 C C . ARG A 1 307 ? 6.527 -16.828 3.992 1 96.88 307 ARG A C 1
ATOM 2342 O O . ARG A 1 307 ? 6.73 -17.672 4.859 1 96.88 307 ARG A O 1
ATOM 2349 N N . TYR A 1 308 ? 7.414 -16.5 3.109 1 97.94 308 TYR A N 1
ATOM 2350 C CA . TYR A 1 308 ? 8.844 -16.766 3.248 1 97.94 308 TYR A CA 1
ATOM 2351 C C . TYR A 1 308 ? 9.633 -15.469 3.385 1 97.94 308 TYR A C 1
ATOM 2353 O O . TYR A 1 308 ? 9.391 -14.508 2.65 1 97.94 308 TYR A O 1
ATOM 2361 N N . SER A 1 309 ? 10.5 -15.375 4.344 1 97.81 309 SER A N 1
ATOM 2362 C CA . SER A 1 309 ? 11.352 -14.203 4.52 1 97.81 309 SER A CA 1
ATOM 2363 C C . SER A 1 309 ? 12.828 -14.57 4.387 1 97.81 309 SER A C 1
ATOM 2365 O O . SER A 1 309 ? 13.57 -14.547 5.371 1 97.81 309 SER A O 1
ATOM 2367 N N . PRO A 1 310 ? 13.281 -14.828 3.176 1 98.44 310 PRO A N 1
ATOM 2368 C CA . PRO A 1 310 ? 14.672 -15.258 2.99 1 98.44 310 PRO A CA 1
ATOM 2369 C C . PRO A 1 310 ? 15.672 -14.125 3.215 1 98.44 310 PRO A C 1
ATOM 2371 O O . PRO A 1 310 ? 15.398 -12.977 2.848 1 98.44 310 PRO A O 1
ATOM 2374 N N . GLY A 1 311 ? 16.891 -14.492 3.717 1 97.69 311 GLY A N 1
ATOM 2375 C CA . GLY A 1 311 ? 17.969 -13.57 4.074 1 97.69 311 GLY A CA 1
ATOM 2376 C C . GLY A 1 311 ? 18.141 -13.422 5.57 1 97.69 311 GLY A C 1
ATOM 2377 O O . GLY A 1 311 ? 17.172 -13.367 6.32 1 97.69 311 GLY A O 1
ATOM 2378 N N . TRP A 1 312 ? 19.375 -13.375 6.016 1 96.5 312 TRP A N 1
ATOM 2379 C CA . TRP A 1 312 ? 19.656 -13.234 7.441 1 96.5 312 TRP A CA 1
ATOM 2380 C C . TRP A 1 312 ? 19.125 -11.906 7.969 1 96.5 312 TRP A C 1
ATOM 2382 O O . TRP A 1 312 ? 18.609 -11.836 9.086 1 96.5 312 TRP A O 1
ATOM 2392 N N . ASP A 1 313 ? 19.297 -10.875 7.219 1 96.69 313 ASP A N 1
ATOM 2393 C CA . ASP A 1 313 ? 18.812 -9.562 7.625 1 96.69 313 ASP A CA 1
ATOM 2394 C C . ASP A 1 313 ? 17.281 -9.555 7.727 1 96.69 313 ASP A C 1
ATOM 2396 O O . ASP A 1 313 ? 16.734 -8.953 8.648 1 96.69 313 ASP A O 1
ATOM 2400 N N . ALA A 1 314 ? 16.625 -10.203 6.766 1 97.75 314 ALA A N 1
ATOM 2401 C CA . ALA A 1 314 ? 15.164 -10.297 6.805 1 97.75 314 ALA A CA 1
ATOM 2402 C C . ALA A 1 314 ? 14.695 -10.992 8.078 1 97.75 314 ALA A C 1
ATOM 2404 O O . ALA A 1 314 ? 13.82 -10.477 8.781 1 97.75 314 ALA A O 1
ATOM 2405 N N . LYS A 1 315 ? 15.297 -12.102 8.453 1 96.88 315 LYS A N 1
ATOM 2406 C CA . LYS A 1 315 ? 14.836 -12.961 9.547 1 96.88 315 LYS A CA 1
ATOM 2407 C C . LYS A 1 315 ? 15.18 -12.352 10.898 1 96.88 315 LYS A C 1
ATOM 2409 O O . LYS A 1 315 ? 14.391 -12.438 11.844 1 96.88 315 LYS A O 1
ATOM 2414 N N . PHE A 1 316 ? 16.312 -11.672 10.961 1 96.75 316 PHE A N 1
ATOM 2415 C CA . PHE A 1 316 ? 16.797 -11.367 12.297 1 96.75 316 PHE A CA 1
ATOM 2416 C C . PHE A 1 316 ? 16.766 -9.867 12.562 1 96.75 316 PHE A C 1
ATOM 2418 O O . PHE A 1 316 ? 16.906 -9.43 13.703 1 96.75 316 PHE A O 1
ATOM 2425 N N . ILE A 1 317 ? 16.594 -9.102 11.57 1 96.25 317 ILE A N 1
ATOM 2426 C CA . ILE A 1 317 ? 16.609 -7.66 11.789 1 96.25 317 ILE A CA 1
ATOM 2427 C C . ILE A 1 317 ? 15.234 -7.086 11.43 1 96.25 317 ILE A C 1
ATOM 2429 O O . ILE A 1 317 ? 14.5 -6.629 12.312 1 96.25 317 ILE A O 1
ATOM 2433 N N . TYR A 1 318 ? 14.812 -7.297 10.203 1 97.06 318 TYR A N 1
ATOM 2434 C CA . TYR A 1 318 ? 13.68 -6.52 9.719 1 97.06 318 TYR A CA 1
ATOM 2435 C C . TYR A 1 318 ? 12.359 -7.152 10.148 1 97.06 318 TYR A C 1
ATOM 2437 O O . TYR A 1 318 ? 11.398 -6.449 10.445 1 97.06 318 TYR A O 1
ATOM 2445 N N . LEU A 1 319 ? 12.273 -8.516 10.078 1 96 319 LEU A N 1
ATOM 2446 C CA . LEU A 1 319 ? 11.047 -9.164 10.523 1 96 319 LEU A CA 1
ATOM 2447 C C . LEU A 1 319 ? 10.773 -8.852 11.992 1 96 319 LEU A C 1
ATOM 2449 O O . LEU A 1 319 ? 9.68 -8.398 12.336 1 96 319 LEU A O 1
ATOM 2453 N N . PRO A 1 320 ? 11.742 -8.992 12.922 1 95.81 320 PRO A N 1
ATOM 2454 C CA . PRO A 1 320 ? 11.5 -8.562 14.305 1 95.81 320 PRO A CA 1
ATOM 2455 C C . PRO A 1 320 ? 11.156 -7.082 14.414 1 95.81 320 PRO A C 1
ATOM 2457 O O . PRO A 1 320 ? 10.289 -6.703 15.203 1 95.81 320 PRO A O 1
ATOM 2460 N N . MET A 1 321 ? 11.828 -6.301 13.648 1 95.75 321 MET A N 1
ATOM 2461 C CA . MET A 1 321 ? 11.586 -4.859 13.641 1 95.75 321 MET A CA 1
ATOM 2462 C C . MET A 1 321 ? 10.125 -4.559 13.32 1 95.75 321 MET A C 1
ATOM 2464 O O . MET A 1 321 ? 9.547 -3.621 13.867 1 95.75 321 MET A O 1
ATOM 2468 N N . SER A 1 322 ? 9.523 -5.332 12.43 1 94.81 322 SER A N 1
ATOM 2469 C CA . SER A 1 322 ? 8.156 -5.094 11.984 1 94.81 322 SER A CA 1
ATOM 2470 C C . SER A 1 322 ? 7.156 -5.336 13.109 1 94.81 322 SER A C 1
ATOM 2472 O O . SER A 1 322 ? 6.008 -4.898 13.023 1 94.81 322 SER A O 1
ATOM 2474 N N . TYR A 1 323 ? 7.559 -5.941 14.203 1 92.38 323 TYR A N 1
ATOM 2475 C CA . TYR A 1 323 ? 6.656 -6.219 15.32 1 92.38 323 TYR A CA 1
ATOM 2476 C C . TYR A 1 323 ? 6.926 -5.273 16.484 1 92.38 323 TYR A C 1
ATOM 2478 O O . TYR A 1 323 ? 6.238 -5.332 17.516 1 92.38 323 TYR A O 1
ATOM 2486 N N . LEU A 1 324 ? 7.898 -4.395 16.344 1 93.44 324 LEU A N 1
ATOM 2487 C CA . LEU A 1 324 ? 8.227 -3.451 17.406 1 93.44 324 LEU A CA 1
ATOM 2488 C C . LEU A 1 324 ? 7.309 -2.236 17.359 1 93.44 324 LEU A C 1
ATOM 2490 O O . LEU A 1 324 ? 6.801 -1.876 16.297 1 93.44 324 LEU A O 1
ATOM 2494 N N . PRO A 1 325 ? 7.191 -1.632 18.531 1 91.38 325 PRO A N 1
ATOM 2495 C CA . PRO A 1 325 ? 6.484 -0.349 18.516 1 91.38 325 PRO A CA 1
ATOM 2496 C C . PRO A 1 325 ? 7.18 0.692 17.641 1 91.38 325 PRO A C 1
ATOM 2498 O O . PRO A 1 325 ? 8.406 0.688 17.531 1 91.38 325 PRO A O 1
ATOM 2501 N N . SER A 1 326 ? 6.41 1.576 17.109 1 91.44 326 SER A N 1
ATOM 2502 C CA . SER A 1 326 ? 6.895 2.553 16.141 1 91.44 326 SER A CA 1
ATOM 2503 C C . SER A 1 326 ? 8.047 3.375 16.703 1 91.44 326 SER A C 1
ATOM 2505 O O . SER A 1 326 ? 9.008 3.684 16 1 91.44 326 SER A O 1
ATOM 2507 N N . PHE A 1 327 ? 7.953 3.76 17.984 1 91.44 327 PHE A N 1
ATOM 2508 C CA . PHE A 1 327 ? 8.969 4.637 18.547 1 91.44 327 PHE A CA 1
ATOM 2509 C C . PHE A 1 327 ? 10.32 3.938 18.594 1 91.44 327 PHE A C 1
ATOM 2511 O O . PHE A 1 327 ? 11.359 4.574 18.406 1 91.44 327 PHE A O 1
ATOM 2518 N N . LEU A 1 328 ? 10.32 2.598 18.812 1 94.5 328 LEU A N 1
ATOM 2519 C CA . LEU A 1 328 ? 11.57 1.85 18.844 1 94.5 328 LEU A CA 1
ATOM 2520 C C . LEU A 1 328 ? 12.156 1.721 17.453 1 94.5 328 LEU A C 1
ATOM 2522 O O . LEU A 1 328 ? 13.375 1.822 17.266 1 94.5 328 LEU A O 1
ATOM 2526 N N . VAL A 1 329 ? 11.297 1.52 16.484 1 96 329 VAL A N 1
ATOM 2527 C CA . VAL A 1 329 ? 11.766 1.447 15.109 1 96 329 VAL A CA 1
ATOM 2528 C C . VAL A 1 329 ? 12.344 2.795 14.688 1 96 329 VAL A C 1
ATOM 2530 O O . VAL A 1 329 ? 13.398 2.852 14.062 1 96 329 VAL A O 1
ATOM 2533 N N . ASP A 1 330 ? 11.656 3.846 15.055 1 95.56 330 ASP A N 1
ATOM 2534 C CA . ASP A 1 330 ? 12.141 5.184 14.742 1 95.56 330 ASP A CA 1
ATOM 2535 C C . ASP A 1 330 ? 13.531 5.422 15.328 1 95.56 330 ASP A C 1
ATOM 2537 O O . ASP A 1 330 ? 14.414 5.957 14.656 1 95.56 330 ASP A O 1
ATOM 2541 N N . LEU A 1 331 ? 13.727 4.996 16.547 1 94.31 331 LEU A N 1
ATOM 2542 C CA . LEU A 1 331 ? 15.016 5.172 17.219 1 94.31 331 LEU A CA 1
ATOM 2543 C C . LEU A 1 331 ? 16.125 4.434 16.469 1 94.31 331 LEU A C 1
ATOM 2545 O O . LEU A 1 331 ? 17.219 4.969 16.281 1 94.31 331 LEU A O 1
ATOM 2549 N N . MET A 1 332 ? 15.836 3.279 16.047 1 94.44 332 MET A N 1
ATOM 2550 C CA . MET A 1 332 ? 16.812 2.492 15.289 1 94.44 332 MET A CA 1
ATOM 2551 C C . MET A 1 332 ? 17.156 3.182 13.977 1 94.44 332 MET A C 1
ATOM 2553 O O . MET A 1 332 ? 18.328 3.189 13.57 1 94.44 332 MET A O 1
ATOM 2557 N N . VAL A 1 333 ? 16.203 3.75 13.375 1 93 333 VAL A N 1
ATOM 2558 C CA . VAL A 1 333 ? 16.391 4.406 12.086 1 93 333 VAL A CA 1
ATOM 2559 C C . VAL A 1 333 ? 17.188 5.695 12.281 1 93 333 VAL A C 1
ATOM 2561 O O . VAL A 1 333 ? 18.094 5.992 11.5 1 93 333 VAL A O 1
ATOM 2564 N N . TYR A 1 334 ? 16.891 6.43 13.312 1 92 334 TYR A N 1
ATOM 2565 C CA . TYR A 1 334 ? 17.578 7.68 13.602 1 92 334 TYR A CA 1
ATOM 2566 C C . TYR A 1 334 ? 19.047 7.438 13.883 1 92 334 TYR A C 1
ATOM 2568 O O . TYR A 1 334 ? 19.906 8.258 13.539 1 92 334 TYR A O 1
ATOM 2576 N N . TRP A 1 335 ? 19.312 6.34 14.445 1 89.06 335 TRP A N 1
ATOM 2577 C CA . TRP A 1 335 ? 20.688 6.008 14.789 1 89.06 335 TRP A CA 1
ATOM 2578 C C . TRP A 1 335 ? 21.516 5.723 13.531 1 89.06 335 TRP A C 1
ATOM 2580 O O . TRP A 1 335 ? 22.719 5.988 13.492 1 89.06 335 TRP A O 1
ATOM 2590 N N . ARG A 1 336 ? 20.891 5.277 12.547 1 86.75 336 ARG A N 1
ATOM 2591 C CA . ARG A 1 336 ? 21.594 4.801 11.367 1 86.75 336 ARG A CA 1
ATOM 2592 C C . ARG A 1 336 ? 21.594 5.859 10.266 1 86.75 336 ARG A C 1
ATOM 2594 O O . ARG A 1 336 ? 22.547 5.953 9.484 1 86.75 336 ARG A O 1
ATOM 2601 N N . ASN A 1 337 ? 20.672 6.703 10.219 1 89.81 337 ASN A N 1
ATOM 2602 C CA . ASN A 1 337 ? 20.469 7.605 9.094 1 89.81 337 ASN A CA 1
ATOM 2603 C C . ASN A 1 337 ? 21.281 8.891 9.242 1 89.81 337 ASN A C 1
ATOM 2605 O O . ASN A 1 337 ? 21.469 9.375 10.352 1 89.81 337 ASN A O 1
ATOM 2609 N N . PRO A 1 338 ? 21.734 9.328 8.102 1 90.88 338 PRO A N 1
ATOM 2610 C CA . PRO A 1 338 ? 22.359 10.641 8.148 1 90.88 338 PRO A CA 1
ATOM 2611 C C . PRO A 1 338 ? 21.375 11.766 8.477 1 90.88 338 PRO A C 1
ATOM 2613 O O . PRO A 1 338 ? 20.188 11.648 8.18 1 90.88 338 PRO A O 1
ATOM 2616 N N . ARG A 1 339 ? 21.953 12.82 8.984 1 93.56 339 ARG A N 1
ATOM 2617 C CA . ARG A 1 339 ? 21.125 13.977 9.344 1 93.56 339 ARG A CA 1
ATOM 2618 C C . ARG A 1 339 ? 21.234 15.07 8.289 1 93.56 339 ARG A C 1
ATOM 2620 O O . ARG A 1 339 ? 22.312 15.344 7.773 1 93.56 339 ARG A O 1
ATOM 2627 N N . PRO A 1 340 ? 20.109 15.672 7.949 1 96 340 PRO A N 1
ATOM 2628 C CA . PRO A 1 340 ? 20.141 16.812 7.023 1 96 340 PRO A CA 1
ATOM 2629 C C . PRO A 1 340 ? 20.922 18 7.59 1 96 340 PRO A C 1
ATOM 2631 O O . PRO A 1 340 ? 21.109 18.094 8.805 1 96 340 PRO A O 1
ATOM 2634 N N . ALA A 1 341 ? 21.297 18.828 6.703 1 95.25 341 ALA A N 1
ATOM 2635 C CA . ALA A 1 341 ? 22.125 19.984 7.074 1 95.25 341 ALA A CA 1
ATOM 2636 C C . ALA A 1 341 ? 21.391 20.891 8.055 1 95.25 341 ALA A C 1
ATOM 2638 O O . ALA A 1 341 ? 22 21.406 9.008 1 95.25 341 ALA A O 1
ATOM 2639 N N . LYS A 1 342 ? 20.109 21.062 7.867 1 94.12 342 LYS A N 1
ATOM 2640 C CA . LYS A 1 342 ? 19.375 22 8.703 1 94.12 342 LYS A CA 1
ATOM 2641 C C . LYS A 1 342 ? 18.484 21.25 9.711 1 94.12 342 LYS A C 1
ATOM 2643 O O . LYS A 1 342 ? 17.438 21.75 10.094 1 94.12 342 LYS A O 1
ATOM 2648 N N . ALA A 1 343 ? 18.906 20.109 10.047 1 94 343 ALA A N 1
ATOM 2649 C CA . ALA A 1 343 ? 18.203 19.375 11.086 1 94 343 ALA A CA 1
ATOM 2650 C C . ALA A 1 343 ? 18.203 20.141 12.398 1 94 343 ALA A C 1
ATOM 2652 O O . ALA A 1 343 ? 19.203 20.75 12.773 1 94 343 ALA A O 1
ATOM 2653 N N . LEU A 1 344 ? 17.141 20.109 13.078 1 88.75 344 LEU A N 1
ATOM 2654 C CA . LEU A 1 344 ? 17 20.797 14.352 1 88.75 344 LEU A CA 1
ATOM 2655 C C . LEU A 1 344 ? 17.578 19.953 15.484 1 88.75 344 LEU A C 1
ATOM 2657 O O . LEU A 1 344 ? 17.562 18.719 15.414 1 88.75 344 LEU A O 1
ATOM 2661 N N . MET B 1 1 ? 3.621 0.132 60.312 1 22.5 1 MET B N 1
ATOM 2662 C CA . MET B 1 1 ? 4.504 1.219 59.906 1 22.5 1 MET B CA 1
ATOM 2663 C C . MET B 1 1 ? 4.176 1.677 58.5 1 22.5 1 MET B C 1
ATOM 2665 O O . MET B 1 1 ? 4.156 0.867 57.562 1 22.5 1 MET B O 1
ATOM 2669 N N . SER B 1 2 ? 3.266 2.799 58.312 1 21.12 2 SER B N 1
ATOM 2670 C CA . SER B 1 2 ? 2.477 3.41 57.25 1 21.12 2 SER B CA 1
ATOM 2671 C C . SER B 1 2 ? 3.373 4.023 56.188 1 21.12 2 SER B C 1
ATOM 2673 O O . SER B 1 2 ? 4.156 4.93 56.469 1 21.12 2 SER B O 1
ATOM 2675 N N . VAL B 1 3 ? 3.906 3.131 55.281 1 29.39 3 VAL B N 1
ATOM 2676 C CA . VAL B 1 3 ? 4.957 3.496 54.312 1 29.39 3 VAL B CA 1
ATOM 2677 C C . VAL B 1 3 ? 4.492 4.668 53.469 1 29.39 3 VAL B C 1
ATOM 2679 O O . VAL B 1 3 ? 3.49 4.566 52.75 1 29.39 3 VAL B O 1
ATOM 2682 N N . SER B 1 4 ? 4.543 5.922 53.938 1 24.53 4 SER B N 1
ATOM 2683 C CA . SER B 1 4 ? 4.035 7.18 53.375 1 24.53 4 SER B CA 1
ATOM 2684 C C . SER B 1 4 ? 4.652 7.488 52.031 1 24.53 4 SER B C 1
ATOM 2686 O O . SER B 1 4 ? 5.875 7.551 51.906 1 24.53 4 SER B O 1
ATOM 2688 N N . LEU B 1 5 ? 4.121 6.926 50.906 1 28.72 5 LEU B N 1
ATOM 2689 C CA . LEU B 1 5 ? 4.574 7.078 49.531 1 28.72 5 LEU B CA 1
ATOM 2690 C C . LEU B 1 5 ? 4.695 8.555 49.156 1 28.72 5 LEU B C 1
ATOM 2692 O O . LEU B 1 5 ? 3.814 9.352 49.5 1 28.72 5 LEU B O 1
ATOM 2696 N N . PRO B 1 6 ? 5.906 9.086 48.969 1 28.45 6 PRO B N 1
ATOM 2697 C CA . PRO B 1 6 ? 6.055 10.547 48.875 1 28.45 6 PRO B CA 1
ATOM 2698 C C . PRO B 1 6 ? 5.246 11.148 47.719 1 28.45 6 PRO B C 1
ATOM 2700 O O . PRO B 1 6 ? 4.965 10.461 46.75 1 28.45 6 PRO B O 1
ATOM 2703 N N . ALA B 1 7 ?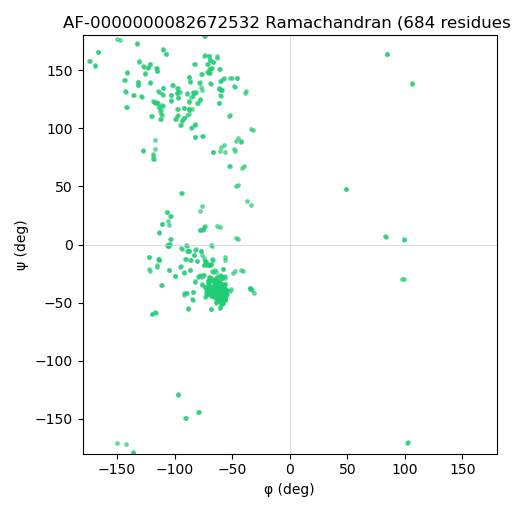 4.332 12.227 47.875 1 29.55 7 ALA B N 1
ATOM 2704 C CA . ALA B 1 7 ? 3.336 13.07 47.188 1 29.55 7 ALA B CA 1
ATOM 2705 C C . ALA B 1 7 ? 3.92 13.742 45.969 1 29.55 7 ALA B C 1
ATOM 2707 O O . ALA B 1 7 ? 3.234 14.516 45.281 1 29.55 7 ALA B O 1
ATOM 2708 N N . GLY B 1 8 ? 5.227 13.75 45.688 1 26.3 8 GLY B N 1
ATOM 2709 C CA . GLY B 1 8 ? 5.777 14.805 44.875 1 26.3 8 GLY B CA 1
ATOM 2710 C C . GLY B 1 8 ? 5.391 14.672 43.406 1 26.3 8 GLY B C 1
ATOM 2711 O O . GLY B 1 8 ? 5.598 15.602 42.625 1 26.3 8 GLY B O 1
ATOM 2712 N N . PHE B 1 9 ? 5.324 13.508 42.812 1 28.72 9 PHE B N 1
ATOM 2713 C CA . PHE B 1 9 ? 5.496 13.461 41.344 1 28.72 9 PHE B CA 1
ATOM 2714 C C . PHE B 1 9 ? 4.219 13.898 40.656 1 28.72 9 PHE B C 1
ATOM 2716 O O . PHE B 1 9 ? 3.943 13.469 39.531 1 28.72 9 PHE B O 1
ATOM 2723 N N . THR B 1 10 ? 3.211 14.492 41.344 1 24.78 10 THR B N 1
ATOM 2724 C CA . THR B 1 10 ? 1.887 14.695 40.75 1 24.78 10 THR B CA 1
ATOM 2725 C C . THR B 1 10 ? 1.933 15.758 39.656 1 24.78 10 THR B C 1
ATOM 2727 O O . THR B 1 10 ? 0.996 15.883 38.875 1 24.78 10 THR B O 1
ATOM 2730 N N . SER B 1 11 ? 2.748 16.812 39.781 1 25.14 11 SER B N 1
ATOM 2731 C CA . SER B 1 11 ? 2.367 18.031 39.062 1 25.14 11 SER B CA 1
ATOM 2732 C C . SER B 1 11 ? 2.66 17.938 37.594 1 25.14 11 SER B C 1
ATOM 2734 O O . SER B 1 11 ? 3.75 18.297 37.125 1 25.14 11 SER B O 1
ATOM 2736 N N . TRP B 1 12 ? 2.572 16.844 36.969 1 27.48 12 TRP B N 1
ATOM 2737 C CA . TRP B 1 12 ? 2.807 16.891 35.531 1 27.48 12 TRP B CA 1
ATOM 2738 C C . TRP B 1 12 ? 1.921 17.938 34.875 1 27.48 12 TRP B C 1
ATOM 2740 O O . TRP B 1 12 ? 0.705 17.766 34.75 1 27.48 12 TRP B O 1
ATOM 2750 N N . ARG B 1 13 ? 2.125 19.25 35.125 1 30.45 13 ARG B N 1
ATOM 2751 C CA . ARG B 1 13 ? 1.518 20.422 34.5 1 30.45 13 ARG B CA 1
ATOM 2752 C C . ARG B 1 13 ? 1.428 20.234 32.969 1 30.45 13 ARG B C 1
ATOM 2754 O O . ARG B 1 13 ? 2.451 20.125 32.281 1 30.45 13 ARG B O 1
ATOM 2761 N N . PHE B 1 14 ? 0.42 19.688 32.438 1 32.56 14 PHE B N 1
ATOM 2762 C CA . PHE B 1 14 ? -0.044 19.703 31.062 1 32.56 14 PHE B CA 1
ATOM 2763 C C . PHE B 1 14 ? 0.105 21.094 30.453 1 32.56 14 PHE B C 1
ATOM 2765 O O . PHE B 1 14 ? -0.63 22.016 30.828 1 32.56 14 PHE B O 1
ATOM 2772 N N . LEU B 1 15 ? 1.238 21.594 30.266 1 30.61 15 LEU B N 1
ATOM 2773 C CA . LEU B 1 15 ? 1.388 22.875 29.562 1 30.61 15 LEU B CA 1
ATOM 2774 C C . LEU B 1 15 ? 0.523 22.906 28.312 1 30.61 15 LEU B C 1
ATOM 2776 O O . LEU B 1 15 ? 0.872 22.312 27.297 1 30.61 15 LEU B O 1
ATOM 2780 N N . VAL B 1 16 ? -0.761 22.609 28.359 1 34.44 16 VAL B N 1
ATOM 2781 C CA . VAL B 1 16 ? -1.665 23.016 27.297 1 34.44 16 VAL B CA 1
ATOM 2782 C C . VAL B 1 16 ? -1.424 24.484 26.938 1 34.44 16 VAL B C 1
ATOM 2784 O O . VAL B 1 16 ? -1.397 25.344 27.828 1 34.44 16 VAL B O 1
ATOM 2787 N N . LEU B 1 17 ? -0.608 24.875 26.078 1 36.56 17 LEU B N 1
ATOM 2788 C CA . LEU B 1 17 ? -0.552 26.281 25.672 1 36.56 17 LEU B CA 1
ATOM 2789 C C . LEU B 1 17 ? -1.938 26.906 25.719 1 36.56 17 LEU B C 1
ATOM 2791 O O . LEU B 1 17 ? -2.896 26.359 25.172 1 36.56 17 LEU B O 1
ATOM 2795 N N . PRO B 1 18 ? -2.322 27.609 26.688 1 36.91 18 PRO B N 1
ATOM 2796 C CA . PRO B 1 18 ? -3.617 28.281 26.688 1 36.91 18 PRO B CA 1
ATOM 2797 C C . PRO B 1 18 ? -3.879 29.047 25.391 1 36.91 18 PRO B C 1
ATOM 2799 O O . PRO B 1 18 ? -3.152 30 25.062 1 36.91 18 PRO B O 1
ATOM 2802 N N . LEU B 1 19 ? -4.344 28.344 24.312 1 42.44 19 LEU B N 1
ATOM 2803 C CA . LEU B 1 19 ? -4.754 28.922 23.047 1 42.44 19 LEU B CA 1
ATOM 2804 C C . LEU B 1 19 ? -5.543 30.219 23.25 1 42.44 19 LEU B C 1
ATOM 2806 O O . LEU B 1 19 ? -5.676 31.016 22.344 1 42.44 19 LEU B O 1
ATOM 2810 N N . ALA B 1 20 ? -6.164 30.484 24.391 1 36.94 20 ALA B N 1
ATOM 2811 C CA . ALA B 1 20 ? -7.055 31.609 24.641 1 36.94 20 ALA B CA 1
ATOM 2812 C C . ALA B 1 20 ? -6.293 32.938 24.562 1 36.94 20 ALA B C 1
ATOM 2814 O O . ALA B 1 20 ? -6.891 34 24.359 1 36.94 20 ALA B O 1
ATOM 2815 N N . ALA B 1 21 ? -5.113 32.938 24.906 1 38.94 21 ALA B N 1
ATOM 2816 C CA . ALA B 1 21 ? -4.5 34.25 25.078 1 38.94 21 ALA B CA 1
ATOM 2817 C C . ALA B 1 21 ? -3.887 34.75 23.781 1 38.94 21 ALA B C 1
ATOM 2819 O O . ALA B 1 21 ? -3.221 35.812 23.75 1 38.94 21 ALA B O 1
ATOM 2820 N N . LEU B 1 22 ? -4 33.844 22.703 1 42.31 22 LEU B N 1
ATOM 2821 C CA . LEU B 1 22 ? -3.334 34.312 21.484 1 42.31 22 LEU B CA 1
ATOM 2822 C C . LEU B 1 22 ? -4.234 35.25 20.688 1 42.31 22 LEU B C 1
ATOM 2824 O O . LEU B 1 22 ? -5.445 35.031 20.609 1 42.31 22 LEU B O 1
ATOM 2828 N N . SER B 1 23 ? -3.863 36.406 20.297 1 42.06 23 SER B N 1
ATOM 2829 C CA . SER B 1 23 ? -4.562 37.344 19.422 1 42.06 23 SER B CA 1
ATOM 2830 C C . SER B 1 23 ? -4.98 36.656 18.125 1 42.06 23 SER B C 1
ATOM 2832 O O . SER B 1 23 ? -4.402 35.656 17.734 1 42.06 23 SER B O 1
ATOM 2834 N N . ALA B 1 24 ? -6.195 37 17.531 1 45.31 24 ALA B N 1
ATOM 2835 C CA . ALA B 1 24 ? -6.805 36.5 16.312 1 45.31 24 ALA B CA 1
ATOM 2836 C C . ALA B 1 24 ? -5.742 36.094 15.289 1 45.31 24 ALA B C 1
ATOM 2838 O O . ALA B 1 24 ? -5.891 35.125 14.562 1 45.31 24 ALA B O 1
ATOM 2839 N N . SER B 1 25 ? -4.723 36.844 15.148 1 47.34 25 SER B N 1
ATOM 2840 C CA . SER B 1 25 ? -3.668 36.688 14.156 1 47.34 25 SER B CA 1
ATOM 2841 C C . SER B 1 25 ? -2.768 35.5 14.492 1 47.34 25 SER B C 1
ATOM 2843 O O . SER B 1 25 ? -2.137 34.906 13.602 1 47.34 25 SER B O 1
ATOM 2845 N N . ASP B 1 26 ? -2.865 35 15.75 1 57.78 26 ASP B N 1
ATOM 2846 C CA . ASP B 1 26 ? -1.901 34 16.234 1 57.78 26 ASP B CA 1
ATOM 2847 C C . ASP B 1 26 ? -2.496 32.594 16.234 1 57.78 26 ASP B C 1
ATOM 2849 O O . ASP B 1 26 ? -1.967 31.703 16.891 1 57.78 26 ASP B O 1
ATOM 2853 N N . THR B 1 27 ? -3.482 32.438 15.375 1 71.19 27 THR B N 1
ATOM 2854 C CA . THR B 1 27 ? -4.191 31.172 15.492 1 71.19 27 THR B CA 1
ATOM 2855 C C . THR B 1 27 ? -3.635 30.156 14.516 1 71.19 27 THR B C 1
ATOM 2857 O O . THR B 1 27 ? -3.447 30.453 13.336 1 71.19 27 THR B O 1
ATOM 2860 N N . PRO B 1 28 ? -3.33 28.969 14.945 1 77.81 28 PRO B N 1
ATOM 2861 C CA . PRO B 1 28 ? -2.834 27.938 14.039 1 77.81 28 PRO B CA 1
ATOM 2862 C C . PRO B 1 28 ? -3.824 27.594 12.922 1 77.81 28 PRO B C 1
ATOM 2864 O O . PRO B 1 28 ? -5.035 27.578 13.156 1 77.81 28 PRO B O 1
ATOM 2867 N N . THR B 1 29 ? -3.279 27.531 11.688 1 81.88 29 THR B N 1
ATOM 2868 C CA . THR B 1 29 ? -4.094 27.219 10.516 1 81.88 29 THR B CA 1
ATOM 2869 C C . THR B 1 29 ? -3.973 25.75 10.156 1 81.88 29 THR B C 1
ATOM 2871 O O . THR B 1 29 ? -2.867 25.203 10.094 1 81.88 29 THR B O 1
ATOM 2874 N N . VAL B 1 30 ? -5.121 25.125 9.977 1 86.56 30 VAL B N 1
ATOM 2875 C CA . VAL B 1 30 ? -5.184 23.719 9.625 1 86.56 30 VAL B CA 1
ATOM 2876 C C . VAL B 1 30 ? -5.859 23.547 8.266 1 86.56 30 VAL B C 1
ATOM 2878 O O . VAL B 1 30 ? -6.938 24.094 8.031 1 86.56 30 VAL B O 1
ATOM 2881 N N . LEU B 1 31 ? -5.164 22.922 7.359 1 88.44 31 LEU B N 1
ATOM 2882 C CA . LEU B 1 31 ? -5.781 22.484 6.113 1 88.44 31 LEU B CA 1
ATOM 2883 C C . LEU B 1 31 ? -6.391 21.094 6.262 1 88.44 31 LEU B C 1
ATOM 2885 O O . LEU B 1 31 ? -5.707 20.156 6.664 1 88.44 31 LEU B O 1
ATOM 2889 N N . LEU B 1 32 ? -7.629 21.078 5.992 1 87.38 32 LEU B N 1
ATOM 2890 C CA . LEU B 1 32 ? -8.375 19.828 6.094 1 87.38 32 LEU B CA 1
ATOM 2891 C C . LEU B 1 32 ? -8.977 19.438 4.746 1 87.38 32 LEU B C 1
ATOM 2893 O O . LEU B 1 32 ? -9.812 20.156 4.207 1 87.38 32 LEU B O 1
ATOM 2897 N N . ASN B 1 33 ? -8.438 18.375 4.188 1 82.62 33 ASN B N 1
ATOM 2898 C CA . ASN B 1 33 ? -9.102 17.922 2.969 1 82.62 33 ASN B CA 1
ATOM 2899 C C . ASN B 1 33 ? -10.086 16.797 3.254 1 82.62 33 ASN B C 1
ATOM 2901 O O . ASN B 1 33 ? -9.734 15.797 3.881 1 82.62 33 ASN B O 1
ATOM 2905 N N . THR B 1 34 ? -11.336 16.938 2.844 1 75.31 34 THR B N 1
ATOM 2906 C CA . THR B 1 34 ? -12.438 16.031 3.16 1 75.31 34 THR B CA 1
ATOM 2907 C C . THR B 1 34 ? -13.219 15.672 1.9 1 75.31 34 THR B C 1
ATOM 2909 O O . THR B 1 34 ? -13.148 16.375 0.895 1 75.31 34 THR B O 1
ATOM 2912 N N . PHE B 1 35 ? -13.562 14.312 1.803 1 60.09 35 PHE B N 1
ATOM 2913 C CA . PHE B 1 35 ? -14.422 13.852 0.72 1 60.09 35 PHE B CA 1
ATOM 2914 C C . PHE B 1 35 ? -15.891 14.094 1.056 1 60.09 35 PHE B C 1
ATOM 2916 O O . PHE B 1 35 ? -16.328 13.828 2.178 1 60.09 35 PHE B O 1
ATOM 2923 N N . TRP B 1 36 ? -16.438 15.062 0.481 1 53.25 36 TRP B N 1
ATOM 2924 C CA . TRP B 1 36 ? -17.875 15.062 0.734 1 53.25 36 TRP B CA 1
ATOM 2925 C C . TRP B 1 36 ? -18.641 14.43 -0.43 1 53.25 36 TRP B C 1
ATOM 2927 O O . TRP B 1 36 ? -18.266 14.625 -1.593 1 53.25 36 TRP B O 1
ATOM 2937 N N . SER B 1 37 ? -19.203 13.195 -0.095 1 50.12 37 SER B N 1
ATOM 2938 C CA . SER B 1 37 ? -20 12.438 -1.052 1 50.12 37 SER B CA 1
ATOM 2939 C C . SER B 1 37 ? -20.875 13.359 -1.892 1 50.12 37 SER B C 1
ATOM 2941 O O . SER B 1 37 ? -21.281 14.422 -1.433 1 50.12 37 SER B O 1
ATOM 2943 N N . ARG B 1 38 ? -20.766 13.047 -3.18 1 47.31 38 ARG B N 1
ATOM 2944 C CA . ARG B 1 38 ? -21.672 13.688 -4.129 1 47.31 38 ARG B CA 1
ATOM 2945 C C . ARG B 1 38 ? -23.109 13.594 -3.658 1 47.31 38 ARG B C 1
ATOM 2947 O O . ARG B 1 38 ? -23.984 14.289 -4.18 1 47.31 38 ARG B O 1
ATOM 2954 N N . GLU B 1 39 ? -23.344 12.555 -2.818 1 45.94 39 GLU B N 1
ATOM 2955 C CA . GLU B 1 39 ? -24.75 12.391 -2.49 1 45.94 39 GLU B CA 1
ATOM 2956 C C . GLU B 1 39 ? -25.188 13.344 -1.378 1 45.94 39 GLU B C 1
ATOM 2958 O O . GLU B 1 39 ? -24.453 13.539 -0.409 1 45.94 39 GLU B O 1
ATOM 2963 N N . PRO B 1 40 ? -26.188 13.906 -1.688 1 41.66 40 PRO B N 1
ATOM 2964 C CA . PRO B 1 40 ? -26.828 14.75 -0.676 1 41.66 40 PRO B CA 1
ATOM 2965 C C . PRO B 1 40 ? -26.969 14.047 0.677 1 41.66 40 PRO B C 1
ATOM 2967 O O . PRO B 1 40 ? -27.312 12.867 0.735 1 41.66 40 PRO B O 1
ATOM 2970 N N . GLY B 1 41 ? -26.703 14.602 1.856 1 40.34 41 GLY B N 1
ATOM 2971 C CA . GLY B 1 41 ? -26.828 14.055 3.197 1 40.34 41 GLY B CA 1
ATOM 2972 C C . GLY B 1 41 ? -25.531 13.516 3.754 1 40.34 41 GLY B C 1
ATOM 2973 O O . GLY B 1 41 ? -25.453 13.156 4.93 1 40.34 41 GLY B O 1
ATOM 2974 N N . CYS B 1 42 ? -24.781 13.102 2.93 1 43.03 42 CYS B N 1
ATOM 2975 C CA . CYS B 1 42 ? -23.547 12.492 3.393 1 43.03 42 CYS B CA 1
ATOM 2976 C C . CYS B 1 42 ? -22.547 13.547 3.854 1 43.03 42 CYS B C 1
ATOM 2978 O O . CYS B 1 42 ? -21.328 13.336 3.803 1 43.03 42 CYS B O 1
ATOM 2980 N N . ASP B 1 43 ? -22.984 14.695 4 1 50.38 43 ASP B N 1
ATOM 2981 C CA . ASP B 1 43 ? -22.172 15.789 4.52 1 50.38 43 ASP B CA 1
ATOM 2982 C C . ASP B 1 43 ? -21.672 15.492 5.934 1 50.38 43 ASP B C 1
ATOM 2984 O O . ASP B 1 43 ? -21.344 16.406 6.691 1 50.38 43 ASP B O 1
ATOM 2988 N N . SER B 1 44 ? -21.781 14.164 6.34 1 61.34 44 SER B N 1
ATOM 2989 C CA . SER B 1 44 ? -21.609 13.688 7.707 1 61.34 44 SER B CA 1
ATOM 2990 C C . SER B 1 44 ? -20.422 12.742 7.82 1 61.34 44 SER B C 1
ATOM 2992 O O . SER B 1 44 ? -20.219 11.875 6.965 1 61.34 44 SER B O 1
ATOM 2994 N N . GLY B 1 45 ? -19.234 13.344 8.102 1 85.75 45 GLY B N 1
ATOM 2995 C CA . GLY B 1 45 ? -18.094 12.469 8.352 1 85.75 45 GLY B CA 1
ATOM 2996 C C . GLY B 1 45 ? -17.078 13.07 9.297 1 85.75 45 GLY B C 1
ATOM 2997 O O . GLY B 1 45 ? -17.359 14.07 9.961 1 85.75 45 GLY B O 1
ATOM 2998 N N . PHE B 1 46 ? -16.078 12.383 9.312 1 92.38 46 PHE B N 1
ATOM 2999 C CA . PHE B 1 46 ? -15.016 12.82 10.219 1 92.38 46 PHE B CA 1
ATOM 3000 C C . PHE B 1 46 ? -14.602 14.258 9.906 1 92.38 46 PHE B C 1
ATOM 3002 O O . PHE B 1 46 ? -14.453 15.07 10.82 1 92.38 46 PHE B O 1
ATOM 3009 N N . GLY B 1 47 ? -14.484 14.547 8.609 1 92.31 47 GLY B N 1
ATOM 3010 C CA . GLY B 1 47 ? -14.008 15.859 8.195 1 92.31 47 GLY B CA 1
ATOM 3011 C C . GLY B 1 47 ? -14.922 16.984 8.617 1 92.31 47 GLY B C 1
ATOM 3012 O O . GLY B 1 47 ? -14.469 18.016 9.117 1 92.31 47 GLY B O 1
ATOM 3013 N N . ASN B 1 48 ? -16.156 16.797 8.375 1 91 48 ASN B N 1
ATOM 3014 C CA . ASN B 1 48 ? -17.141 17.797 8.758 1 91 48 ASN B CA 1
ATOM 3015 C C . ASN B 1 48 ? -17.141 18.047 10.258 1 91 48 ASN B C 1
ATOM 3017 O O . ASN B 1 48 ? -17.062 19.203 10.703 1 91 48 ASN B O 1
ATOM 3021 N N . LEU B 1 49 ? -17.219 17.016 10.992 1 93.25 49 LEU B N 1
ATOM 3022 C CA . LEU B 1 49 ? -17.234 17.141 12.445 1 93.25 49 LEU B CA 1
ATOM 3023 C C . LEU B 1 49 ? -15.945 17.781 12.953 1 93.25 49 LEU B C 1
ATOM 3025 O O . LEU B 1 49 ? -15.977 18.641 13.828 1 93.25 49 LEU B O 1
ATOM 3029 N N . LEU B 1 50 ? -14.836 17.391 12.406 1 95.5 50 LEU B N 1
ATOM 3030 C CA . LEU B 1 50 ? -13.555 17.938 12.836 1 95.5 50 LEU B CA 1
ATOM 3031 C C . LEU B 1 50 ? -13.477 19.422 12.523 1 95.5 50 LEU B C 1
ATOM 3033 O O . LEU B 1 50 ? -12.992 20.219 13.352 1 95.5 50 LEU B O 1
ATOM 3037 N N . ALA B 1 51 ? -13.898 19.797 11.359 1 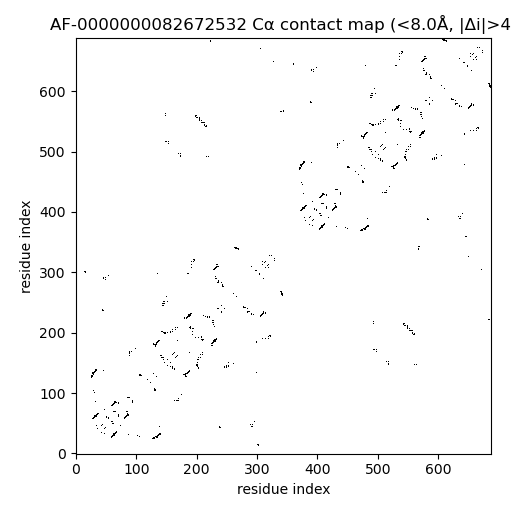93.94 51 ALA B N 1
ATOM 3038 C CA . ALA B 1 51 ? -13.875 21.203 10.969 1 93.94 51 ALA B CA 1
ATOM 3039 C C . ALA B 1 51 ? -14.648 22.062 11.969 1 93.94 51 ALA B C 1
ATOM 3041 O O . ALA B 1 51 ? -14.156 23.109 12.406 1 93.94 51 ALA B O 1
ATOM 3042 N N . ARG B 1 52 ? -15.781 21.625 12.312 1 94 52 ARG B N 1
ATOM 3043 C CA . ARG B 1 52 ? -16.609 22.359 13.266 1 94 52 ARG B CA 1
ATOM 3044 C C . ARG B 1 52 ? -15.969 22.391 14.648 1 94 52 ARG B C 1
ATOM 3046 O O . ARG B 1 52 ? -15.977 23.422 15.32 1 94 52 ARG B O 1
ATOM 3053 N N . GLN B 1 53 ? -15.43 21.281 15.023 1 94.25 53 GLN B N 1
ATOM 3054 C CA . GLN B 1 53 ? -14.773 21.141 16.312 1 94.25 53 GLN B CA 1
ATOM 3055 C C . GLN B 1 53 ? -13.594 22.094 16.438 1 94.25 53 GLN B C 1
ATOM 3057 O O . GLN B 1 53 ? -13.438 22.766 17.453 1 94.25 53 GLN B O 1
ATOM 3062 N N . LEU B 1 54 ? -12.773 22.141 15.414 1 94.44 54 LEU B N 1
ATOM 3063 C CA . LEU B 1 54 ? -11.602 23 15.422 1 94.44 54 LEU B CA 1
ATOM 3064 C C . LEU B 1 54 ? -12 24.469 15.359 1 94.44 54 LEU B C 1
ATOM 3066 O O . LEU B 1 54 ? -11.398 25.312 16.031 1 94.44 54 LEU B O 1
ATOM 3070 N N . ASP B 1 55 ? -13 24.719 14.57 1 93.69 55 ASP B N 1
ATOM 3071 C CA . ASP B 1 55 ? -13.516 26.078 14.477 1 93.69 55 ASP B CA 1
ATOM 3072 C C . ASP B 1 55 ? -14.023 26.578 15.828 1 93.69 55 ASP B C 1
ATOM 3074 O O . ASP B 1 55 ? -13.758 27.719 16.219 1 93.69 55 ASP B O 1
ATOM 3078 N N . LEU B 1 56 ? -14.727 25.734 16.484 1 94 56 LEU B N 1
ATOM 3079 C CA . LEU B 1 56 ? -15.273 26.078 17.797 1 94 56 LEU B CA 1
ATOM 3080 C C . LEU B 1 56 ? -14.148 26.344 18.797 1 94 56 LEU B C 1
ATOM 3082 O O . LEU B 1 56 ? -14.312 27.141 19.719 1 94 56 LEU B O 1
ATOM 3086 N N . LYS B 1 57 ? -13.039 25.75 18.594 1 91.75 57 LYS B N 1
ATOM 3087 C CA . LYS B 1 57 ? -11.898 25.906 19.5 1 91.75 57 LYS B CA 1
ATOM 3088 C C . LYS B 1 57 ? -11.055 27.109 19.125 1 91.75 57 LYS B C 1
ATOM 3090 O O . LYS B 1 57 ? -10.031 27.375 19.766 1 91.75 57 LYS B O 1
ATOM 3095 N N . GLY B 1 58 ? -11.391 27.734 18.031 1 89.31 58 GLY B N 1
ATOM 3096 C CA . GLY B 1 58 ? -10.75 28.984 17.672 1 89.31 58 GLY B CA 1
ATOM 3097 C C . GLY B 1 58 ? -9.648 28.828 16.641 1 89.31 58 GLY B C 1
ATOM 3098 O O . GLY B 1 58 ? -8.953 29.781 16.297 1 89.31 58 GLY B O 1
ATOM 3099 N N . LEU B 1 59 ? -9.43 27.609 16.109 1 89.62 59 LEU B N 1
ATOM 3100 C CA . LEU B 1 59 ? -8.43 27.406 15.07 1 89.62 59 LEU B CA 1
ATOM 3101 C C . LEU B 1 59 ? -8.938 27.891 13.719 1 89.62 59 LEU B C 1
ATOM 3103 O O . LEU B 1 59 ? -10.148 27.875 13.469 1 89.62 59 LEU B O 1
ATOM 3107 N N . ARG B 1 60 ? -8.039 28.375 12.945 1 91.81 60 ARG B N 1
ATOM 3108 C CA . ARG B 1 60 ? -8.391 28.703 11.562 1 91.81 60 ARG B CA 1
ATOM 3109 C C . ARG B 1 60 ? -8.383 27.453 10.688 1 91.81 60 ARG B C 1
ATOM 3111 O O . ARG B 1 60 ? -7.352 26.797 10.539 1 91.81 60 ARG B O 1
ATOM 3118 N N . VAL B 1 61 ? -9.508 27.203 10.094 1 94.19 61 VAL B N 1
ATOM 3119 C CA . VAL B 1 61 ? -9.641 25.984 9.312 1 94.19 61 VAL B CA 1
ATOM 3120 C C . VAL B 1 61 ? -9.797 26.328 7.836 1 94.19 61 VAL B C 1
ATOM 3122 O O . VAL B 1 61 ? -10.703 27.078 7.457 1 94.19 61 VAL B O 1
ATOM 3125 N N . LEU B 1 62 ? -8.883 25.891 7.051 1 94.81 62 LEU B N 1
ATOM 3126 C CA . LEU B 1 62 ? -9.016 25.891 5.598 1 94.81 62 LEU B CA 1
ATOM 3127 C C . LEU B 1 62 ? -9.531 24.531 5.109 1 94.81 62 LEU B C 1
ATOM 3129 O O . LEU B 1 62 ? -8.766 23.562 5.016 1 94.81 62 LEU B O 1
ATOM 3133 N N . ALA B 1 63 ? -10.805 24.516 4.785 1 94.06 63 ALA B N 1
ATOM 3134 C CA . ALA B 1 63 ? -11.445 23.25 4.434 1 94.06 63 ALA B CA 1
ATOM 3135 C C . ALA B 1 63 ? -11.492 23.062 2.92 1 94.06 63 ALA B C 1
ATOM 3137 O O . ALA B 1 63 ? -12.086 23.875 2.201 1 94.06 63 ALA B O 1
ATOM 3138 N N . ALA B 1 64 ? -10.836 22.078 2.438 1 93.19 64 ALA B N 1
ATOM 3139 C CA . ALA B 1 64 ? -10.906 21.688 1.031 1 93.19 64 ALA B CA 1
ATOM 3140 C C . ALA B 1 64 ? -11.984 20.641 0.805 1 93.19 64 ALA B C 1
ATOM 3142 O O . ALA B 1 64 ? -11.906 19.531 1.337 1 93.19 64 ALA B O 1
ATOM 3143 N N . CYS B 1 65 ? -12.961 21.016 0.009 1 90.38 65 CYS B N 1
ATOM 3144 C CA . CYS B 1 65 ? -14.117 20.172 -0.239 1 90.38 65 CYS B CA 1
ATOM 3145 C C . CYS B 1 65 ? -14.172 19.734 -1.699 1 90.38 65 CYS B C 1
ATOM 3147 O O . CYS B 1 65 ? -13.727 20.469 -2.584 1 90.38 65 CYS B O 1
ATOM 3149 N N . LEU B 1 66 ? -14.734 18.547 -1.879 1 88.62 66 LEU B N 1
ATOM 3150 C CA . LEU B 1 66 ? -14.852 18.031 -3.238 1 88.62 66 LEU B CA 1
ATOM 3151 C C . LEU B 1 66 ? -15.945 18.766 -4.008 1 88.62 66 LEU B C 1
ATOM 3153 O O . LEU B 1 66 ? -15.805 19.016 -5.207 1 88.62 66 LEU B O 1
ATOM 3157 N N . THR B 1 67 ? -17.094 19.141 -3.271 1 87.12 67 THR B N 1
ATOM 3158 C CA . THR B 1 67 ? -18.234 19.75 -3.945 1 87.12 67 THR B CA 1
ATOM 3159 C C . THR B 1 67 ? -18.547 21.125 -3.369 1 87.12 67 THR B C 1
ATOM 3161 O O . THR B 1 67 ? -18.281 21.375 -2.191 1 87.12 67 THR B O 1
ATOM 3164 N N . GLU B 1 68 ? -19.172 21.953 -4.188 1 89.62 68 GLU B N 1
ATOM 3165 C CA . GLU B 1 68 ? -19.594 23.281 -3.756 1 89.62 68 GLU B CA 1
ATOM 3166 C C . GLU B 1 68 ? -20.688 23.203 -2.691 1 89.62 68 GLU B C 1
ATOM 3168 O O . GLU B 1 68 ? -20.719 24 -1.759 1 89.62 68 GLU B O 1
ATOM 3173 N N . LYS B 1 69 ? -21.516 22.266 -2.824 1 87 69 LYS B N 1
ATOM 3174 C CA . LYS B 1 69 ? -22.609 22.078 -1.861 1 87 69 LYS B CA 1
ATOM 3175 C C . LYS B 1 69 ? -22.062 21.766 -0.472 1 87 69 LYS B C 1
ATOM 3177 O O . LYS B 1 69 ? -22.531 22.328 0.525 1 87 69 LYS B O 1
ATOM 3182 N N . GLY B 1 70 ? -21.125 20.875 -0.437 1 85.19 70 GLY B N 1
ATOM 3183 C CA . GLY B 1 70 ? -20.5 20.562 0.837 1 85.19 70 GLY B CA 1
ATOM 3184 C C . GLY B 1 70 ? -19.781 21.734 1.463 1 85.19 70 GLY B C 1
ATOM 3185 O O . GLY B 1 70 ? -19.859 21.953 2.676 1 85.19 70 GLY B O 1
ATOM 3186 N N . ALA B 1 71 ? -19.125 22.484 0.64 1 89.94 71 ALA B N 1
ATOM 3187 C CA . ALA B 1 71 ? -18.422 23.672 1.109 1 89.94 71 ALA B CA 1
ATOM 3188 C C . ALA B 1 71 ? -19.391 24.688 1.695 1 89.94 71 ALA B C 1
ATOM 3190 O O . ALA B 1 71 ? -19.156 25.234 2.77 1 89.94 71 ALA B O 1
ATOM 3191 N N . GLU B 1 72 ? -20.438 24.891 1.01 1 90.31 72 GLU B N 1
ATOM 3192 C CA . GLU B 1 72 ? -21.453 25.859 1.454 1 90.31 72 GLU B CA 1
ATOM 3193 C C . GLU B 1 72 ? -22.078 25.422 2.773 1 90.31 72 GLU B C 1
ATOM 3195 O O . GLU B 1 72 ? -22.281 26.234 3.672 1 90.31 72 GLU B O 1
ATOM 3200 N N . GLN B 1 73 ? -22.375 24.172 2.836 1 87.19 73 GLN B N 1
ATOM 3201 C CA . GLN B 1 73 ? -22.969 23.656 4.059 1 87.19 73 GLN B CA 1
ATOM 3202 C C . GLN B 1 73 ? -22.031 23.844 5.25 1 87.19 73 GLN B C 1
ATOM 3204 O O . GLN B 1 73 ? -22.484 24.188 6.344 1 87.19 73 GLN B O 1
ATOM 3209 N N . LEU B 1 74 ? -20.828 23.562 5.023 1 90.25 74 LEU B N 1
ATOM 3210 C CA . LEU B 1 74 ? -19.844 23.703 6.09 1 90.25 74 LEU B CA 1
ATOM 3211 C C . LEU B 1 74 ? -19.703 25.172 6.504 1 90.25 74 LEU B C 1
ATOM 3213 O O . LEU B 1 74 ? -19.641 25.484 7.695 1 90.25 74 LEU B O 1
ATOM 3217 N N . ARG B 1 75 ? -19.656 26.078 5.562 1 91.94 75 ARG B N 1
ATOM 3218 C CA . ARG B 1 75 ? -19.547 27.5 5.863 1 91.94 75 ARG B CA 1
ATOM 3219 C C . ARG B 1 75 ? -20.75 27.969 6.68 1 91.94 75 ARG B C 1
ATOM 3221 O O . ARG B 1 75 ? -20.609 28.812 7.566 1 91.94 75 ARG B O 1
ATOM 3228 N N . ASN B 1 76 ? -21.812 27.406 6.395 1 92.5 76 ASN B N 1
ATOM 3229 C CA . ASN B 1 76 ? -23.047 27.812 7.074 1 92.5 76 ASN B CA 1
ATOM 3230 C C . ASN B 1 76 ? -23.094 27.297 8.508 1 92.5 76 ASN B C 1
ATOM 3232 O O . ASN B 1 76 ? -23.859 27.797 9.336 1 92.5 76 ASN B O 1
ATOM 3236 N N . GLN B 1 77 ? -22.281 26.359 8.758 1 91.75 77 GLN B N 1
ATOM 3237 C CA . GLN B 1 77 ? -22.312 25.734 10.07 1 91.75 77 GLN B CA 1
ATOM 3238 C C . GLN B 1 77 ? -21.141 26.188 10.938 1 91.75 77 GLN B C 1
ATOM 3240 O O . GLN B 1 77 ? -20.969 25.719 12.055 1 91.75 77 GLN B O 1
ATOM 3245 N N . THR B 1 78 ? -20.344 27.047 10.375 1 93.25 78 THR B N 1
ATOM 3246 C CA . THR B 1 78 ? -19.141 27.453 11.086 1 93.25 78 THR B CA 1
ATOM 3247 C C . THR B 1 78 ? -18.969 28.969 11.062 1 93.25 78 THR B C 1
ATOM 3249 O O . THR B 1 78 ? -19.781 29.672 10.461 1 93.25 78 THR B O 1
ATOM 3252 N N . SER B 1 79 ? -17.969 29.453 11.812 1 93.25 79 SER B N 1
ATOM 3253 C CA . SER B 1 79 ? -17.703 30.891 11.859 1 93.25 79 SER B CA 1
ATOM 3254 C C . SER B 1 79 ? -17.047 31.359 10.57 1 93.25 79 SER B C 1
ATOM 3256 O O . SER B 1 79 ? -16.703 30.562 9.703 1 93.25 79 SER B O 1
ATOM 3258 N N . ASP B 1 80 ? -16.75 32.656 10.469 1 91.38 80 ASP B N 1
ATOM 3259 C CA . ASP B 1 80 ? -16.141 33.25 9.297 1 91.38 80 ASP B CA 1
ATOM 3260 C C . ASP B 1 80 ? -14.648 32.938 9.211 1 91.38 80 ASP B C 1
ATOM 3262 O O . ASP B 1 80 ? -14.016 33.156 8.18 1 91.38 80 ASP B O 1
ATOM 3266 N N . ARG B 1 81 ? -14.18 32.375 10.266 1 89.94 81 ARG B N 1
ATOM 3267 C CA . ARG B 1 81 ? -12.766 32 10.266 1 89.94 81 ARG B CA 1
ATOM 3268 C C . ARG B 1 81 ? -12.516 30.828 9.328 1 89.94 81 ARG B C 1
ATOM 3270 O O . ARG B 1 81 ? -11.422 30.703 8.766 1 89.94 81 ARG B O 1
ATOM 3277 N N . LEU B 1 82 ? -13.508 30 9.219 1 93.75 82 LEU B N 1
ATOM 3278 C CA . LEU B 1 82 ? -13.367 28.844 8.336 1 93.75 82 LEU B CA 1
ATOM 3279 C C . LEU B 1 82 ? -13.547 29.234 6.879 1 93.75 82 LEU B C 1
ATOM 3281 O O . LEU B 1 82 ? -14.516 29.938 6.535 1 93.75 82 LEU B O 1
ATOM 3285 N N . GLN B 1 83 ? -12.609 28.938 6.102 1 94.19 83 GLN B N 1
ATOM 3286 C CA . GLN B 1 83 ? -12.664 29.172 4.664 1 94.19 83 GLN B CA 1
ATOM 3287 C C . GLN B 1 83 ? -12.641 27.859 3.885 1 94.19 83 GLN B C 1
ATOM 3289 O O . GLN B 1 83 ? -12.109 26.859 4.359 1 94.19 83 GLN B O 1
ATOM 3294 N N . THR B 1 84 ? -13.25 27.922 2.729 1 93.94 84 THR B N 1
ATOM 3295 C CA . THR B 1 84 ? -13.352 26.688 1.955 1 93.94 84 THR B CA 1
ATOM 3296 C C . THR B 1 84 ? -12.734 26.859 0.571 1 93.94 84 THR B C 1
ATOM 3298 O O . THR B 1 84 ? -12.664 27.984 0.055 1 93.94 84 THR B O 1
ATOM 3301 N N . VAL B 1 85 ? -12.266 25.797 0.017 1 94 85 VAL B N 1
ATOM 3302 C CA . VAL B 1 85 ? -11.766 25.719 -1.354 1 94 85 VAL B CA 1
ATOM 3303 C C . VAL B 1 85 ? -12.18 24.375 -1.976 1 94 85 VAL B C 1
ATOM 3305 O O . VAL B 1 85 ? -12.359 23.391 -1.267 1 94 85 VAL B O 1
ATOM 3308 N N . ILE B 1 86 ? -12.406 24.406 -3.271 1 93.5 86 ILE B N 1
ATOM 3309 C CA . ILE B 1 86 ? -12.742 23.172 -3.965 1 93.5 86 ILE B CA 1
ATOM 3310 C C . ILE B 1 86 ? -11.469 22.422 -4.336 1 93.5 86 ILE B C 1
ATOM 3312 O O . ILE B 1 86 ? -10.539 23 -4.902 1 93.5 86 ILE B O 1
ATOM 3316 N N . LEU B 1 87 ? -11.438 21.125 -3.994 1 94.25 87 LEU B N 1
ATOM 3317 C CA . LEU B 1 87 ? -10.25 20.312 -4.23 1 94.25 87 LEU B CA 1
ATOM 3318 C C . LEU B 1 87 ? -10.625 18.906 -4.676 1 94.25 87 LEU B C 1
ATOM 3320 O O . LEU B 1 87 ? -11.398 18.219 -4.004 1 94.25 87 LEU B O 1
ATOM 3324 N N . ASP B 1 88 ? -10.234 18.547 -5.836 1 93.94 88 ASP B N 1
ATOM 3325 C CA . ASP B 1 88 ? -10.195 17.156 -6.277 1 93.94 88 ASP B CA 1
ATOM 3326 C C . ASP B 1 88 ? -8.789 16.594 -6.164 1 93.94 88 ASP B C 1
ATOM 3328 O O . ASP B 1 88 ? -7.918 16.906 -6.977 1 93.94 88 ASP B O 1
ATOM 3332 N N . VAL B 1 89 ? -8.586 15.719 -5.207 1 95.12 89 VAL B N 1
ATOM 3333 C CA . VAL B 1 89 ? -7.242 15.25 -4.867 1 95.12 89 VAL B CA 1
ATOM 3334 C C . VAL B 1 89 ? -6.684 14.398 -6.004 1 95.12 89 VAL B C 1
ATOM 3336 O O . VAL B 1 89 ? -5.488 14.109 -6.043 1 95.12 89 VAL B O 1
ATOM 3339 N N . THR B 1 90 ? -7.52 13.898 -6.949 1 95.44 90 THR B N 1
ATOM 3340 C CA . THR B 1 90 ? -7.066 13.055 -8.047 1 95.44 90 THR B CA 1
ATOM 3341 C C . THR B 1 90 ? -6.535 13.898 -9.195 1 95.44 90 THR B C 1
ATOM 3343 O O . THR B 1 90 ? -5.98 13.367 -10.164 1 95.44 90 THR B O 1
ATOM 3346 N N . LYS B 1 91 ? -6.73 15.18 -9.102 1 96.12 91 LYS B N 1
ATOM 3347 C CA . LYS B 1 91 ? -6.285 16.094 -10.156 1 96.12 91 LYS B CA 1
ATOM 3348 C C . LYS B 1 91 ? -5.152 16.984 -9.664 1 96.12 91 LYS B C 1
ATOM 3350 O O . LYS B 1 91 ? -5.371 17.891 -8.852 1 96.12 91 LYS B O 1
ATOM 3355 N N . THR B 1 92 ? -4.02 16.828 -10.242 1 95.19 92 THR B N 1
ATOM 3356 C CA . THR B 1 92 ? -2.832 17.547 -9.805 1 95.19 92 THR B CA 1
ATOM 3357 C C . THR B 1 92 ? -3.021 19.047 -9.984 1 95.19 92 THR B C 1
ATOM 3359 O O . THR B 1 92 ? -2.537 19.844 -9.172 1 95.19 92 THR B O 1
ATOM 3362 N N . ASP B 1 93 ? -3.719 19.453 -11.039 1 96.62 93 ASP B N 1
ATOM 3363 C CA . ASP B 1 93 ? -3.979 20.859 -11.242 1 96.62 93 ASP B CA 1
ATOM 3364 C C . ASP B 1 93 ? -4.855 21.438 -10.133 1 96.62 93 ASP B C 1
ATOM 3366 O O . ASP B 1 93 ? -4.664 22.578 -9.703 1 96.62 93 ASP B O 1
ATOM 3370 N N . SER B 1 94 ? -5.836 20.672 -9.734 1 96.19 94 SER B N 1
ATOM 3371 C CA . SER B 1 94 ? -6.684 21.078 -8.609 1 96.19 94 SER B CA 1
ATOM 3372 C C . SER B 1 94 ? -5.871 21.219 -7.328 1 96.19 94 SER B C 1
ATOM 3374 O O . SER B 1 94 ? -6.047 22.172 -6.574 1 96.19 94 SER B O 1
ATOM 3376 N N . VAL B 1 95 ? -4.965 20.312 -7.102 1 97 95 VAL B N 1
ATOM 3377 C CA . VAL B 1 95 ? -4.109 20.328 -5.922 1 97 95 VAL B CA 1
ATOM 3378 C C . VAL B 1 95 ? -3.205 21.562 -5.965 1 97 95 VAL B C 1
ATOM 3380 O O . VAL B 1 95 ? -3.031 22.25 -4.957 1 97 95 VAL B O 1
ATOM 3383 N N . ALA B 1 96 ? -2.668 21.828 -7.098 1 96.5 96 ALA B N 1
ATOM 3384 C CA . ALA B 1 96 ? -1.802 23 -7.258 1 96.5 96 ALA B CA 1
ATOM 3385 C C . ALA B 1 96 ? -2.557 24.281 -6.953 1 96.5 96 ALA B C 1
ATOM 3387 O O . ALA B 1 96 ? -2.043 25.172 -6.258 1 96.5 96 ALA B O 1
ATOM 3388 N N . ALA B 1 97 ? -3.748 24.422 -7.477 1 97 97 ALA B N 1
ATOM 3389 C CA . ALA B 1 97 ? -4.566 25.609 -7.25 1 97 97 ALA B CA 1
ATOM 3390 C C . ALA B 1 97 ? -4.906 25.766 -5.77 1 97 97 ALA B C 1
ATOM 3392 O O . ALA B 1 97 ? -4.848 26.875 -5.227 1 97 97 ALA B O 1
ATOM 3393 N N . ALA B 1 98 ? -5.277 24.672 -5.16 1 95.69 98 ALA B N 1
ATOM 3394 C CA . ALA B 1 98 ? -5.586 24.719 -3.732 1 95.69 98 ALA B CA 1
ATOM 3395 C C . ALA B 1 98 ? -4.355 25.094 -2.914 1 95.69 98 ALA B C 1
ATOM 3397 O O . ALA B 1 98 ? -4.461 25.812 -1.919 1 95.69 98 ALA B O 1
ATOM 3398 N N . THR B 1 99 ? -3.232 24.562 -3.297 1 95.81 99 THR B N 1
ATOM 3399 C CA . THR B 1 99 ? -1.984 24.859 -2.607 1 95.81 99 THR B CA 1
ATOM 3400 C C . THR B 1 99 ? -1.678 26.359 -2.684 1 95.81 99 THR B C 1
ATOM 3402 O O . THR B 1 99 ? -1.291 26.969 -1.686 1 95.81 99 THR B O 1
ATOM 3405 N N . GLU B 1 100 ? -1.837 26.922 -3.848 1 95.88 100 GLU B N 1
ATOM 3406 C CA . GLU B 1 100 ? -1.63 28.359 -4.004 1 95.88 100 GLU B CA 1
ATOM 3407 C C . GLU B 1 100 ? -2.615 29.156 -3.15 1 95.88 100 GLU B C 1
ATOM 3409 O O . GLU B 1 100 ? -2.244 30.156 -2.539 1 95.88 100 GLU B O 1
ATOM 3414 N N . TRP B 1 101 ? -3.799 28.734 -3.164 1 95.31 101 TRP B N 1
ATOM 3415 C CA . TRP B 1 101 ? -4.828 29.359 -2.34 1 95.31 101 TRP B CA 1
ATOM 3416 C C . TRP B 1 101 ? -4.441 29.328 -0.865 1 95.31 101 TRP B C 1
ATOM 3418 O O . TRP B 1 101 ? -4.598 30.328 -0.154 1 95.31 101 TRP B O 1
ATOM 3428 N N . VAL B 1 102 ? -3.93 28.234 -0.382 1 94.31 102 VAL B N 1
ATOM 3429 C CA . VAL B 1 102 ? -3.494 28.078 1.002 1 94.31 102 VAL B CA 1
ATOM 3430 C C . VAL B 1 102 ? -2.316 29.016 1.278 1 94.31 102 VAL B C 1
ATOM 3432 O O . VAL B 1 102 ? -2.27 29.672 2.318 1 94.31 102 VAL B O 1
ATOM 3435 N N . LYS B 1 103 ? -1.372 29.047 0.385 1 91.88 103 LYS B N 1
ATOM 3436 C CA . LYS B 1 103 ? -0.2 29.906 0.53 1 91.88 103 LYS B CA 1
ATOM 3437 C C . LYS B 1 103 ? -0.607 31.375 0.727 1 91.88 103 LYS B C 1
ATOM 3439 O O . LYS B 1 103 ? -0.038 32.062 1.565 1 91.88 103 LYS B O 1
ATOM 3444 N N . GLU B 1 104 ? -1.528 31.734 -0.029 1 91.25 104 GLU B N 1
ATOM 3445 C CA . GLU B 1 104 ? -2.018 33.125 0.058 1 91.25 104 GLU B CA 1
ATOM 3446 C C . GLU B 1 104 ? -2.658 33.375 1.415 1 91.25 104 GLU B C 1
ATOM 3448 O O . GLU B 1 104 ? -2.531 34.5 1.958 1 91.25 104 GLU B O 1
ATOM 3453 N N . ARG B 1 105 ? -3.25 32.469 1.945 1 88.25 105 ARG B N 1
ATOM 3454 C CA . ARG B 1 105 ? -3.99 32.656 3.189 1 88.25 105 ARG B CA 1
ATOM 3455 C C . ARG B 1 105 ? -3.057 32.594 4.395 1 88.25 105 ARG B C 1
ATOM 3457 O O . ARG B 1 105 ? -3.303 33.25 5.406 1 88.25 105 ARG B O 1
ATOM 3464 N N . VAL B 1 106 ? -1.998 31.812 4.297 1 87 106 VAL B N 1
ATOM 3465 C CA . VAL B 1 106 ? -1.101 31.672 5.438 1 87 106 VAL B CA 1
ATOM 3466 C C . VAL B 1 106 ? 0.021 32.688 5.344 1 87 106 VAL B C 1
ATOM 3468 O O . VAL B 1 106 ? 0.648 33.031 6.352 1 87 106 VAL B O 1
ATOM 3471 N N . GLY B 1 107 ? 0.791 33.094 4.172 1 67.94 107 GLY B N 1
ATOM 3472 C CA . GLY B 1 107 ? 1.837 34.094 3.967 1 67.94 107 GLY B CA 1
ATOM 3473 C C . GLY B 1 107 ? 1.387 35.5 4.277 1 67.94 107 GLY B C 1
ATOM 3474 O O . GLY B 1 107 ? 2.191 36.344 4.688 1 67.94 107 GLY B O 1
ATOM 3475 N N . ASP B 1 108 ? 0.349 35.812 3.652 1 52.09 108 ASP B N 1
ATOM 3476 C CA . ASP B 1 108 ? -0.07 37.188 3.734 1 52.09 108 ASP B CA 1
ATOM 3477 C C . ASP B 1 108 ? -0.036 37.688 5.176 1 52.09 108 ASP B C 1
ATOM 3479 O O . ASP B 1 108 ? -0.281 38.875 5.434 1 52.09 108 ASP B O 1
ATOM 3483 N N . ARG B 1 109 ? 0.476 36.875 6.16 1 48.22 109 ARG B N 1
ATOM 3484 C CA . ARG B 1 109 ? 0.494 37.5 7.477 1 48.22 109 ARG B CA 1
ATOM 3485 C C . ARG B 1 109 ? 1.843 38.156 7.75 1 48.22 109 ARG B C 1
ATOM 3487 O O . ARG B 1 109 ? 2.775 37.5 8.219 1 48.22 109 ARG B O 1
ATOM 3494 N N . ASP B 1 110 ? 2.422 38.906 6.762 1 40.56 110 ASP B N 1
ATOM 3495 C CA . ASP B 1 110 ? 3.619 39.719 6.863 1 40.56 110 ASP B CA 1
ATOM 3496 C C . ASP B 1 110 ? 3.707 40.406 8.234 1 40.56 110 ASP B C 1
ATOM 3498 O O . ASP B 1 110 ? 3.459 41.594 8.359 1 40.56 110 ASP B O 1
ATOM 3502 N N . TYR B 1 111 ? 3.375 39.875 9.164 1 37.69 111 TYR B N 1
ATOM 3503 C CA . TYR B 1 111 ? 3.541 40.719 10.344 1 37.69 111 TYR B CA 1
ATOM 3504 C C . TYR B 1 111 ? 5.016 40.938 10.641 1 37.69 111 TYR B C 1
ATOM 3506 O O . TYR B 1 111 ? 5.371 41.406 11.727 1 37.69 111 TYR B O 1
ATOM 3514 N N . LEU B 1 112 ? 6.031 40.375 9.859 1 38.06 112 LEU B N 1
ATOM 3515 C CA . LEU B 1 112 ? 7.391 40.625 10.336 1 38.06 112 LEU B CA 1
ATOM 3516 C C . LEU B 1 112 ? 7.668 42.094 10.469 1 38.06 112 LEU B C 1
ATOM 3518 O O . LEU B 1 112 ? 8.766 42.5 10.867 1 38.06 112 LEU B O 1
ATOM 3522 N N . SER B 1 113 ? 7.109 42.906 9.805 1 36.31 113 SER B N 1
ATOM 3523 C CA . SER B 1 113 ? 7.812 44.188 9.805 1 36.31 113 SER B CA 1
ATOM 3524 C C . SER B 1 113 ? 8.094 44.656 11.227 1 36.31 113 SER B C 1
ATOM 3526 O O . SER B 1 113 ? 9.047 45.406 11.453 1 36.31 113 SER B O 1
ATOM 3528 N N . GLY B 1 114 ? 7.219 44.531 12.281 1 36.22 114 GLY B N 1
ATOM 3529 C CA . GLY B 1 114 ? 7.484 45.219 13.523 1 36.22 114 GLY B CA 1
ATOM 3530 C C . GLY B 1 114 ? 8.016 44.344 14.625 1 36.22 114 GLY B C 1
ATOM 3531 O O . GLY B 1 114 ? 7.953 44.688 15.805 1 36.22 114 GLY B O 1
ATOM 3532 N N . VAL B 1 115 ? 8.32 43 14.43 1 41.75 115 VAL B N 1
ATOM 3533 C CA . VAL B 1 115 ? 8.617 42.219 15.625 1 41.75 115 VAL B CA 1
ATOM 3534 C C . VAL B 1 115 ? 10.086 42.375 15.984 1 41.75 115 VAL B C 1
ATOM 3536 O O . VAL B 1 115 ? 10.969 42.188 15.141 1 41.75 115 VAL B O 1
ATOM 3539 N N . PRO B 1 116 ? 10.508 42.938 17.109 1 39.69 116 PRO B N 1
ATOM 3540 C CA . PRO B 1 116 ? 11.883 43.156 17.562 1 39.69 116 PRO B CA 1
ATOM 3541 C C . PRO B 1 116 ? 12.656 41.875 17.734 1 39.69 116 PRO B C 1
ATOM 3543 O O . PRO B 1 116 ? 12.062 40.812 17.984 1 39.69 116 PRO B O 1
ATOM 3546 N N . SER B 1 117 ? 13.938 41.656 17.297 1 42.22 117 SER B N 1
ATOM 3547 C CA . SER B 1 117 ? 15 40.656 17.406 1 42.22 117 SER B CA 1
ATOM 3548 C C . SER B 1 117 ? 15.008 39.969 18.766 1 42.22 117 SER B C 1
ATOM 3550 O O . SER B 1 117 ? 15.594 38.906 18.938 1 42.22 117 SER B O 1
ATOM 3552 N N . SER B 1 118 ? 14.766 40.625 19.797 1 41.19 118 SER B N 1
ATOM 3553 C CA . SER B 1 118 ? 14.844 40.156 21.172 1 41.19 118 SER B CA 1
ATOM 3554 C C . SER B 1 118 ? 13.672 39.219 21.484 1 41.19 118 SER B C 1
ATOM 3556 O O . SER B 1 118 ? 13.328 39.031 22.656 1 41.19 118 SER B O 1
ATOM 3558 N N . LEU B 1 119 ? 12.953 38.688 20.562 1 45.97 119 LEU B N 1
ATOM 3559 C CA . LEU B 1 119 ? 11.68 38.062 20.891 1 45.97 119 LEU B CA 1
ATOM 3560 C C . LEU B 1 119 ? 11.898 36.688 21.531 1 45.97 119 LEU B C 1
ATOM 3562 O O . LEU B 1 119 ? 12.789 35.938 21.125 1 45.97 119 LEU B O 1
ATOM 3566 N N . SER B 1 120 ? 11.234 36.375 22.641 1 47.09 120 SER B N 1
ATOM 3567 C CA . SER B 1 120 ? 11.242 35.156 23.406 1 47.09 120 SER B CA 1
ATOM 3568 C C . SER B 1 120 ? 10.844 33.969 22.547 1 47.09 120 SER B C 1
ATOM 3570 O O . SER B 1 120 ? 10.188 34.125 21.531 1 47.09 120 SER B O 1
ATOM 3572 N N . GLU B 1 121 ? 11.438 32.781 22.734 1 48.09 121 GLU B N 1
ATOM 3573 C CA . GLU B 1 121 ? 11.141 31.484 22.109 1 48.09 121 GLU B CA 1
ATOM 3574 C C . GLU B 1 121 ? 9.641 31.328 21.859 1 48.09 121 GLU B C 1
ATOM 3576 O O . GLU B 1 121 ? 9.227 30.797 20.828 1 48.09 121 GLU B O 1
ATOM 3581 N N . SER B 1 122 ? 8.906 31.828 22.812 1 47.22 122 SER B N 1
ATOM 3582 C CA . SER B 1 122 ? 7.453 31.75 22.703 1 47.22 122 SER B CA 1
ATOM 3583 C C . SER B 1 122 ? 6.93 32.625 21.562 1 47.22 122 SER B C 1
ATOM 3585 O O . SER B 1 122 ? 6.051 32.188 20.812 1 47.22 122 SER B O 1
ATOM 3587 N N . LEU B 1 123 ? 7.457 33.812 21.484 1 47.59 123 LEU B N 1
ATOM 3588 C CA . LEU B 1 123 ? 7.02 34.719 20.438 1 47.59 123 LEU B CA 1
ATOM 3589 C C . LEU B 1 123 ? 7.504 34.25 19.062 1 47.59 123 LEU B C 1
ATOM 3591 O O . LEU B 1 123 ? 6.785 34.344 18.078 1 47.59 123 LEU B O 1
ATOM 3595 N N . ALA B 1 124 ? 8.703 33.719 19.016 1 48.59 124 ALA B N 1
ATOM 3596 C CA . ALA B 1 124 ? 9.234 33.125 17.781 1 48.59 124 ALA B CA 1
ATOM 3597 C C . ALA B 1 124 ? 8.359 31.969 17.297 1 48.59 124 ALA B C 1
ATOM 3599 O O . ALA B 1 124 ? 8.07 31.844 16.109 1 48.59 124 ALA B O 1
ATOM 3600 N N . PHE B 1 125 ? 8.016 31.141 18.25 1 51.03 125 PHE B N 1
ATOM 3601 C CA . PHE B 1 125 ? 7.082 30.062 17.938 1 51.03 125 PHE B CA 1
ATOM 3602 C C . PHE B 1 125 ? 5.789 30.609 17.359 1 51.03 125 PHE B C 1
ATOM 3604 O O . PHE B 1 125 ? 5.273 30.094 16.359 1 51.03 125 PHE B O 1
ATOM 3611 N N . LEU B 1 126 ? 5.359 31.688 18.031 1 48.12 126 LEU B N 1
ATOM 3612 C CA . LEU B 1 126 ? 4.125 32.312 17.578 1 48.12 126 LEU B CA 1
ATOM 3613 C C . LEU B 1 126 ? 4.277 32.875 16.172 1 48.12 126 LEU B C 1
ATOM 3615 O O . LEU B 1 126 ? 3.359 32.75 15.352 1 48.12 126 LEU B O 1
ATOM 3619 N N . LEU B 1 127 ? 5.422 33.406 15.914 1 50.72 127 LEU B N 1
ATOM 3620 C CA . LEU B 1 127 ? 5.68 33.969 14.602 1 50.72 127 LEU B CA 1
ATOM 3621 C C . LEU B 1 127 ? 5.801 32.875 13.547 1 50.72 127 LEU B C 1
ATOM 3623 O O . LEU B 1 127 ? 5.328 33.031 12.422 1 50.72 127 LEU B O 1
ATOM 3627 N N . LEU B 1 128 ? 6.484 31.859 13.938 1 51.41 128 LEU B N 1
ATOM 3628 C CA . LEU B 1 128 ? 6.656 30.734 13.023 1 51.41 128 LEU B CA 1
ATOM 3629 C C . LEU B 1 128 ? 5.309 30.125 12.656 1 51.41 128 LEU B C 1
ATOM 3631 O O . LEU B 1 128 ? 5.074 29.781 11.492 1 51.41 128 LEU B O 1
ATOM 3635 N N . CYS B 1 129 ? 4.543 30 13.695 1 51.94 129 CYS B N 1
ATOM 3636 C CA . CYS B 1 129 ? 3.209 29.469 13.43 1 51.94 129 CYS B CA 1
ATOM 3637 C C . CYS B 1 129 ? 2.445 30.375 12.469 1 51.94 129 CYS B C 1
ATOM 3639 O O . CYS B 1 129 ? 1.592 29.906 11.719 1 51.94 129 CYS B O 1
ATOM 3641 N N . GLU B 1 130 ? 2.822 31.656 12.477 1 55.16 130 GLU B N 1
ATOM 3642 C CA . GLU B 1 130 ? 2.041 32.625 11.688 1 55.16 130 GLU B CA 1
ATOM 3643 C C . GLU B 1 130 ? 2.365 32.5 10.203 1 55.16 130 GLU B C 1
ATOM 3645 O O . GLU B 1 130 ? 1.524 32.812 9.352 1 55.16 130 GLU B O 1
ATOM 3650 N N . GLN B 1 131 ? 3.561 32.062 9.883 1 66.31 131 GLN B N 1
ATOM 3651 C CA . GLN B 1 131 ? 3.898 32.125 8.469 1 66.31 131 GLN B CA 1
ATOM 3652 C C . GLN B 1 131 ? 3.857 30.734 7.832 1 66.31 131 GLN B C 1
ATOM 3654 O O . GLN B 1 131 ? 4.043 30.594 6.621 1 66.31 131 GLN B O 1
ATOM 3659 N N . GLY B 1 132 ? 3.133 29.828 8.508 1 88.25 132 GLY B N 1
ATOM 3660 C CA . GLY B 1 132 ? 3.117 28.5 7.914 1 88.25 132 GLY B CA 1
ATOM 3661 C C . GLY B 1 132 ? 1.839 27.734 8.203 1 88.25 132 GLY B C 1
ATOM 3662 O O . GLY B 1 132 ? 0.863 28.312 8.695 1 88.25 132 GLY B O 1
ATOM 3663 N N . LEU B 1 133 ? 1.749 26.609 7.668 1 94.19 133 LEU B N 1
ATOM 3664 C CA . LEU B 1 133 ? 0.616 25.719 7.883 1 94.19 133 LEU B CA 1
ATOM 3665 C C . LEU B 1 133 ? 0.859 24.812 9.086 1 94.19 133 LEU B C 1
ATOM 3667 O O . LEU B 1 133 ? 1.702 23.906 9.023 1 94.19 133 LEU B O 1
ATOM 3671 N N . TRP B 1 134 ? 0.08 25.062 10.125 1 94.19 134 TRP B N 1
ATOM 3672 C CA . TRP B 1 134 ? 0.283 24.344 11.383 1 94.19 134 TRP B CA 1
ATOM 3673 C C . TRP B 1 134 ? -0.052 22.875 11.227 1 94.19 134 TRP B C 1
ATOM 3675 O O . TRP B 1 134 ? 0.647 22.016 11.758 1 94.19 134 TRP B O 1
ATOM 3685 N N . GLY B 1 135 ? -1.147 22.672 10.523 1 96.56 135 GLY B N 1
ATOM 3686 C CA . GLY B 1 135 ? -1.579 21.281 10.414 1 96.56 135 GLY B CA 1
ATOM 3687 C C . GLY B 1 135 ? -2.178 20.953 9.062 1 96.56 135 GLY B C 1
ATOM 3688 O O . GLY B 1 135 ? -2.867 21.781 8.461 1 96.56 135 GLY B O 1
ATOM 3689 N N . LEU B 1 136 ? -1.887 19.781 8.586 1 97.88 136 LEU B N 1
ATOM 3690 C CA . LEU B 1 136 ? -2.541 19.156 7.438 1 97.88 136 LEU B CA 1
ATOM 3691 C C . LEU B 1 136 ? -3.258 17.875 7.852 1 97.88 136 LEU B C 1
ATOM 3693 O O . LEU B 1 136 ? -2.654 17 8.469 1 97.88 136 LEU B O 1
ATOM 3697 N N . VAL B 1 137 ? -4.539 17.828 7.617 1 97.81 137 VAL B N 1
ATOM 3698 C CA . VAL B 1 137 ? -5.297 16.609 7.863 1 97.81 137 VAL B CA 1
ATOM 3699 C C . VAL B 1 137 ? -5.777 16.016 6.535 1 97.81 137 VAL B C 1
ATOM 3701 O O . VAL B 1 137 ? -6.66 16.578 5.887 1 97.81 137 VAL B O 1
ATOM 3704 N N . ASN B 1 138 ? -5.164 14.93 6.16 1 97.44 138 ASN B N 1
ATOM 3705 C CA . ASN B 1 138 ? -5.641 14.172 5.012 1 97.44 138 ASN B CA 1
ATOM 3706 C C . ASN B 1 138 ? -6.742 13.188 5.406 1 97.44 138 ASN B C 1
ATOM 3708 O O . ASN B 1 138 ? -6.457 12.07 5.84 1 97.44 138 ASN B O 1
ATOM 3712 N N . ASN B 1 139 ? -7.949 13.586 5.133 1 94.38 139 ASN B N 1
ATOM 3713 C CA . ASN B 1 139 ? -9.109 12.82 5.582 1 94.38 139 ASN B CA 1
ATOM 3714 C C . ASN B 1 139 ? -9.898 12.25 4.406 1 94.38 139 ASN B C 1
ATOM 3716 O O . ASN B 1 139 ? -10.656 11.297 4.566 1 94.38 139 ASN B O 1
ATOM 3720 N N . ALA B 1 140 ? -9.719 12.789 3.223 1 88.44 140 ALA B N 1
ATOM 3721 C CA . ALA B 1 140 ? -10.461 12.328 2.053 1 88.44 140 ALA B CA 1
ATOM 3722 C C . ALA B 1 140 ? -10.172 10.859 1.766 1 88.44 140 ALA B C 1
ATOM 3724 O O . ALA B 1 140 ? -9.023 10.422 1.847 1 88.44 140 ALA B O 1
ATOM 3725 N N . GLY B 1 141 ? -11.234 10.055 1.5 1 92.19 141 GLY B N 1
ATOM 3726 C CA . GLY B 1 141 ? -11.078 8.648 1.178 1 92.19 141 GLY B CA 1
ATOM 3727 C C . GLY B 1 141 ? -12.359 8.008 0.673 1 92.19 141 GLY B C 1
ATOM 3728 O O . GLY B 1 141 ? -13.461 8.461 1.004 1 92.19 141 GLY B O 1
ATOM 3729 N N . ILE B 1 142 ? -12.203 6.988 -0.089 1 92.81 142 ILE B N 1
ATOM 3730 C CA . ILE B 1 142 ? -13.336 6.223 -0.593 1 92.81 142 ILE B CA 1
ATOM 3731 C C . ILE B 1 142 ? -13.102 4.734 -0.346 1 92.81 142 ILE B C 1
ATOM 3733 O O . ILE B 1 142 ? -11.961 4.297 -0.177 1 92.81 142 ILE B O 1
ATOM 3737 N N . SER B 1 143 ? -14.234 3.994 -0.323 1 94.12 143 SER B N 1
ATOM 3738 C CA . SER B 1 143 ? -14.117 2.561 -0.071 1 94.12 143 SER B CA 1
ATOM 3739 C C . SER B 1 143 ? -14.719 1.747 -1.21 1 94.12 143 SER B C 1
ATOM 3741 O O . SER B 1 143 ? -14.641 0.517 -1.213 1 94.12 143 SER B O 1
ATOM 3743 N N . THR B 1 144 ? -15.422 2.33 -2.111 1 92.38 144 THR B N 1
ATOM 3744 C CA . THR B 1 144 ? -16.031 1.636 -3.238 1 92.38 144 THR B CA 1
ATOM 3745 C C . THR B 1 144 ? -15.336 2.01 -4.543 1 92.38 144 THR B C 1
ATOM 3747 O O . THR B 1 144 ? -14.93 3.158 -4.73 1 92.38 144 THR B O 1
ATOM 3750 N N . PRO B 1 145 ? -15.047 1.136 -5.348 1 93.69 145 PRO B N 1
ATOM 3751 C CA . PRO B 1 145 ? -15.594 -0.223 -5.289 1 93.69 145 PRO B CA 1
ATOM 3752 C C . PRO B 1 145 ? -14.781 -1.146 -4.383 1 93.69 145 PRO B C 1
ATOM 3754 O O . PRO B 1 145 ? -13.555 -1.045 -4.336 1 93.69 145 PRO B O 1
ATOM 3757 N N . THR B 1 146 ? -15.43 -1.964 -3.652 1 93.75 146 THR B N 1
ATOM 3758 C CA . THR B 1 146 ? -14.883 -3.07 -2.875 1 93.75 146 THR B CA 1
ATOM 3759 C C . THR B 1 146 ? -15.641 -4.363 -3.17 1 93.75 146 THR B C 1
ATOM 3761 O O . THR B 1 146 ? -16.875 -4.387 -3.156 1 93.75 146 THR B O 1
ATOM 3764 N N . ALA B 1 147 ? -15.039 -5.375 -3.498 1 96.69 147 ALA B N 1
ATOM 3765 C CA . ALA B 1 147 ? -15.562 -6.699 -3.832 1 96.69 147 ALA B CA 1
ATOM 3766 C C . ALA B 1 147 ? -14.438 -7.734 -3.869 1 96.69 147 ALA B C 1
ATOM 3768 O O . ALA B 1 147 ? -13.258 -7.383 -3.785 1 96.69 147 ALA B O 1
ATOM 3769 N N . PRO B 1 148 ? -14.82 -8.992 -3.867 1 96.75 148 PRO B N 1
ATOM 3770 C CA . PRO B 1 148 ? -13.758 -9.969 -4.098 1 96.75 148 PRO B CA 1
ATOM 3771 C C . PRO B 1 148 ? -12.844 -9.586 -5.262 1 96.75 148 PRO B C 1
ATOM 3773 O O . PRO B 1 148 ? -13.32 -9.07 -6.273 1 96.75 148 PRO B O 1
ATOM 3776 N N . ASN B 1 149 ? -11.609 -9.852 -5.137 1 98 149 ASN B N 1
ATOM 3777 C CA . ASN B 1 149 ? -10.602 -9.367 -6.066 1 98 149 ASN B CA 1
ATOM 3778 C C . ASN B 1 149 ? -10.922 -9.773 -7.504 1 98 149 ASN B C 1
ATOM 3780 O O . ASN B 1 149 ? -10.797 -8.969 -8.422 1 98 149 ASN B O 1
ATOM 3784 N N . GLU B 1 150 ? -11.398 -10.938 -7.664 1 95.75 150 GLU B N 1
ATOM 3785 C CA . GLU B 1 150 ? -11.586 -11.484 -9.008 1 95.75 150 GLU B CA 1
ATOM 3786 C C . GLU B 1 150 ? -12.766 -10.828 -9.711 1 95.75 150 GLU B C 1
ATOM 3788 O O . GLU B 1 150 ? -12.945 -10.992 -10.914 1 95.75 150 GLU B O 1
ATOM 3793 N N . TRP B 1 151 ? -13.594 -10.125 -8.938 1 97.12 151 TRP B N 1
ATOM 3794 C CA . TRP B 1 151 ? -14.727 -9.43 -9.539 1 97.12 151 TRP B CA 1
ATOM 3795 C C . TRP B 1 151 ? -14.289 -8.109 -10.148 1 97.12 151 TRP B C 1
ATOM 3797 O O . TRP B 1 151 ? -15.039 -7.496 -10.922 1 97.12 151 TRP B O 1
ATOM 3807 N N . LEU B 1 152 ? -13.156 -7.695 -9.82 1 97.25 152 LEU B N 1
ATOM 3808 C CA . LEU B 1 152 ? -12.75 -6.316 -10.086 1 97.25 152 LEU B CA 1
ATOM 3809 C C . LEU B 1 152 ? -11.734 -6.258 -11.227 1 97.25 152 LEU B C 1
ATOM 3811 O O . LEU B 1 152 ? -11.141 -7.273 -11.586 1 97.25 152 LEU B O 1
ATOM 3815 N N . THR B 1 153 ? -11.578 -5.051 -11.742 1 96 153 THR B N 1
ATOM 3816 C CA . THR B 1 153 ? -10.586 -4.773 -12.781 1 96 153 THR B CA 1
ATOM 3817 C C . THR B 1 153 ? -9.453 -3.914 -12.234 1 96 153 THR B C 1
ATOM 3819 O O . THR B 1 153 ? -9.562 -3.354 -11.141 1 96 153 THR B O 1
ATOM 3822 N N . LYS B 1 154 ? -8.414 -3.824 -13.016 1 97.12 154 LYS B N 1
ATOM 3823 C CA . LYS B 1 154 ? -7.297 -2.957 -12.641 1 97.12 154 LYS B CA 1
ATOM 3824 C C . LYS B 1 154 ? -7.77 -1.528 -12.391 1 97.12 154 LYS B C 1
ATOM 3826 O O . LYS B 1 154 ? -7.301 -0.868 -11.461 1 97.12 154 LYS B O 1
ATOM 3831 N N . GLN B 1 155 ? -8.688 -1.098 -13.203 1 96.88 155 GLN B N 1
ATOM 3832 C CA . GLN B 1 155 ? -9.195 0.266 -13.086 1 96.88 155 GLN B CA 1
ATOM 3833 C C . GLN B 1 155 ? -9.93 0.469 -11.7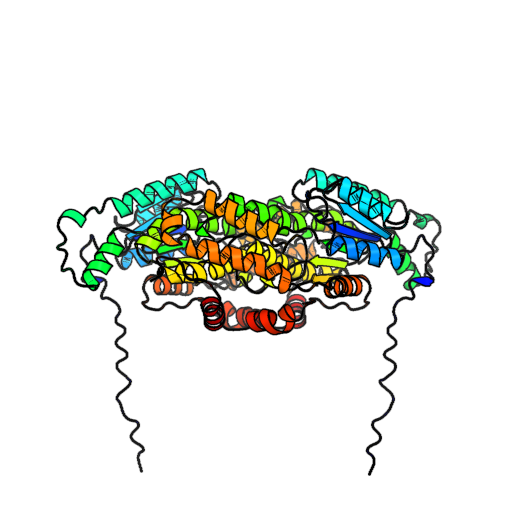66 1 96.88 155 GLN B C 1
ATOM 3835 O O . GLN B 1 155 ? -9.891 1.556 -11.188 1 96.88 155 GLN B O 1
ATOM 3840 N N . ASP B 1 156 ? -10.594 -0.526 -11.312 1 97.25 156 ASP B N 1
ATOM 3841 C CA . ASP B 1 156 ? -11.281 -0.444 -10.023 1 97.25 156 ASP B CA 1
ATOM 3842 C C . ASP B 1 156 ? -10.289 -0.205 -8.891 1 97.25 156 ASP B C 1
ATOM 3844 O O . ASP B 1 156 ? -10.547 0.597 -7.992 1 97.25 156 ASP B O 1
ATOM 3848 N N . PHE B 1 157 ? -9.164 -0.897 -8.945 1 98.25 157 PHE B N 1
ATOM 3849 C CA . PHE B 1 157 ? -8.125 -0.7 -7.949 1 98.25 157 PHE B CA 1
ATOM 3850 C C . PHE B 1 157 ? -7.539 0.704 -8.047 1 98.25 157 PHE B C 1
ATOM 3852 O O . PHE B 1 157 ? -7.336 1.371 -7.031 1 98.25 157 PHE B O 1
ATOM 3859 N N . MET B 1 158 ? -7.32 1.101 -9.25 1 97.56 158 MET B N 1
ATOM 3860 C CA . MET B 1 158 ? -6.719 2.406 -9.508 1 97.56 158 MET B CA 1
ATOM 3861 C C . MET B 1 158 ? -7.598 3.527 -8.969 1 97.56 158 MET B C 1
ATOM 3863 O O . MET B 1 158 ? -7.094 4.523 -8.445 1 97.56 158 MET B O 1
ATOM 3867 N N . LYS B 1 159 ? -8.844 3.395 -9.102 1 96.56 159 LYS B N 1
ATOM 3868 C CA . LYS B 1 159 ? -9.781 4.406 -8.617 1 96.56 159 LYS B CA 1
ATOM 3869 C C . LYS B 1 159 ? -9.586 4.668 -7.125 1 96.56 159 LYS B C 1
ATOM 3871 O O . LYS B 1 159 ? -9.555 5.824 -6.691 1 96.56 159 LYS B O 1
ATOM 3876 N N . ILE B 1 160 ? -9.438 3.65 -6.371 1 97.19 160 ILE B N 1
ATOM 3877 C CA . ILE B 1 160 ? -9.273 3.779 -4.93 1 97.19 160 ILE B CA 1
ATOM 3878 C C . ILE B 1 160 ? -7.879 4.32 -4.613 1 97.19 160 ILE B C 1
ATOM 3880 O O . ILE B 1 160 ? -7.727 5.234 -3.803 1 97.19 160 ILE B O 1
ATOM 3884 N N . LEU B 1 161 ? -6.867 3.809 -5.254 1 98.31 161 LEU B N 1
ATOM 3885 C CA . LEU B 1 161 ? -5.488 4.234 -5.027 1 98.31 161 LEU B CA 1
ATOM 3886 C C . LEU B 1 161 ? -5.32 5.719 -5.34 1 98.31 161 LEU B C 1
ATOM 3888 O O . LEU B 1 161 ? -4.57 6.418 -4.656 1 98.31 161 LEU B O 1
ATOM 3892 N N . ASP B 1 162 ? -6.004 6.133 -6.324 1 97.5 162 ASP B N 1
ATOM 3893 C CA . ASP B 1 162 ? -5.875 7.508 -6.797 1 97.5 162 ASP B CA 1
ATOM 3894 C C . ASP B 1 162 ? -6.328 8.5 -5.723 1 97.5 162 ASP B C 1
ATOM 3896 O O . ASP B 1 162 ? -5.707 9.547 -5.539 1 97.5 162 ASP B O 1
ATOM 3900 N N . VAL B 1 163 ? -7.316 8.148 -5.035 1 96.38 163 VAL B N 1
ATOM 3901 C CA . VAL B 1 163 ? -7.863 9.031 -4.012 1 96.38 163 VAL B CA 1
ATOM 3902 C C . VAL B 1 163 ? -7.156 8.789 -2.682 1 96.38 163 VAL B C 1
ATOM 3904 O O . VAL B 1 163 ? -6.582 9.711 -2.102 1 96.38 163 VAL B O 1
ATOM 3907 N N . ASN B 1 164 ? -7.152 7.551 -2.232 1 97.38 164 ASN B N 1
ATOM 3908 C CA . ASN B 1 164 ? -6.789 7.219 -0.858 1 97.38 164 ASN B CA 1
ATOM 3909 C C . ASN B 1 164 ? -5.281 7.312 -0.639 1 97.38 164 ASN B C 1
ATOM 3911 O O . ASN B 1 164 ? -4.82 7.469 0.494 1 97.38 164 ASN B O 1
ATOM 3915 N N . LEU B 1 165 ? -4.539 7.133 -1.728 1 98.56 165 LEU B N 1
ATOM 3916 C CA . LEU B 1 165 ? -3.094 7.074 -1.546 1 98.56 165 LEU B CA 1
ATOM 3917 C C . LEU B 1 165 ? -2.402 8.18 -2.332 1 98.56 165 LEU B C 1
ATOM 3919 O O . LEU B 1 165 ? -1.793 9.078 -1.745 1 98.56 165 LEU B O 1
ATOM 3923 N N . LEU B 1 166 ? -2.578 8.195 -3.633 1 98.38 166 LEU B N 1
ATOM 3924 C CA . LEU B 1 166 ? -1.902 9.188 -4.461 1 98.38 166 LEU B CA 1
ATOM 3925 C C . LEU B 1 166 ? -2.389 10.594 -4.125 1 98.38 166 LEU B C 1
ATOM 3927 O O . LEU B 1 166 ? -1.615 11.555 -4.184 1 98.38 166 LEU B O 1
ATOM 3931 N N . GLY B 1 167 ? -3.672 10.703 -3.83 1 97.5 167 GLY B N 1
ATOM 3932 C CA . GLY B 1 167 ? -4.184 11.992 -3.375 1 97.5 167 GLY B CA 1
ATOM 3933 C C . GLY B 1 167 ? -3.506 12.492 -2.115 1 97.5 167 GLY B C 1
ATOM 3934 O O . GLY B 1 167 ? -3.119 13.656 -2.035 1 97.5 167 GLY B O 1
ATOM 3935 N N . VAL B 1 168 ? -3.344 11.594 -1.146 1 98.12 168 VAL B N 1
ATOM 3936 C CA . VAL B 1 168 ? -2.676 11.922 0.108 1 98.12 168 VAL B CA 1
ATOM 3937 C C . VAL B 1 168 ? -1.243 12.367 -0.173 1 98.12 168 VAL B C 1
ATOM 3939 O O . VAL B 1 168 ? -0.783 13.375 0.371 1 98.12 168 VAL B O 1
ATOM 3942 N N . ILE B 1 169 ? -0.564 11.656 -1.02 1 98.38 169 ILE B N 1
ATOM 3943 C CA . ILE B 1 169 ? 0.824 11.945 -1.356 1 98.38 169 ILE B CA 1
ATOM 3944 C C . ILE B 1 169 ? 0.914 13.32 -2.025 1 98.38 169 ILE B C 1
ATOM 3946 O O . ILE B 1 169 ? 1.729 14.156 -1.631 1 98.38 169 ILE B O 1
ATOM 3950 N N . ASP B 1 170 ? 0.082 13.531 -2.961 1 97.88 170 ASP B N 1
ATOM 3951 C CA . ASP B 1 170 ? 0.123 14.75 -3.762 1 97.88 170 ASP B CA 1
ATOM 3952 C C . ASP B 1 170 ? -0.159 15.984 -2.902 1 97.88 170 ASP B C 1
ATOM 3954 O O . ASP B 1 170 ? 0.599 16.953 -2.934 1 97.88 170 ASP B O 1
ATOM 3958 N N . VAL B 1 171 ? -1.19 15.945 -2.15 1 97.75 171 VAL B N 1
ATOM 3959 C CA . VAL B 1 171 ? -1.55 17.078 -1.293 1 97.75 171 VAL B CA 1
ATOM 3960 C C . VAL B 1 171 ? -0.447 17.312 -0.265 1 97.75 171 VAL B C 1
ATOM 3962 O O . VAL B 1 171 ? -0.023 18.453 -0.055 1 97.75 171 VAL B O 1
ATOM 3965 N N . THR B 1 172 ? 0.011 16.25 0.365 1 98.44 172 THR B N 1
ATOM 3966 C CA . THR B 1 172 ? 1.025 16.375 1.407 1 98.44 172 THR B CA 1
ATOM 3967 C C . THR B 1 172 ? 2.293 17.016 0.858 1 98.44 172 THR B C 1
ATOM 3969 O O . THR B 1 172 ? 2.793 18 1.424 1 98.44 172 THR B O 1
ATOM 3972 N N . LEU B 1 173 ? 2.783 16.516 -0.253 1 97.25 173 LEU B N 1
ATOM 3973 C CA . LEU B 1 173 ? 4.031 17.031 -0.809 1 97.25 173 LEU B CA 1
ATOM 3974 C C . LEU B 1 173 ? 3.873 18.469 -1.254 1 97.25 173 LEU B C 1
ATOM 3976 O O . LEU B 1 173 ? 4.816 19.266 -1.164 1 97.25 173 LEU B O 1
ATOM 3980 N N . SER B 1 174 ? 2.711 18.828 -1.688 1 96.38 174 SER B N 1
ATOM 3981 C CA . SER B 1 174 ? 2.465 20.156 -2.217 1 96.38 174 SER B CA 1
ATOM 3982 C C . SER B 1 174 ? 2.49 21.203 -1.107 1 96.38 174 SER B C 1
ATOM 3984 O O . SER B 1 174 ? 2.975 22.328 -1.311 1 96.38 174 SER B O 1
ATOM 3986 N N . VAL B 1 175 ? 2.037 20.875 0.062 1 96.31 175 VAL B N 1
ATOM 3987 C CA . VAL B 1 175 ? 1.921 21.906 1.099 1 96.31 175 VAL B CA 1
ATOM 3988 C C . VAL B 1 175 ? 3.021 21.703 2.139 1 96.31 175 VAL B C 1
ATOM 3990 O O . VAL B 1 175 ? 3.139 22.5 3.082 1 96.31 175 VAL B O 1
ATOM 3993 N N . LEU B 1 176 ? 3.826 20.719 1.967 1 96.25 176 LEU B N 1
ATOM 3994 C CA . LEU B 1 176 ? 4.812 20.328 2.967 1 96.25 176 LEU B CA 1
ATOM 3995 C C . LEU B 1 176 ? 5.75 21.484 3.297 1 96.25 176 LEU B C 1
ATOM 3997 O O . LEU B 1 176 ? 6.102 21.688 4.461 1 96.25 176 LEU B O 1
ATOM 4001 N N . PRO B 1 177 ? 6.211 22.312 2.332 1 94.19 177 PRO B N 1
ATOM 4002 C CA . PRO B 1 177 ? 7.062 23.453 2.689 1 94.19 177 PRO B CA 1
ATOM 4003 C C . PRO B 1 177 ? 6.402 24.391 3.699 1 94.19 177 PRO B C 1
ATOM 4005 O O . PRO B 1 177 ? 7.07 24.891 4.602 1 94.19 177 PRO B O 1
ATOM 4008 N N . LEU B 1 178 ? 5.133 24.562 3.574 1 93.5 178 LEU B N 1
ATOM 4009 C CA . LEU B 1 178 ? 4.402 25.422 4.496 1 93.5 178 LEU B CA 1
ATOM 4010 C C . LEU B 1 178 ? 4.301 24.781 5.875 1 93.5 178 LEU B C 1
ATOM 4012 O O . LEU B 1 178 ? 4.379 25.469 6.895 1 93.5 178 LEU B O 1
ATOM 4016 N N . VAL B 1 179 ? 4.117 23.484 5.914 1 95.31 179 VAL B N 1
ATOM 4017 C CA . VAL B 1 179 ? 4.023 22.766 7.18 1 95.31 179 VAL B CA 1
ATOM 4018 C C . VAL B 1 179 ? 5.375 22.797 7.895 1 95.31 179 VAL B C 1
ATOM 4020 O O . VAL B 1 179 ? 5.434 22.984 9.109 1 95.31 179 VAL B O 1
ATOM 4023 N N . ARG B 1 180 ? 6.422 22.594 7.137 1 93.38 180 ARG B N 1
ATOM 4024 C CA . ARG B 1 180 ? 7.766 22.625 7.703 1 93.38 180 ARG B CA 1
ATOM 4025 C C . ARG B 1 180 ? 8.078 24 8.297 1 93.38 180 ARG B C 1
ATOM 4027 O O . ARG B 1 180 ? 8.68 24.094 9.367 1 93.38 180 ARG B O 1
ATOM 4034 N N . LYS B 1 181 ? 7.691 25 7.57 1 90.25 181 LYS B N 1
ATOM 4035 C CA . LYS B 1 181 ? 7.914 26.359 8.047 1 90.25 181 LYS B CA 1
ATOM 4036 C C . LYS B 1 181 ? 7.289 26.562 9.422 1 90.25 181 LYS B C 1
ATOM 4038 O O . LYS B 1 181 ? 7.859 27.266 10.273 1 90.25 181 LYS B O 1
ATOM 4043 N N . ALA B 1 182 ? 6.223 25.938 9.672 1 90.94 182 ALA B N 1
ATOM 4044 C CA . ALA B 1 182 ? 5.496 26.094 10.93 1 90.94 182 ALA B CA 1
ATOM 4045 C C . ALA B 1 182 ? 5.918 25.031 11.945 1 90.94 182 ALA B C 1
ATOM 4047 O O . ALA B 1 182 ? 5.445 25.031 13.086 1 90.94 182 ALA B O 1
ATOM 4048 N N . ARG B 1 183 ? 6.805 24.125 11.477 1 93.25 183 ARG B N 1
ATOM 4049 C CA . ARG B 1 183 ? 7.113 22.969 12.297 1 93.25 183 ARG B CA 1
ATOM 4050 C C . ARG B 1 183 ? 5.836 22.297 12.805 1 93.25 183 ARG B C 1
ATOM 4052 O O . ARG B 1 183 ? 5.699 22.047 14 1 93.25 183 ARG B O 1
ATOM 4059 N N . GLY B 1 184 ? 4.953 22.109 11.859 1 95.31 184 GLY B N 1
ATOM 4060 C CA . GLY B 1 184 ? 3.586 21.719 12.172 1 95.31 184 GLY B CA 1
ATOM 4061 C C . GLY B 1 184 ? 3.393 20.219 12.211 1 95.31 184 GLY B C 1
ATOM 4062 O O . GLY B 1 184 ? 4.266 19.484 12.688 1 95.31 184 GLY B O 1
ATOM 4063 N N . ARG B 1 185 ? 2.1 19.828 11.82 1 97 185 ARG B N 1
ATOM 4064 C CA . ARG B 1 185 ? 1.676 18.438 11.922 1 97 185 ARG B CA 1
ATOM 4065 C C . ARG B 1 185 ? 1.025 17.969 10.625 1 97 185 ARG B C 1
ATOM 4067 O O . ARG B 1 185 ? 0.307 18.719 9.977 1 97 185 ARG B O 1
ATOM 4074 N N . VAL B 1 186 ? 1.362 16.766 10.289 1 98.38 186 VAL B N 1
ATOM 4075 C CA . VAL B 1 186 ? 0.623 16.062 9.25 1 98.38 186 VAL B CA 1
ATOM 4076 C C . VAL B 1 186 ? -0.176 14.922 9.867 1 98.38 186 VAL B C 1
ATOM 4078 O O . VAL B 1 186 ? 0.392 14.039 10.516 1 98.38 186 VAL B O 1
ATOM 4081 N N . VAL B 1 187 ? -1.487 14.961 9.727 1 98.62 187 VAL B N 1
ATOM 4082 C CA . VAL B 1 187 ? -2.373 13.914 10.219 1 98.62 187 VAL B CA 1
ATOM 4083 C C . VAL B 1 187 ? -2.986 13.156 9.047 1 98.62 187 VAL B C 1
ATOM 4085 O O . VAL B 1 187 ? -3.76 13.727 8.266 1 98.62 187 VAL B O 1
ATOM 4088 N N . ASN B 1 188 ? -2.617 11.922 8.883 1 98.56 188 ASN B N 1
ATOM 4089 C CA . ASN B 1 188 ? -3.152 11.062 7.836 1 98.56 188 ASN B CA 1
ATOM 4090 C C . ASN B 1 188 ? -4.172 10.07 8.391 1 98.56 188 ASN B C 1
ATOM 4092 O O . ASN B 1 188 ? -3.898 9.367 9.359 1 98.56 188 ASN B O 1
ATOM 4096 N N . VAL B 1 189 ? -5.324 10.039 7.746 1 97.69 189 VAL B N 1
ATOM 4097 C CA . VAL B 1 189 ? -6.359 9.094 8.156 1 97.69 189 VAL B CA 1
ATOM 4098 C C . VAL B 1 189 ? -6.227 7.801 7.355 1 97.69 189 VAL B C 1
ATOM 4100 O O . VAL B 1 189 ? -6.504 7.773 6.156 1 97.69 189 VAL B O 1
ATOM 4103 N N . SER B 1 190 ? -5.805 6.805 7.98 1 98.06 190 SER B N 1
ATOM 4104 C CA . SER B 1 190 ? -5.75 5.457 7.418 1 98.06 190 SER B CA 1
ATOM 4105 C C . SER B 1 190 ? -6.969 4.637 7.824 1 98.06 190 SER B C 1
ATOM 4107 O O . SER B 1 190 ? -8.109 5.082 7.656 1 98.06 190 SER B O 1
ATOM 4109 N N . SER B 1 191 ? -6.848 3.467 8.344 1 97.81 191 SER B N 1
ATOM 4110 C CA . SER B 1 191 ? -7.863 2.52 8.805 1 97.81 191 SER B CA 1
ATOM 4111 C C . SER B 1 191 ? -7.227 1.314 9.484 1 97.81 191 SER B C 1
ATOM 4113 O O . SER B 1 191 ? -6.031 1.056 9.312 1 97.81 191 SER B O 1
ATOM 4115 N N . ILE B 1 192 ? -8.023 0.671 10.297 1 97.62 192 ILE B N 1
ATOM 4116 C CA . ILE B 1 192 ? -7.574 -0.63 10.781 1 97.62 192 ILE B CA 1
ATOM 4117 C C . ILE B 1 192 ? -7.305 -1.557 9.594 1 97.62 192 ILE B C 1
ATOM 4119 O O . ILE B 1 192 ? -6.496 -2.482 9.695 1 97.62 192 ILE B O 1
ATOM 4123 N N . MET B 1 193 ? -7.883 -1.234 8.508 1 97.5 193 MET B N 1
ATOM 4124 C CA . MET B 1 193 ? -7.668 -2.01 7.285 1 97.5 193 MET B CA 1
ATOM 4125 C C . MET B 1 193 ? -6.32 -1.678 6.656 1 97.5 193 MET B C 1
ATOM 4127 O O . MET B 1 193 ? -5.934 -2.273 5.648 1 97.5 193 MET B O 1
ATOM 4131 N N . GLY B 1 194 ? -5.637 -0.738 7.18 1 97.75 194 GLY B N 1
ATOM 4132 C CA . GLY B 1 194 ? -4.246 -0.5 6.832 1 97.75 194 GLY B CA 1
ATOM 4133 C C . GLY B 1 194 ? -3.281 -1.409 7.57 1 97.75 194 GLY B C 1
ATOM 4134 O O . GLY B 1 194 ? -2.082 -1.415 7.285 1 97.75 194 GLY B O 1
ATOM 4135 N N . ARG B 1 195 ? -3.852 -2.225 8.492 1 95.69 195 ARG B N 1
ATOM 4136 C CA . ARG B 1 195 ? -3.062 -3.146 9.297 1 95.69 195 ARG B CA 1
ATOM 4137 C C . ARG B 1 195 ? -3.355 -4.594 8.922 1 95.69 195 ARG B C 1
ATOM 4139 O O . ARG B 1 195 ? -2.475 -5.453 9 1 95.69 195 ARG B O 1
ATOM 4146 N N . VAL B 1 196 ? -4.566 -4.816 8.594 1 96.81 196 VAL B N 1
ATOM 4147 C CA . VAL B 1 196 ? -5.004 -6.156 8.211 1 96.81 196 VAL B CA 1
ATOM 4148 C C . VAL B 1 196 ? -5.887 -6.074 6.965 1 96.81 196 VAL B C 1
ATOM 4150 O O . VAL B 1 196 ? -6.836 -5.293 6.922 1 96.81 196 VAL B O 1
ATOM 4153 N N . ALA B 1 197 ? -5.559 -6.844 6.012 1 97.06 197 ALA B N 1
ATOM 4154 C CA . ALA B 1 197 ? -6.32 -6.844 4.766 1 97.06 197 ALA B CA 1
ATOM 4155 C C . ALA B 1 197 ? -7.41 -7.91 4.785 1 97.06 197 ALA B C 1
ATOM 4157 O O . ALA B 1 197 ? -7.133 -9.094 4.57 1 97.06 197 ALA B O 1
ATOM 4158 N N . LEU B 1 198 ? -8.656 -7.504 4.918 1 93.81 198 LEU B N 1
ATOM 4159 C CA . LEU B 1 198 ? -9.742 -8.461 5.105 1 93.81 198 LEU B CA 1
ATOM 4160 C C . LEU B 1 198 ? -10.695 -8.445 3.918 1 93.81 198 LEU B C 1
ATOM 4162 O O . LEU B 1 198 ? -11.547 -9.32 3.791 1 93.81 198 LEU B O 1
ATOM 4166 N N . LEU B 1 199 ? -10.531 -7.449 3.1 1 91.69 199 LEU B N 1
ATOM 4167 C CA . LEU B 1 199 ? -11.445 -7.277 1.979 1 91.69 199 LEU B CA 1
ATOM 4168 C C . LEU B 1 199 ? -10.688 -7.188 0.661 1 91.69 199 LEU B C 1
ATOM 4170 O O . LEU B 1 199 ? -9.562 -6.688 0.621 1 91.69 199 LEU B O 1
ATOM 4174 N N . GLY B 1 200 ? -11.359 -7.699 -0.349 1 94.88 200 GLY B N 1
ATOM 4175 C CA . GLY B 1 200 ? -10.789 -7.5 -1.672 1 94.88 200 GLY B CA 1
ATOM 4176 C C . GLY B 1 200 ? -10.961 -6.086 -2.189 1 94.88 200 GLY B C 1
ATOM 4177 O O . GLY B 1 200 ? -11.781 -5.324 -1.668 1 94.88 200 GLY B O 1
ATOM 4178 N N . GLY B 1 201 ? -10.148 -5.773 -3.197 1 96.81 201 GLY B N 1
ATOM 4179 C CA . GLY B 1 201 ? -10.227 -4.445 -3.785 1 96.81 201 GLY B CA 1
ATOM 4180 C C . GLY B 1 201 ? -9.109 -3.527 -3.332 1 96.81 201 GLY B C 1
ATOM 4181 O O . GLY B 1 201 ? -8.133 -3.98 -2.721 1 96.81 201 GLY B O 1
ATOM 4182 N N . GLY B 1 202 ? -9.234 -2.277 -3.664 1 97.81 202 GLY B N 1
ATOM 4183 C CA . GLY B 1 202 ? -8.125 -1.355 -3.508 1 97.81 202 GLY B CA 1
ATOM 4184 C C . GLY B 1 202 ? -8.086 -0.69 -2.145 1 97.81 202 GLY B C 1
ATOM 4185 O O . GLY B 1 202 ? -7.117 -0.008 -1.808 1 97.81 202 GLY B O 1
ATOM 4186 N N . TYR B 1 203 ? -9.094 -0.905 -1.284 1 97.62 203 TYR B N 1
ATOM 4187 C CA . TYR B 1 203 ? -9.18 -0.14 -0.046 1 97.62 203 TYR B CA 1
ATOM 4188 C C . TYR B 1 203 ? -8.055 -0.517 0.906 1 97.62 203 TYR B C 1
ATOM 4190 O O . TYR B 1 203 ? -7.273 0.342 1.326 1 97.62 203 TYR B O 1
ATOM 4198 N N . CYS B 1 204 ? -7.922 -1.82 1.234 1 98.25 204 CYS B N 1
ATOM 4199 C CA . CYS B 1 204 ? -6.891 -2.244 2.172 1 98.25 204 CYS B CA 1
ATOM 4200 C C . CYS B 1 204 ? -5.504 -1.874 1.658 1 98.25 204 CYS B C 1
ATOM 4202 O O . CYS B 1 204 ? -4.695 -1.307 2.395 1 98.25 204 CYS B O 1
ATOM 4204 N N . MET B 1 205 ? -5.227 -2.16 0.43 1 98.25 205 MET B N 1
ATOM 4205 C CA . MET B 1 205 ? -3.893 -1.896 -0.1 1 98.25 205 MET B CA 1
ATOM 4206 C C . MET B 1 205 ? -3.596 -0.4 -0.105 1 98.25 205 MET B C 1
ATOM 4208 O O . MET B 1 205 ? -2.453 0.011 0.103 1 98.25 205 MET B O 1
ATOM 4212 N N . SER B 1 206 ? -4.602 0.426 -0.387 1 98.44 206 SER B N 1
ATOM 4213 C CA . SER B 1 206 ? -4.391 1.869 -0.334 1 98.44 206 SER B CA 1
ATOM 4214 C C . SER B 1 206 ? -4.039 2.326 1.078 1 98.44 206 SER B C 1
ATOM 4216 O O . SER B 1 206 ? -3.148 3.156 1.264 1 98.44 206 SER B O 1
ATOM 4218 N N . LYS B 1 207 ? -4.762 1.81 2.029 1 98.62 207 LYS B N 1
ATOM 4219 C CA . LYS B 1 207 ? -4.512 2.205 3.412 1 98.62 207 LYS B CA 1
ATOM 4220 C C . LYS B 1 207 ? -3.189 1.639 3.916 1 98.62 207 LYS B C 1
ATOM 4222 O O . LYS B 1 207 ? -2.498 2.277 4.715 1 98.62 207 LYS B O 1
ATOM 4227 N N . TYR B 1 208 ? -2.793 0.436 3.432 1 98.75 208 TYR B N 1
ATOM 4228 C CA . TYR B 1 208 ? -1.433 -0.039 3.658 1 98.75 208 TYR B CA 1
ATOM 4229 C C . TYR B 1 208 ? -0.41 0.955 3.119 1 98.75 208 TYR B C 1
ATOM 4231 O O . TYR B 1 208 ? 0.597 1.234 3.771 1 98.75 208 TYR B O 1
ATOM 4239 N N . GLY B 1 209 ? -0.676 1.432 1.939 1 98.75 209 GLY B N 1
ATOM 4240 C CA . GLY B 1 209 ? 0.198 2.438 1.355 1 98.75 209 GLY B CA 1
ATOM 4241 C C . GLY B 1 209 ? 0.311 3.693 2.199 1 98.75 209 GLY B C 1
ATOM 4242 O O . GLY B 1 209 ? 1.401 4.25 2.352 1 98.75 209 GLY B O 1
ATOM 4243 N N . VAL B 1 210 ? -0.792 4.121 2.729 1 98.75 210 VAL B N 1
ATOM 4244 C CA . VAL B 1 210 ? -0.811 5.312 3.57 1 98.75 210 VAL B CA 1
ATOM 4245 C C . VAL B 1 210 ? 0.035 5.074 4.82 1 98.75 210 VAL B C 1
ATOM 4247 O O . VAL B 1 210 ? 0.748 5.973 5.273 1 98.75 210 VAL B O 1
ATOM 4250 N N . GLU B 1 211 ? -0.062 3.879 5.379 1 98.38 211 GLU B N 1
ATOM 4251 C CA . GLU B 1 211 ? 0.765 3.531 6.527 1 98.38 211 GLU B CA 1
ATOM 4252 C C . GLU B 1 211 ? 2.25 3.672 6.203 1 98.38 211 GLU B C 1
ATOM 4254 O O . GLU B 1 211 ? 2.998 4.305 6.953 1 98.38 211 GLU B O 1
ATOM 4259 N N . ALA B 1 212 ? 2.617 3.068 5.113 1 98.56 212 ALA B N 1
ATOM 4260 C CA . ALA B 1 212 ? 4.02 3.092 4.711 1 98.56 212 ALA B CA 1
ATOM 4261 C C . ALA B 1 212 ? 4.488 4.516 4.438 1 98.56 212 ALA B C 1
ATOM 4263 O O . ALA B 1 212 ? 5.57 4.918 4.875 1 98.56 212 ALA B O 1
ATOM 4264 N N . PHE B 1 213 ? 3.689 5.266 3.748 1 98.75 213 PHE B N 1
ATOM 4265 C CA . PHE B 1 213 ? 4.012 6.652 3.43 1 98.75 213 PHE B CA 1
ATOM 4266 C C . PHE B 1 213 ? 4.176 7.477 4.703 1 98.75 213 PHE B C 1
ATOM 4268 O O . PHE B 1 213 ? 5.137 8.234 4.836 1 98.75 213 PHE B O 1
ATOM 4275 N N . SER B 1 214 ? 3.295 7.301 5.586 1 98.56 214 SER B N 1
ATOM 4276 C CA . SER B 1 214 ? 3.297 8.07 6.824 1 98.56 214 SER B CA 1
ATOM 4277 C C . SER B 1 214 ? 4.512 7.734 7.684 1 98.56 214 SER B C 1
ATOM 4279 O O . SER B 1 214 ? 5.141 8.625 8.258 1 98.56 214 SER B O 1
ATOM 4281 N N . ASP B 1 215 ? 4.855 6.477 7.809 1 98.06 215 ASP B N 1
ATOM 4282 C CA . ASP B 1 215 ? 6.004 6.062 8.609 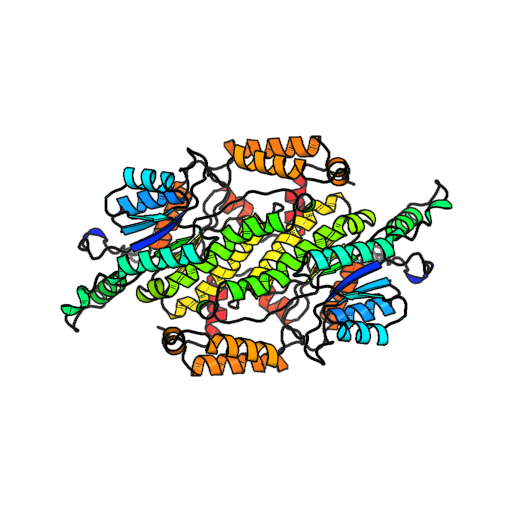1 98.06 215 ASP B CA 1
ATOM 4283 C C . ASP B 1 215 ? 7.301 6.645 8.047 1 98.06 215 ASP B C 1
ATOM 4285 O O . ASP B 1 215 ? 8.125 7.176 8.797 1 98.06 215 ASP B O 1
ATOM 4289 N N . SER B 1 216 ? 7.465 6.504 6.758 1 97.5 216 SER B N 1
ATOM 4290 C CA . SER B 1 216 ? 8.688 7.031 6.164 1 97.5 216 SER B CA 1
ATOM 4291 C C . SER B 1 216 ? 8.734 8.555 6.254 1 97.5 216 SER B C 1
ATOM 4293 O O . SER B 1 216 ? 9.781 9.133 6.531 1 97.5 216 SER B O 1
ATOM 4295 N N . LEU B 1 217 ? 7.617 9.141 6.043 1 98.25 217 LEU B N 1
ATOM 4296 C CA . LEU B 1 217 ? 7.527 10.602 6.125 1 98.25 217 LEU B CA 1
ATOM 4297 C C . LEU B 1 217 ? 7.844 11.086 7.535 1 98.25 217 LEU B C 1
ATOM 4299 O O . LEU B 1 217 ? 8.57 12.062 7.711 1 98.25 217 LEU B O 1
ATOM 4303 N N . ARG B 1 218 ? 7.289 10.422 8.516 1 97.88 218 ARG B N 1
ATOM 4304 C CA . ARG B 1 218 ? 7.5 10.773 9.914 1 97.88 218 ARG B CA 1
ATOM 4305 C C . ARG B 1 218 ? 8.984 10.773 10.258 1 97.88 218 ARG B C 1
ATOM 4307 O O . ARG B 1 218 ? 9.492 11.719 10.867 1 97.88 218 ARG B O 1
ATOM 4314 N N . ARG B 1 219 ? 9.633 9.797 9.875 1 96.56 219 ARG B N 1
ATOM 4315 C CA . ARG B 1 219 ? 11.055 9.648 10.172 1 96.56 219 ARG B CA 1
ATOM 4316 C C . ARG B 1 219 ? 11.867 10.766 9.523 1 96.56 219 ARG B C 1
ATOM 4318 O O . ARG B 1 219 ? 12.766 11.328 10.141 1 96.56 219 ARG B O 1
ATOM 4325 N N . GLU B 1 220 ? 11.539 11.094 8.344 1 96.5 220 GLU B N 1
ATOM 4326 C CA . GLU B 1 220 ? 12.266 12.109 7.594 1 96.5 220 GLU B CA 1
ATOM 4327 C C . GLU B 1 220 ? 12 13.508 8.148 1 96.5 220 GLU B C 1
ATOM 4329 O O . GLU B 1 220 ? 12.922 14.32 8.266 1 96.5 220 GLU B O 1
ATOM 4334 N N . LEU B 1 221 ? 10.797 13.773 8.508 1 96.94 221 LEU B N 1
ATOM 4335 C CA . LEU B 1 221 ? 10.406 15.141 8.859 1 96.94 221 LEU B CA 1
ATOM 4336 C C . LEU B 1 221 ? 10.695 15.43 10.328 1 96.94 221 LEU B C 1
ATOM 4338 O O . LEU B 1 221 ? 10.68 16.578 10.758 1 96.94 221 LEU B O 1
ATOM 4342 N N . SER B 1 222 ? 10.961 14.359 11.047 1 95.88 222 SER B N 1
ATOM 4343 C CA . SER B 1 222 ? 11.273 14.555 12.461 1 95.88 222 SER B CA 1
ATOM 4344 C C . SER B 1 222 ? 12.492 15.453 12.641 1 95.88 222 SER B C 1
ATOM 4346 O O . SER B 1 222 ? 12.586 16.188 13.625 1 95.88 222 SER B O 1
ATOM 4348 N N . TYR B 1 223 ? 13.352 15.477 11.703 1 95.62 223 TYR B N 1
ATOM 4349 C CA . TYR B 1 223 ? 14.555 16.297 11.758 1 95.62 223 TYR B CA 1
ATOM 4350 C C . TYR B 1 223 ? 14.219 17.781 11.648 1 95.62 223 TYR B C 1
ATOM 4352 O O . TYR B 1 223 ? 15.039 18.641 11.992 1 95.62 223 TYR B O 1
ATOM 4360 N N . PHE B 1 224 ? 13.031 18.047 11.172 1 95.25 224 PHE B N 1
ATOM 4361 C CA . PHE B 1 224 ? 12.656 19.438 10.938 1 95.25 224 PHE B CA 1
ATOM 4362 C C . PHE B 1 224 ? 11.539 19.859 11.883 1 95.25 224 PHE B C 1
ATOM 4364 O O . PHE B 1 224 ? 10.859 20.859 11.641 1 95.25 224 PHE B O 1
ATOM 4371 N N . GLY B 1 225 ? 11.25 19.047 12.852 1 94.5 225 GLY B N 1
ATOM 4372 C CA . GLY B 1 225 ? 10.289 19.391 13.883 1 94.5 225 GLY B CA 1
ATOM 4373 C C . GLY B 1 225 ? 8.852 19.141 13.484 1 94.5 225 GLY B C 1
ATOM 4374 O O . GLY B 1 225 ? 7.922 19.562 14.172 1 94.5 225 GLY B O 1
ATOM 4375 N N . VAL B 1 226 ? 8.641 18.531 12.352 1 96.44 226 VAL B N 1
ATOM 4376 C CA . VAL B 1 226 ? 7.289 18.234 11.883 1 96.44 226 VAL B CA 1
ATOM 4377 C C . VAL B 1 226 ? 6.855 16.859 12.406 1 96.44 226 VAL B C 1
ATOM 4379 O O . VAL B 1 226 ? 7.605 15.891 12.32 1 96.44 226 VAL B O 1
ATOM 4382 N N . LYS B 1 227 ? 5.68 16.797 12.992 1 97.56 227 LYS B N 1
ATOM 4383 C CA . LYS B 1 227 ? 5.125 15.531 13.477 1 97.56 227 LYS B CA 1
ATOM 4384 C C . LYS B 1 227 ? 4.148 14.938 12.469 1 97.56 227 LYS B C 1
ATOM 4386 O O . LYS B 1 227 ? 3.369 15.672 11.844 1 97.56 227 LYS B O 1
ATOM 4391 N N . VAL B 1 228 ? 4.277 13.664 12.227 1 98.44 228 VAL B N 1
ATOM 4392 C CA . VAL B 1 228 ? 3.359 12.938 11.359 1 98.44 228 VAL B CA 1
ATOM 4393 C C . VAL B 1 228 ? 2.586 11.898 12.172 1 98.44 228 VAL B C 1
ATOM 4395 O O . VAL B 1 228 ? 3.184 11.039 12.812 1 98.44 228 VAL B O 1
ATOM 4398 N N . VAL B 1 229 ? 1.267 12.031 12.133 1 98.44 229 VAL B N 1
ATOM 4399 C CA . VAL B 1 229 ? 0.408 11.203 12.969 1 98.44 229 VAL B CA 1
ATOM 4400 C C . VAL B 1 229 ? -0.555 10.406 12.094 1 98.44 229 VAL B C 1
ATOM 4402 O O . VAL B 1 229 ? -1.087 10.922 11.109 1 98.44 229 VAL B O 1
ATOM 4405 N N . MET B 1 230 ? -0.742 9.164 12.484 1 98.12 230 MET B N 1
ATOM 4406 C CA . MET B 1 230 ? -1.655 8.281 11.766 1 98.12 230 MET B CA 1
ATOM 4407 C C . MET B 1 230 ? -2.895 7.984 12.609 1 98.12 230 MET B C 1
ATOM 4409 O O . MET B 1 230 ? -2.787 7.645 13.789 1 98.12 230 MET B O 1
ATOM 4413 N N . ILE B 1 231 ? -4.047 8.188 11.992 1 98.62 231 ILE B N 1
ATOM 4414 C CA . ILE B 1 231 ? -5.312 7.777 12.602 1 98.62 231 ILE B CA 1
ATOM 4415 C C . ILE B 1 231 ? -5.809 6.492 11.945 1 98.62 231 ILE B C 1
ATOM 4417 O O . ILE B 1 231 ? -5.965 6.434 10.719 1 98.62 231 ILE B O 1
ATOM 4421 N N . GLU B 1 232 ? -6.051 5.461 12.688 1 98.44 232 GLU B N 1
ATOM 4422 C CA . GLU B 1 232 ? -6.488 4.164 12.188 1 98.44 232 GLU B CA 1
ATOM 4423 C C . GLU B 1 232 ? -7.855 3.787 12.75 1 98.44 232 GLU B C 1
ATOM 4425 O O . GLU B 1 232 ? -7.965 2.877 13.578 1 98.44 232 GLU B O 1
ATOM 4430 N N . PRO B 1 233 ? -8.891 4.363 12.25 1 98.19 233 PRO B N 1
ATOM 4431 C CA . PRO B 1 233 ? -10.227 4.09 12.789 1 98.19 233 PRO B CA 1
ATOM 4432 C C . PRO B 1 233 ? -10.711 2.674 12.484 1 98.19 233 PRO B C 1
ATOM 4434 O O . PRO B 1 233 ? -10.312 2.086 11.477 1 98.19 233 PRO B O 1
ATOM 4437 N N . GLY B 1 234 ? -11.578 2.162 13.414 1 97.75 234 GLY B N 1
ATOM 4438 C CA . GLY B 1 234 ? -12.383 0.992 13.102 1 97.75 234 GLY B CA 1
ATOM 4439 C C . GLY B 1 234 ? -13.602 1.313 12.258 1 97.75 234 GLY B C 1
ATOM 4440 O O . GLY B 1 234 ? -13.523 2.145 11.344 1 97.75 234 GLY B O 1
ATOM 4441 N N . TYR B 1 235 ? -14.688 0.62 12.5 1 96.5 235 TYR B N 1
ATOM 4442 C CA . TYR B 1 235 ? -15.914 0.861 11.75 1 96.5 235 TYR B CA 1
ATOM 4443 C C . TYR B 1 235 ? -16.75 1.957 12.406 1 96.5 235 TYR B C 1
ATOM 4445 O O . TYR B 1 235 ? -17.203 1.806 13.547 1 96.5 235 TYR B O 1
ATOM 4453 N N . PHE B 1 236 ? -16.922 3.057 11.68 1 95.69 236 PHE B N 1
ATOM 4454 C CA . PHE B 1 236 ? -17.75 4.18 12.109 1 95.69 236 PHE B CA 1
ATOM 4455 C C . PHE B 1 236 ? -18.781 4.539 11.039 1 95.69 236 PHE B C 1
ATOM 4457 O O . PHE B 1 236 ? -18.562 4.281 9.852 1 95.69 236 PHE B O 1
ATOM 4464 N N . LYS B 1 237 ? -19.875 5.102 11.477 1 92.5 237 LYS B N 1
ATOM 4465 C CA . LYS B 1 237 ? -20.938 5.453 10.547 1 92.5 237 LYS B CA 1
ATOM 4466 C C . LYS B 1 237 ? -20.562 6.699 9.742 1 92.5 237 LYS B C 1
ATOM 4468 O O . LYS B 1 237 ? -20.812 7.824 10.18 1 92.5 237 LYS B O 1
ATOM 4473 N N . THR B 1 238 ? -19.984 6.461 8.578 1 90.06 238 THR B N 1
ATOM 4474 C CA . THR B 1 238 ? -19.625 7.484 7.602 1 90.06 238 THR B CA 1
ATOM 4475 C C . THR B 1 238 ? -20.016 7.051 6.191 1 90.06 238 THR B C 1
ATOM 4477 O O . THR B 1 238 ? -20.562 5.965 6.004 1 90.06 238 THR B O 1
ATOM 4480 N N . THR B 1 239 ? -19.719 7.879 5.25 1 83.81 239 THR B N 1
ATOM 4481 C CA . THR B 1 239 ? -20.016 7.527 3.861 1 83.81 239 THR B CA 1
ATOM 4482 C C . THR B 1 239 ? -19.188 6.324 3.422 1 83.81 239 THR B C 1
ATOM 4484 O O . THR B 1 239 ? -19.641 5.516 2.611 1 83.81 239 THR B O 1
ATOM 4487 N N . VAL B 1 240 ? -18.031 6.18 3.969 1 84.75 240 VAL B N 1
ATOM 4488 C CA . VAL B 1 240 ? -17.125 5.086 3.627 1 84.75 240 VAL B CA 1
ATOM 4489 C C . VAL B 1 240 ? -17.75 3.752 4.027 1 84.75 240 VAL B C 1
ATOM 4491 O O . VAL B 1 240 ? -17.516 2.734 3.367 1 84.75 240 VAL B O 1
ATOM 4494 N N . THR B 1 241 ? -18.578 3.775 5.094 1 88.19 241 THR B N 1
ATOM 4495 C CA . THR B 1 241 ? -19.188 2.547 5.578 1 88.19 241 THR B CA 1
ATOM 4496 C C . THR B 1 241 ? -20.703 2.561 5.316 1 88.19 241 THR B C 1
ATOM 4498 O O . THR B 1 241 ? -21.453 1.853 5.984 1 88.19 241 THR B O 1
ATOM 4501 N N . SER B 1 242 ? -21.141 3.393 4.457 1 89.62 242 SER B N 1
ATOM 4502 C CA . SER B 1 242 ? -22.562 3.465 4.117 1 89.62 242 SER B CA 1
ATOM 4503 C C . SER B 1 242 ? -23.062 2.15 3.525 1 89.62 242 SER B C 1
ATOM 4505 O O . SER B 1 242 ? -22.562 1.71 2.482 1 89.62 242 SER B O 1
ATOM 4507 N N . PRO B 1 243 ? -24.062 1.61 4.191 1 93 243 PRO B N 1
ATOM 4508 C CA . PRO B 1 243 ? -24.594 0.354 3.646 1 93 243 PRO B CA 1
ATOM 4509 C C . PRO B 1 243 ? -25.062 0.487 2.201 1 93 243 PRO B C 1
ATOM 4511 O O . PRO B 1 243 ? -24.828 -0.412 1.388 1 93 243 PRO B O 1
ATOM 4514 N N . LYS B 1 244 ? -25.672 1.587 1.927 1 91.81 244 LYS B N 1
ATOM 4515 C CA . LYS B 1 244 ? -26.156 1.822 0.572 1 91.81 244 LYS B CA 1
ATOM 4516 C C . LYS B 1 244 ? -25.016 1.87 -0.429 1 91.81 244 LYS B C 1
ATOM 4518 O O . LYS B 1 244 ? -25.062 1.214 -1.472 1 91.81 244 LYS B O 1
ATOM 4523 N N . ALA B 1 245 ? -23.984 2.594 -0.151 1 89.94 245 ALA B N 1
ATOM 4524 C CA . ALA B 1 245 ? -22.844 2.736 -1.051 1 89.94 245 ALA B CA 1
ATOM 4525 C C . ALA B 1 245 ? -22.109 1.405 -1.237 1 89.94 245 ALA B C 1
ATOM 4527 O O . ALA B 1 245 ? -21.766 1.034 -2.359 1 89.94 245 ALA B O 1
ATOM 4528 N N . VAL B 1 246 ? -21.938 0.701 -0.16 1 92.56 246 VAL B N 1
ATOM 4529 C CA . VAL B 1 246 ? -21.234 -0.576 -0.197 1 92.56 246 VAL B CA 1
ATOM 4530 C C . VAL B 1 246 ? -22.047 -1.593 -0.994 1 92.56 246 VAL B C 1
ATOM 4532 O O . VAL B 1 246 ? -21.5 -2.303 -1.844 1 92.56 246 VAL B O 1
ATOM 4535 N N . SER B 1 247 ? -23.375 -1.603 -0.719 1 95.06 247 SER B N 1
ATOM 4536 C CA . SER B 1 247 ? -24.25 -2.52 -1.439 1 95.06 247 SER B CA 1
ATOM 4537 C C . SER B 1 247 ? -24.25 -2.219 -2.936 1 95.06 247 SER B C 1
ATOM 4539 O O . SER B 1 247 ? -24.234 -3.137 -3.758 1 95.06 247 SER B O 1
ATOM 4541 N N . GLN B 1 248 ? -24.312 -0.984 -3.24 1 93.75 248 GLN B N 1
ATOM 4542 C CA . GLN B 1 248 ? -24.297 -0.592 -4.645 1 93.75 248 GLN B CA 1
ATOM 4543 C C . GLN B 1 248 ? -22.969 -0.977 -5.301 1 93.75 248 GLN B C 1
ATOM 4545 O O . GLN B 1 248 ? -22.938 -1.348 -6.477 1 93.75 248 GLN B O 1
ATOM 4550 N N . GLY B 1 249 ? -21.891 -0.842 -4.551 1 93.06 249 GLY B N 1
ATOM 4551 C CA . GLY B 1 249 ? -20.594 -1.276 -5.043 1 93.06 249 GLY B CA 1
ATOM 4552 C C . GLY B 1 249 ? -20.547 -2.762 -5.344 1 93.06 249 GLY B C 1
ATOM 4553 O O . GLY B 1 249 ? -20.062 -3.17 -6.402 1 93.06 249 GLY B O 1
ATOM 4554 N N . PHE B 1 250 ? -21.062 -3.553 -4.445 1 95.69 250 PHE B N 1
ATOM 45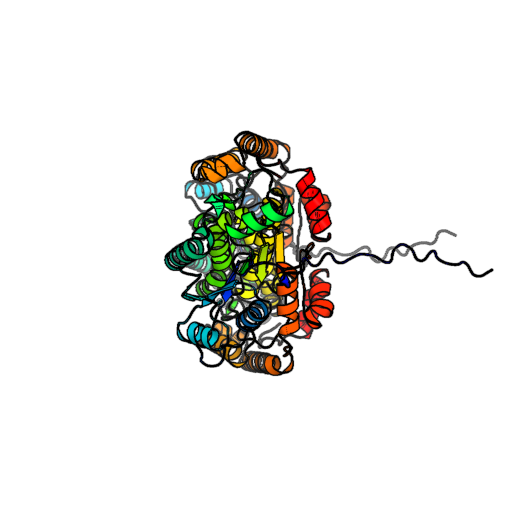55 C CA . PHE B 1 250 ? -21.125 -4.992 -4.66 1 95.69 250 PHE B CA 1
ATOM 4556 C C . PHE B 1 250 ? -21.953 -5.316 -5.906 1 95.69 250 PHE B C 1
ATOM 4558 O O . PHE B 1 250 ? -21.531 -6.125 -6.734 1 95.69 250 PHE B O 1
ATOM 4565 N N . GLN B 1 251 ? -23.094 -4.652 -5.953 1 96 251 GLN B N 1
ATOM 4566 C CA . GLN B 1 251 ? -23.984 -4.918 -7.07 1 96 251 GLN B CA 1
ATOM 4567 C C . GLN B 1 251 ? -23.344 -4.555 -8.398 1 96 251 GLN B C 1
ATOM 4569 O O . GLN B 1 251 ? -23.469 -5.293 -9.383 1 96 251 GLN B O 1
ATOM 4574 N N . ALA B 1 252 ? -22.75 -3.428 -8.43 1 96.38 252 ALA B N 1
ATOM 4575 C CA . ALA B 1 252 ? -22.078 -2.992 -9.656 1 96.38 252 ALA B CA 1
ATOM 4576 C C . ALA B 1 252 ? -21 -3.984 -10.07 1 96.38 252 ALA B C 1
ATOM 4578 O O . ALA B 1 252 ? -20.891 -4.328 -11.25 1 96.38 252 ALA B O 1
ATOM 4579 N N . SER B 1 253 ? -20.188 -4.457 -9.156 1 96.5 253 SER B N 1
ATOM 4580 C CA . SER B 1 253 ? -19.141 -5.426 -9.438 1 96.5 253 SER B CA 1
ATOM 4581 C C . SER B 1 253 ? -19.719 -6.758 -9.906 1 96.5 253 SER B C 1
ATOM 4583 O O . SER B 1 253 ? -19.172 -7.391 -10.812 1 96.5 253 SER B O 1
ATOM 4585 N N . TRP B 1 254 ? -20.75 -7.137 -9.273 1 96.69 254 TRP B N 1
ATOM 4586 C CA . TRP B 1 254 ? -21.422 -8.383 -9.648 1 96.69 254 TRP B CA 1
ATOM 4587 C C . TRP B 1 254 ? -21.953 -8.312 -11.07 1 96.69 254 TRP B C 1
ATOM 4589 O O . TRP B 1 254 ? -21.812 -9.258 -11.844 1 96.69 254 TRP B O 1
ATOM 4599 N N . ASN B 1 255 ? -22.531 -7.191 -11.359 1 96.38 255 ASN B N 1
ATOM 4600 C CA . ASN B 1 255 ? -23.094 -7.008 -12.695 1 96.38 255 ASN B CA 1
ATOM 4601 C C . ASN B 1 255 ? -22.016 -7.078 -13.773 1 96.38 255 ASN B C 1
ATOM 4603 O O . ASN B 1 255 ? -22.281 -7.539 -14.883 1 96.38 255 ASN B O 1
ATOM 4607 N N . GLN B 1 256 ? -20.875 -6.672 -13.422 1 94.75 256 GLN B N 1
ATOM 4608 C CA . GLN B 1 256 ? -19.797 -6.609 -14.398 1 94.75 256 GLN B CA 1
ATOM 4609 C C . GLN B 1 256 ? -19.016 -7.914 -14.43 1 94.75 256 GLN B C 1
ATOM 4611 O O . GLN B 1 256 ? -18.219 -8.148 -15.352 1 94.75 256 GLN B O 1
ATOM 4616 N N . ALA B 1 257 ? -19.219 -8.758 -13.469 1 95.19 257 ALA B N 1
ATOM 4617 C CA . ALA B 1 257 ? -18.453 -9.992 -13.367 1 95.19 257 ALA B CA 1
ATOM 4618 C C . ALA B 1 257 ? -18.781 -10.945 -14.516 1 95.19 257 ALA B C 1
ATOM 4620 O O . ALA B 1 257 ? -19.891 -10.914 -15.047 1 95.19 257 ALA B O 1
ATOM 4621 N N . SER B 1 258 ? -17.875 -11.789 -14.914 1 93.88 258 SER B N 1
ATOM 4622 C CA . SER B 1 258 ? -18.078 -12.766 -15.977 1 93.88 258 SER B CA 1
ATOM 4623 C C . SER B 1 258 ? -19.062 -13.852 -15.547 1 93.88 258 SER B C 1
ATOM 4625 O O . SER B 1 258 ? -19.25 -14.086 -14.352 1 93.88 258 SER B O 1
ATOM 4627 N N . PRO B 1 259 ? -19.641 -14.516 -16.516 1 95.06 259 PRO B N 1
ATOM 4628 C CA . PRO B 1 259 ? -20.516 -15.641 -16.188 1 95.06 259 PRO B CA 1
ATOM 4629 C C . PRO B 1 259 ? -19.812 -16.719 -15.367 1 95.06 259 PRO B C 1
ATOM 4631 O O . PRO B 1 259 ? -20.422 -17.344 -14.492 1 95.06 259 PRO B O 1
ATOM 4634 N N . GLU B 1 260 ? -18.625 -16.906 -15.633 1 93.38 260 GLU B N 1
ATOM 4635 C CA . GLU B 1 260 ? -17.859 -17.891 -14.883 1 93.38 260 GLU B CA 1
ATOM 4636 C C . GLU B 1 260 ? -17.781 -17.531 -13.406 1 93.38 260 GLU B C 1
ATOM 4638 O O . GLU B 1 260 ? -17.969 -18.375 -12.539 1 93.38 260 GLU B O 1
ATOM 4643 N N . ILE B 1 261 ? -17.547 -16.328 -13.164 1 95.06 261 ILE B N 1
ATOM 4644 C CA . ILE B 1 261 ? -17.453 -15.844 -11.789 1 95.06 261 ILE B CA 1
ATOM 4645 C C . ILE B 1 261 ? -18.812 -15.977 -11.102 1 95.06 261 ILE B C 1
ATOM 4647 O O . ILE B 1 261 ? -18.875 -16.375 -9.938 1 95.06 261 ILE B O 1
ATOM 4651 N N . LYS B 1 262 ? -19.844 -15.609 -11.789 1 96.5 262 LYS B N 1
ATOM 4652 C CA . LYS B 1 262 ? -21.188 -15.695 -11.219 1 96.5 262 LYS B CA 1
ATOM 4653 C C . LYS B 1 262 ? -21.547 -17.141 -10.867 1 96.5 262 LYS B C 1
ATOM 4655 O O . LYS B 1 262 ? -22.219 -17.391 -9.867 1 96.5 262 LYS B O 1
ATOM 4660 N N . GLU B 1 263 ? -21.062 -18 -11.664 1 96.06 263 GLU B N 1
ATOM 4661 C CA . GLU B 1 263 ? -21.297 -19.422 -11.375 1 96.06 263 GLU B CA 1
ATOM 4662 C C . GLU B 1 263 ? -20.453 -19.875 -10.18 1 96.06 263 GLU B C 1
ATOM 4664 O O . GLU B 1 263 ? -20.938 -20.641 -9.344 1 96.06 263 GLU B O 1
ATOM 4669 N N . LEU B 1 264 ? -19.328 -19.469 -10.133 1 95.88 264 LEU B N 1
ATOM 4670 C CA . LEU B 1 264 ? -18.391 -19.875 -9.086 1 95.88 264 LEU B CA 1
ATOM 4671 C C . LEU B 1 264 ? -18.875 -19.406 -7.719 1 95.88 264 LEU B C 1
ATOM 4673 O O . LEU B 1 264 ? -18.812 -20.156 -6.742 1 95.88 264 LEU B O 1
ATOM 4677 N N . TYR B 1 265 ? -19.281 -18.203 -7.621 1 96.69 265 TYR B N 1
ATOM 4678 C CA . TYR B 1 265 ? -19.656 -17.625 -6.332 1 96.69 265 TYR B CA 1
ATOM 4679 C C . TYR B 1 265 ? -21.141 -17.859 -6.035 1 96.69 265 TYR B C 1
ATOM 4681 O O . TYR B 1 265 ? -21.5 -18.172 -4.902 1 96.69 265 TYR B O 1
ATOM 4689 N N . GLY B 1 266 ? -21.984 -17.703 -7.035 1 97.31 266 GLY B N 1
ATOM 4690 C CA . GLY B 1 266 ? -23.391 -18 -6.895 1 97.31 266 GLY B CA 1
ATOM 4691 C C . GLY B 1 266 ? -24.188 -16.859 -6.301 1 97.31 266 GLY B C 1
ATOM 4692 O O . GLY B 1 266 ? -23.625 -15.984 -5.633 1 97.31 266 GLY B O 1
ATOM 4693 N N . GLU B 1 267 ? -25.5 -16.906 -6.438 1 96.06 267 GLU B N 1
ATOM 4694 C CA . GLU B 1 267 ? -26.422 -15.867 -5.992 1 96.06 267 GLU B CA 1
ATOM 4695 C C . GLU B 1 267 ? -26.516 -15.836 -4.469 1 96.06 267 GLU B C 1
ATOM 4697 O O . GLU B 1 267 ? -26.703 -14.766 -3.877 1 96.06 267 GLU B O 1
ATOM 4702 N N . LYS B 1 268 ? -26.391 -16.938 -3.902 1 96.62 268 LYS B N 1
ATOM 4703 C CA . LYS B 1 268 ? -26.438 -16.984 -2.445 1 96.62 268 LYS B CA 1
ATOM 4704 C C . LYS B 1 268 ? -25.281 -16.219 -1.82 1 96.62 268 LYS B C 1
ATOM 4706 O O . LYS B 1 268 ? -25.453 -15.562 -0.79 1 96.62 268 LYS B O 1
ATOM 4711 N N . PHE B 1 269 ? -24.141 -16.422 -2.391 1 96.88 269 PHE B N 1
ATOM 4712 C CA . PHE B 1 269 ? -22.969 -15.672 -1.931 1 96.88 269 PHE B CA 1
ATOM 4713 C C . PHE B 1 269 ? -23.234 -14.172 -2.012 1 96.88 269 PHE B C 1
ATOM 4715 O O . PHE B 1 269 ? -22.938 -13.43 -1.071 1 96.88 269 PHE B O 1
ATOM 4722 N N . MET B 1 270 ? -23.766 -13.719 -3.125 1 95.5 270 MET B N 1
ATOM 4723 C CA . MET B 1 270 ? -24.094 -12.305 -3.328 1 95.5 270 MET B CA 1
ATOM 4724 C C . MET B 1 270 ? -25.109 -11.828 -2.293 1 95.5 270 MET B C 1
ATOM 4726 O O . MET B 1 270 ? -24.969 -10.742 -1.734 1 95.5 270 MET B O 1
ATOM 4730 N N . ALA B 1 271 ? -26.094 -12.617 -2.031 1 96.06 271 ALA B N 1
ATOM 4731 C CA . ALA B 1 271 ? -27.109 -12.273 -1.035 1 96.06 271 ALA B CA 1
ATOM 4732 C C . ALA B 1 271 ? -26.484 -12.117 0.347 1 96.06 271 ALA B C 1
ATOM 4734 O O . ALA B 1 271 ? -26.859 -11.219 1.106 1 96.06 271 ALA B O 1
ATOM 4735 N N . ASN B 1 272 ? -25.578 -13 0.618 1 95.38 272 ASN B N 1
ATOM 4736 C CA . ASN B 1 272 ? -24.891 -12.922 1.9 1 95.38 272 ASN B CA 1
ATOM 4737 C C . ASN B 1 272 ? -24.016 -11.68 1.989 1 95.38 272 ASN B C 1
ATOM 4739 O O . ASN B 1 272 ? -23.891 -11.07 3.057 1 95.38 272 ASN B O 1
ATOM 4743 N N . LEU B 1 273 ? -23.344 -11.344 0.916 1 93.94 273 LEU B N 1
ATOM 4744 C CA . LEU B 1 273 ? -22.547 -10.117 0.88 1 93.94 273 LEU B CA 1
ATOM 4745 C C . LEU B 1 273 ? -23.438 -8.898 1.129 1 93.94 273 LEU B C 1
ATOM 4747 O O . LEU B 1 273 ? -23.062 -7.988 1.866 1 93.94 273 LEU B O 1
ATOM 4751 N N . MET B 1 274 ? -24.594 -8.914 0.502 1 95.06 274 MET B N 1
ATOM 4752 C CA . MET B 1 274 ? -25.547 -7.816 0.671 1 95.06 274 MET B CA 1
ATOM 4753 C C . MET B 1 274 ? -26.016 -7.727 2.117 1 95.06 274 MET B C 1
ATOM 4755 O O . MET B 1 274 ? -26.156 -6.629 2.662 1 95.06 274 MET B O 1
ATOM 4759 N N . LYS B 1 275 ? -26.234 -8.812 2.686 1 94.56 275 LYS B N 1
ATOM 4760 C CA . LYS B 1 275 ? -26.641 -8.844 4.09 1 94.56 275 LYS B CA 1
ATOM 4761 C C . LYS B 1 275 ? -25.547 -8.273 4.984 1 94.56 275 LYS B C 1
ATOM 4763 O O . LYS B 1 275 ? -25.828 -7.543 5.938 1 94.56 275 LYS B O 1
ATOM 4768 N N . SER B 1 276 ? -24.328 -8.688 4.688 1 92.56 276 SER B N 1
ATOM 4769 C CA . SER B 1 276 ? -23.203 -8.172 5.445 1 92.56 276 SER B CA 1
ATOM 4770 C C . SER B 1 276 ? -23.094 -6.656 5.32 1 92.56 276 SER B C 1
ATOM 4772 O O . SER B 1 276 ? -22.766 -5.969 6.289 1 92.56 276 SER B O 1
ATOM 4774 N N . ALA B 1 277 ? -23.281 -6.133 4.129 1 93.38 277 ALA B N 1
ATOM 4775 C CA . ALA B 1 277 ? -23.281 -4.688 3.918 1 93.38 277 ALA B CA 1
ATOM 4776 C C . ALA B 1 277 ? -24.344 -4.004 4.766 1 93.38 277 ALA B C 1
ATOM 4778 O O . ALA B 1 277 ? -24.109 -2.941 5.34 1 93.38 277 ALA B O 1
ATOM 4779 N N . ASN B 1 278 ? -25.453 -4.602 4.852 1 93.69 278 ASN B N 1
ATOM 4780 C CA . ASN B 1 278 ? -26.562 -4.031 5.617 1 93.69 278 ASN B CA 1
ATOM 4781 C C . ASN B 1 278 ? -26.266 -4.035 7.113 1 93.69 278 ASN B C 1
ATOM 4783 O O . ASN B 1 278 ? -26.75 -3.166 7.844 1 93.69 278 ASN B O 1
ATOM 4787 N N . LEU B 1 279 ? -25.516 -4.984 7.516 1 92.31 279 LEU B N 1
ATOM 4788 C CA . LEU B 1 279 ? -25.156 -5.09 8.93 1 92.31 279 LEU B CA 1
ATOM 4789 C C . LEU B 1 279 ? -24.281 -3.924 9.359 1 92.31 279 LEU B C 1
ATOM 4791 O O . LEU B 1 279 ? -24.172 -3.625 10.555 1 92.31 279 LEU B O 1
ATOM 4795 N N . LEU B 1 280 ? -23.594 -3.295 8.43 1 91.81 280 LEU B N 1
ATOM 4796 C CA . LEU B 1 280 ? -22.734 -2.156 8.75 1 91.81 280 LEU B CA 1
ATOM 4797 C C . LEU B 1 280 ? -23.547 -1.04 9.406 1 91.81 280 LEU B C 1
ATOM 4799 O O . LEU B 1 280 ? -23 -0.261 10.195 1 91.81 280 LEU B O 1
ATOM 4803 N N . GLU B 1 281 ? -24.766 -0.966 9.086 1 89.62 281 GLU B N 1
ATOM 4804 C CA . GLU B 1 281 ? -25.641 0.052 9.672 1 89.62 281 GLU B CA 1
ATOM 4805 C C . GLU B 1 281 ? -25.703 -0.08 11.188 1 89.62 281 GLU B C 1
ATOM 4807 O O . GLU B 1 281 ? -25.703 0.924 11.906 1 89.62 281 GLU B O 1
ATOM 4812 N N . THR B 1 282 ? -25.625 -1.261 11.688 1 91.62 282 THR B N 1
ATOM 4813 C CA . THR B 1 282 ? -25.812 -1.49 13.117 1 91.62 282 THR B CA 1
ATOM 4814 C C . THR B 1 282 ? -24.484 -1.747 13.805 1 91.62 282 THR B C 1
ATOM 4816 O O . THR B 1 282 ? -24.344 -1.552 15.016 1 91.62 282 THR B O 1
ATOM 4819 N N . THR B 1 283 ? -23.562 -2.139 13.055 1 92.5 283 THR B N 1
ATOM 4820 C CA . THR B 1 283 ? -22.312 -2.543 13.68 1 92.5 283 THR B CA 1
ATOM 4821 C C . THR B 1 283 ? -21.312 -1.383 13.703 1 92.5 283 THR B C 1
ATOM 4823 O O . THR B 1 283 ? -20.328 -1.414 14.453 1 92.5 283 THR B O 1
ATOM 4826 N N . SER B 1 284 ? -21.516 -0.414 12.906 1 94.44 284 SER B N 1
ATOM 4827 C CA . SER B 1 284 ? -20.625 0.736 12.883 1 94.44 284 SER B CA 1
ATOM 4828 C C . SER B 1 284 ? -20.906 1.691 14.031 1 94.44 284 SER B C 1
ATOM 4830 O O . SER B 1 284 ? -22.078 1.935 14.359 1 94.44 284 SER B O 1
ATOM 4832 N N . CYS B 1 285 ? -19.875 2.193 14.609 1 95.12 285 CYS B N 1
ATOM 4833 C CA . CYS B 1 285 ? -20 3.127 15.719 1 95.12 285 CYS B CA 1
ATOM 4834 C C . CYS B 1 285 ? -20.578 4.457 15.25 1 95.12 285 CYS B C 1
ATOM 4836 O O . CYS B 1 285 ? -20.141 5.004 14.242 1 95.12 285 CYS B O 1
ATOM 4838 N N . GLN B 1 286 ? -21.5 5.047 16.031 1 93.44 286 GLN B N 1
ATOM 4839 C CA . GLN B 1 286 ? -22.172 6.289 15.656 1 93.44 286 GLN B CA 1
ATOM 4840 C C . GLN B 1 286 ? -21.422 7.5 16.203 1 93.44 286 GLN B C 1
ATOM 4842 O O . GLN B 1 286 ? -21.562 8.609 15.68 1 93.44 286 GLN B O 1
ATOM 4847 N N . ASP B 1 287 ? -20.672 7.258 17.25 1 96.12 287 ASP B N 1
ATOM 4848 C CA . ASP B 1 287 ? -19.969 8.375 17.875 1 96.12 287 ASP B CA 1
ATOM 4849 C C . ASP B 1 287 ? -18.672 8.695 17.141 1 96.12 287 ASP B C 1
ATOM 4851 O O . ASP B 1 287 ? -17.594 8.227 17.516 1 96.12 287 ASP B O 1
ATOM 4855 N N . LEU B 1 288 ? -18.734 9.609 16.188 1 95.62 288 LEU B N 1
ATOM 4856 C CA . LEU B 1 288 ? -17.609 9.977 15.359 1 95.62 288 LEU B CA 1
ATOM 4857 C C . LEU B 1 288 ? -16.578 10.766 16.156 1 95.62 288 LEU B C 1
ATOM 4859 O O . LEU B 1 288 ? -15.422 10.906 15.742 1 95.62 288 LEU B O 1
ATOM 4863 N N . SER B 1 289 ? -17 11.305 17.328 1 96.81 289 SER B N 1
ATOM 4864 C CA . SER B 1 289 ? -16.094 12.133 18.125 1 96.81 289 SER B CA 1
ATOM 4865 C C . SER B 1 289 ? -14.906 11.328 18.641 1 96.81 289 SER B C 1
ATOM 4867 O O . SER B 1 289 ? -13.852 11.891 18.938 1 96.81 289 SER B O 1
ATOM 4869 N N . LEU B 1 290 ? -15.078 10.039 18.703 1 97.94 290 LEU B N 1
ATOM 4870 C CA . LEU B 1 290 ? -13.961 9.188 19.109 1 97.94 290 LEU B CA 1
ATOM 4871 C C . LEU B 1 290 ? -12.789 9.328 18.156 1 97.94 290 LEU B C 1
ATOM 4873 O O . LEU B 1 290 ? -11.625 9.273 18.562 1 97.94 290 LEU B O 1
ATOM 4877 N N . VAL B 1 291 ? -13.078 9.523 16.906 1 97.94 291 VAL B N 1
ATOM 4878 C CA . VAL B 1 291 ? -12.055 9.672 15.875 1 97.94 291 VAL B CA 1
ATOM 4879 C C . VAL B 1 291 ? -11.586 11.125 15.82 1 97.94 291 VAL B C 1
ATOM 4881 O O . VAL B 1 291 ? -10.391 11.398 15.828 1 97.94 291 VAL B O 1
ATOM 4884 N N . THR B 1 292 ? -12.523 12.078 15.805 1 97.44 292 THR B N 1
ATOM 4885 C CA . THR B 1 292 ? -12.164 13.484 15.641 1 97.44 292 THR B CA 1
ATOM 4886 C C . THR B 1 292 ? -11.438 14.008 16.875 1 97.44 292 THR B C 1
ATOM 4888 O O . THR B 1 292 ? -10.578 14.883 16.781 1 97.44 292 THR B O 1
ATOM 4891 N N . ASN B 1 293 ? -11.711 13.43 18.062 1 98 293 ASN B N 1
ATOM 4892 C CA . ASN B 1 293 ? -10.945 13.789 19.25 1 98 293 ASN B CA 1
ATOM 4893 C C . ASN B 1 293 ? -9.484 13.375 19.125 1 98 293 ASN B C 1
ATOM 4895 O O . ASN B 1 293 ? -8.594 14.078 19.609 1 98 293 ASN B O 1
ATOM 4899 N N . CYS B 1 294 ? -9.297 12.25 18.531 1 98.31 294 CYS B N 1
ATOM 4900 C CA . CYS B 1 294 ? -7.922 11.82 18.266 1 98.31 294 CYS B CA 1
ATOM 4901 C C . CYS B 1 294 ? -7.219 12.773 17.312 1 98.31 294 CYS B C 1
ATOM 4903 O O . CYS B 1 294 ? -6.062 13.141 17.531 1 98.31 294 CYS B O 1
ATOM 4905 N N . MET B 1 295 ? -7.91 13.172 16.297 1 97.81 295 MET B N 1
ATOM 4906 C CA . MET B 1 295 ? -7.336 14.109 15.336 1 97.81 295 MET B CA 1
ATOM 4907 C C . MET B 1 295 ? -7.02 15.445 16 1 97.81 295 MET B C 1
ATOM 4909 O O . MET B 1 295 ? -5.957 16.016 15.773 1 97.81 295 MET B O 1
ATOM 4913 N N . GLU B 1 296 ? -7.961 15.891 16.766 1 96.56 296 GLU B N 1
ATOM 4914 C CA . GLU B 1 296 ? -7.746 17.125 17.5 1 96.56 296 GLU B CA 1
ATOM 4915 C C . GLU B 1 296 ? -6.535 17.031 18.422 1 96.56 296 GLU B C 1
ATOM 4917 O O . GLU B 1 296 ? -5.715 17.938 18.484 1 96.56 296 GLU B O 1
ATOM 4922 N N . HIS B 1 297 ? -6.43 15.945 19.156 1 97.25 297 HIS B N 1
ATOM 4923 C CA . HIS B 1 297 ? -5.277 15.727 20.031 1 97.25 297 HIS B CA 1
ATOM 4924 C C . HIS B 1 297 ? -3.979 15.734 19.234 1 97.25 297 HIS B C 1
ATOM 4926 O O . HIS B 1 297 ? -2.98 16.312 19.672 1 97.25 297 HIS B O 1
ATOM 4932 N N . ALA B 1 298 ? -4.031 15.102 18.109 1 97.38 298 ALA B N 1
ATOM 4933 C CA . ALA B 1 298 ? -2.863 15.055 17.234 1 97.38 298 ALA B CA 1
ATOM 4934 C C . ALA B 1 298 ? -2.445 16.453 16.797 1 97.38 298 ALA B C 1
ATOM 4936 O O . ALA B 1 298 ? -1.254 16.734 16.641 1 97.38 298 ALA B O 1
ATOM 4937 N N . LEU B 1 299 ? -3.375 17.328 16.641 1 95.56 299 LEU B N 1
ATOM 4938 C CA . LEU B 1 299 ? -3.127 18.672 16.125 1 95.56 299 LEU B CA 1
ATOM 4939 C C . LEU B 1 299 ? -2.732 19.625 17.25 1 95.56 299 LEU B C 1
ATOM 4941 O O . LEU B 1 299 ? -2.064 20.625 17.016 1 95.56 299 LEU B O 1
ATOM 4945 N N . THR B 1 300 ? -3.096 19.281 18.516 1 92.94 300 THR B N 1
ATOM 4946 C CA . THR B 1 300 ? -2.982 20.312 19.531 1 92.94 300 THR B CA 1
ATOM 4947 C C . THR B 1 300 ? -2.064 19.859 20.672 1 92.94 300 THR B C 1
ATOM 4949 O O . THR B 1 300 ? -1.542 20.688 21.422 1 92.94 300 THR B O 1
ATOM 4952 N N . ALA B 1 301 ? -1.901 18.562 20.797 1 93.25 301 ALA B N 1
ATOM 4953 C CA . ALA B 1 301 ? -1.08 18.078 21.906 1 93.25 301 ALA B CA 1
ATOM 4954 C C . ALA B 1 301 ? 0.392 18.406 21.688 1 93.25 301 ALA B C 1
ATOM 4956 O O . ALA B 1 301 ? 0.872 18.406 20.547 1 93.25 301 ALA B O 1
ATOM 4957 N N . CYS B 1 302 ? 1.099 18.641 22.734 1 91.62 302 CYS B N 1
ATOM 4958 C CA . CYS B 1 302 ? 2.539 18.859 22.672 1 91.62 302 CYS B CA 1
ATOM 4959 C C . CYS B 1 302 ? 3.254 17.609 22.188 1 91.62 302 CYS B C 1
ATOM 4961 O O . CYS B 1 302 ? 4.176 17.672 21.375 1 91.62 302 CYS B O 1
ATOM 4963 N N . HIS B 1 303 ? 2.77 16.5 22.719 1 92.88 303 HIS B N 1
ATOM 4964 C CA . HIS B 1 303 ? 3.361 15.227 22.344 1 92.88 303 HIS B CA 1
ATOM 4965 C C . HIS B 1 303 ? 2.293 14.234 21.875 1 92.88 303 HIS B C 1
ATOM 4967 O O . HIS B 1 303 ? 1.939 13.312 22.609 1 92.88 303 HIS B O 1
ATOM 4973 N N . PRO B 1 304 ? 1.888 14.367 20.656 1 95.5 304 PRO B N 1
ATOM 4974 C CA . PRO B 1 304 ? 0.92 13.398 20.125 1 95.5 304 PRO B CA 1
ATOM 4975 C C . PRO B 1 304 ? 1.532 12.023 19.891 1 95.5 304 PRO B C 1
ATOM 4977 O O . PRO B 1 304 ? 2.756 11.891 19.797 1 95.5 304 PRO B O 1
ATOM 4980 N N . ARG B 1 305 ? 0.664 11.062 19.922 1 95.69 305 ARG B N 1
ATOM 4981 C CA . ARG B 1 305 ? 1.102 9.719 19.547 1 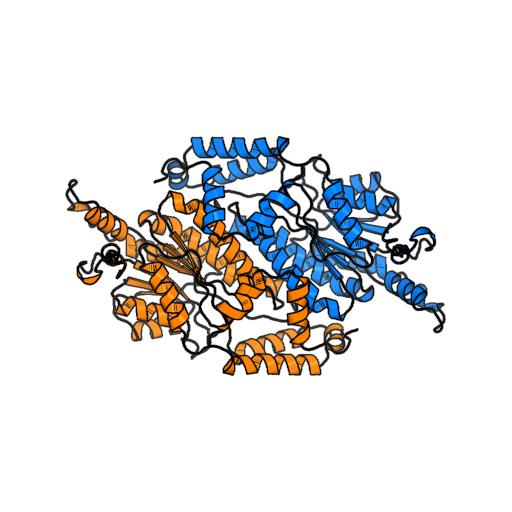95.69 305 ARG B CA 1
ATOM 4982 C C . ARG B 1 305 ? 1.394 9.648 18.047 1 95.69 305 ARG B C 1
ATOM 4984 O O . ARG B 1 305 ? 0.962 10.516 17.281 1 95.69 305 ARG B O 1
ATOM 4991 N N . THR B 1 306 ? 2.135 8.617 17.703 1 95.75 306 THR B N 1
ATOM 4992 C CA . THR B 1 306 ? 2.404 8.406 16.297 1 95.75 306 THR B CA 1
ATOM 4993 C C . THR B 1 306 ? 1.209 7.754 15.602 1 95.75 306 THR B C 1
ATOM 4995 O O . THR B 1 306 ? 1.026 7.898 14.391 1 95.75 306 THR B O 1
ATOM 4998 N N . ARG B 1 307 ? 0.444 7 16.422 1 96.88 307 ARG B N 1
ATOM 4999 C CA . ARG B 1 307 ? -0.708 6.277 15.883 1 96.88 307 ARG B CA 1
ATOM 5000 C C . ARG B 1 307 ? -1.858 6.273 16.891 1 96.88 307 ARG B C 1
ATOM 5002 O O . ARG B 1 307 ? -1.641 6.117 18.094 1 96.88 307 ARG B O 1
ATOM 5009 N N . TYR B 1 308 ? -3.016 6.59 16.422 1 97.94 308 TYR B N 1
ATOM 5010 C CA . TYR B 1 308 ? -4.262 6.434 17.172 1 97.94 308 TYR B CA 1
ATOM 5011 C C . TYR B 1 308 ? -5.16 5.391 16.516 1 97.94 308 TYR B C 1
ATOM 5013 O O . TYR B 1 308 ? -5.32 5.379 15.289 1 97.94 308 TYR B O 1
ATOM 5021 N N . SER B 1 309 ? -5.688 4.469 17.266 1 97.81 309 SER B N 1
ATOM 5022 C CA . SER B 1 309 ? -6.609 3.465 16.734 1 97.81 309 SER B CA 1
ATOM 5023 C C . SER B 1 309 ? -7.977 3.568 17.406 1 97.81 309 SER B C 1
ATOM 5025 O O . SER B 1 309 ? -8.359 2.691 18.188 1 97.81 309 SER B O 1
ATOM 5027 N N . PRO B 1 310 ? -8.742 4.582 17.078 1 98.5 310 PRO B N 1
ATOM 5028 C CA . PRO B 1 310 ? -10.031 4.777 17.734 1 98.5 310 PRO B CA 1
ATOM 5029 C C . PRO B 1 310 ? -11.07 3.74 17.328 1 98.5 310 PRO B C 1
ATOM 5031 O O . PRO B 1 310 ? -11.117 3.342 16.156 1 98.5 310 PRO B O 1
ATOM 5034 N N . GLY B 1 311 ? -12 3.391 18.281 1 97.69 311 GLY B N 1
ATOM 5035 C CA . GLY B 1 311 ? -13.031 2.373 18.125 1 97.69 311 GLY B CA 1
ATOM 5036 C C . GLY B 1 311 ? -12.742 1.109 18.906 1 97.69 311 GLY B C 1
ATOM 5037 O O . GLY B 1 311 ? -11.594 0.66 18.984 1 97.69 311 GLY B O 1
ATOM 5038 N N . TRP B 1 312 ? -13.766 0.553 19.531 1 96.44 312 TRP B N 1
ATOM 5039 C CA . TRP B 1 312 ? -13.586 -0.662 20.328 1 96.44 312 TRP B CA 1
ATOM 5040 C C . TRP B 1 312 ? -13.125 -1.817 19.438 1 96.44 312 TRP B C 1
ATOM 5042 O O . TRP B 1 312 ? -12.297 -2.633 19.859 1 96.44 312 TRP B O 1
ATOM 5052 N N . ASP B 1 313 ? -13.703 -1.925 18.297 1 96.69 313 ASP B N 1
ATOM 5053 C CA . ASP B 1 313 ? -13.312 -2.988 17.375 1 96.69 313 ASP B CA 1
ATOM 5054 C C . ASP B 1 313 ? -11.859 -2.838 16.922 1 96.69 313 ASP B C 1
ATOM 5056 O O . ASP B 1 313 ? -11.133 -3.826 16.812 1 96.69 313 ASP B O 1
ATOM 5060 N N . ALA B 1 314 ? -11.438 -1.593 16.672 1 97.75 314 ALA B N 1
ATOM 5061 C CA . ALA B 1 314 ? -10.047 -1.337 16.297 1 97.75 314 ALA B CA 1
ATOM 5062 C C . ALA B 1 314 ? -9.094 -1.8 17.391 1 97.75 314 ALA B C 1
ATOM 5064 O O . ALA B 1 314 ? -8.133 -2.523 17.125 1 97.75 314 ALA B O 1
ATOM 5065 N N . LYS B 1 315 ? -9.367 -1.465 18.641 1 96.88 315 LYS B N 1
ATOM 5066 C CA . LYS B 1 315 ? -8.461 -1.683 19.766 1 96.88 315 LYS B CA 1
ATOM 5067 C C . LYS B 1 315 ? -8.445 -3.15 20.188 1 96.88 315 LYS B C 1
ATOM 5069 O O . LYS B 1 315 ? -7.387 -3.693 20.531 1 96.88 315 LYS B O 1
ATOM 5074 N N . PHE B 1 316 ? -9.586 -3.803 20.078 1 96.75 316 PHE B N 1
ATOM 5075 C CA . PHE B 1 316 ? -9.664 -5.09 20.75 1 96.75 316 PHE B CA 1
ATOM 5076 C C . PHE B 1 316 ? -9.781 -6.227 19.75 1 96.75 316 PHE B C 1
ATOM 5078 O O . PHE B 1 316 ? -9.617 -7.395 20.109 1 96.75 316 PHE B O 1
ATOM 5085 N N . ILE B 1 317 ? -10.062 -5.934 18.547 1 96.31 317 ILE B N 1
ATOM 5086 C CA . ILE B 1 317 ? -10.219 -7.008 17.562 1 96.31 317 ILE B CA 1
ATOM 5087 C C . ILE B 1 317 ? -9.141 -6.895 16.5 1 96.31 317 ILE B C 1
ATOM 5089 O O . ILE B 1 317 ? -8.242 -7.738 16.406 1 96.31 317 ILE B O 1
ATOM 5093 N N . TYR B 1 318 ? -9.109 -5.758 15.828 1 97 318 TYR B N 1
ATOM 5094 C CA . TYR B 1 318 ? -8.328 -5.707 14.602 1 97 318 TYR B CA 1
ATOM 5095 C C . TYR B 1 318 ? -6.859 -5.426 14.906 1 97 318 TYR B C 1
ATOM 5097 O O . TYR B 1 318 ? -5.969 -5.945 14.234 1 97 318 TYR B O 1
ATOM 5105 N N . LEU B 1 319 ? -6.586 -4.496 15.867 1 95.94 319 LEU B N 1
ATOM 5106 C CA . LEU B 1 319 ? -5.195 -4.238 16.234 1 95.94 319 LEU B CA 1
ATOM 5107 C C . LEU B 1 319 ? -4.516 -5.508 16.734 1 95.94 319 LEU B C 1
ATOM 5109 O O . LEU B 1 319 ? -3.457 -5.891 16.234 1 95.94 319 LEU B O 1
ATOM 5113 N N . PRO B 1 320 ? -5.113 -6.281 17.672 1 95.81 320 PRO B N 1
ATOM 5114 C CA . PRO B 1 320 ? -4.516 -7.562 18.047 1 95.81 320 PRO B CA 1
ATOM 5115 C C . PRO B 1 320 ? -4.391 -8.531 16.875 1 95.81 320 PRO B C 1
ATOM 5117 O O . PRO B 1 320 ? -3.387 -9.234 16.75 1 95.81 320 PRO B O 1
ATOM 5120 N N . MET B 1 321 ? -5.379 -8.547 16.062 1 95.75 321 MET B N 1
ATOM 5121 C CA . MET B 1 321 ? -5.375 -9.406 14.883 1 95.75 321 MET B CA 1
ATOM 5122 C C . MET B 1 321 ? -4.16 -9.117 14.008 1 95.75 321 MET B C 1
ATOM 5124 O O . MET B 1 321 ? -3.584 -10.039 13.422 1 95.75 321 MET B O 1
ATOM 5128 N N . SER B 1 322 ? -3.762 -7.875 13.898 1 94.81 322 SER B N 1
ATOM 5129 C CA . SER B 1 322 ? -2.664 -7.469 13.031 1 94.81 322 SER B CA 1
ATOM 5130 C C . SER B 1 322 ? -1.332 -8.023 13.523 1 94.81 322 SER B C 1
ATOM 5132 O O . SER B 1 322 ? -0.352 -8.055 12.781 1 94.81 322 SER B O 1
ATOM 5134 N N . TYR B 1 323 ? -1.26 -8.531 14.734 1 92.44 323 TYR B N 1
ATOM 5135 C CA . TYR B 1 323 ? -0.021 -9.07 15.289 1 92.44 323 TYR B CA 1
ATOM 5136 C C . TYR B 1 323 ? -0.047 -10.594 15.312 1 92.44 323 TYR B C 1
ATOM 5138 O O . TYR B 1 323 ? 0.927 -11.227 15.719 1 92.44 323 TYR B O 1
ATOM 5146 N N . LEU B 1 324 ? -1.14 -11.195 14.883 1 93.5 324 LEU B N 1
ATOM 5147 C CA . LEU B 1 324 ? -1.255 -12.648 14.875 1 93.5 324 LEU B CA 1
ATOM 5148 C C . LEU B 1 324 ? -0.599 -13.234 13.633 1 93.5 324 LEU B C 1
ATOM 5150 O O . LEU B 1 324 ? -0.517 -12.578 12.594 1 93.5 324 LEU B O 1
ATOM 5154 N N . PRO B 1 325 ? -0.201 -14.492 13.797 1 91.56 325 PRO B N 1
ATOM 5155 C CA . PRO B 1 325 ? 0.254 -15.18 12.586 1 91.56 325 PRO B CA 1
ATOM 5156 C C . PRO B 1 325 ? -0.835 -15.273 11.516 1 91.56 325 PRO B C 1
ATOM 5158 O O . PRO B 1 325 ? -2.02 -15.375 11.844 1 91.56 325 PRO B O 1
ATOM 5161 N N . SER B 1 326 ? -0.421 -15.305 10.297 1 91.69 326 SER B N 1
ATOM 5162 C CA . SER B 1 326 ? -1.337 -15.258 9.156 1 91.69 326 SER B CA 1
ATOM 5163 C C . SER B 1 326 ? -2.355 -16.391 9.227 1 91.69 326 SER B C 1
ATOM 5165 O O . SER B 1 326 ? -3.527 -16.203 8.891 1 91.69 326 SER B O 1
ATOM 5167 N N . PHE B 1 327 ? -1.926 -17.578 9.625 1 91.69 327 PHE B N 1
ATOM 5168 C CA . PHE B 1 327 ? -2.83 -18.734 9.609 1 91.69 327 PHE B CA 1
ATOM 5169 C C . PHE B 1 327 ? -3.973 -18.531 10.594 1 91.69 327 PHE B C 1
ATOM 5171 O O . PHE B 1 327 ? -5.105 -18.938 10.336 1 91.69 327 PHE B O 1
ATOM 5178 N N . LEU B 1 328 ? -3.691 -17.859 11.742 1 94.62 328 LEU B N 1
ATOM 5179 C CA . LEU B 1 328 ? -4.738 -17.609 12.727 1 94.62 328 LEU B CA 1
ATOM 5180 C C . LEU B 1 328 ? -5.715 -16.547 12.219 1 94.62 328 LEU B C 1
ATOM 5182 O O . LEU B 1 328 ? -6.926 -16.672 12.43 1 94.62 328 LEU B O 1
ATOM 5186 N N . VAL B 1 329 ? -5.184 -15.562 11.562 1 96.12 329 VAL B N 1
ATOM 5187 C CA . VAL B 1 329 ? -6.047 -14.539 10.984 1 96.12 329 VAL B CA 1
ATOM 5188 C C . VAL B 1 329 ? -6.93 -15.156 9.906 1 96.12 329 VAL B C 1
ATOM 5190 O O . VAL B 1 329 ? -8.133 -14.875 9.836 1 96.12 329 VAL B O 1
ATOM 5193 N N . ASP B 1 330 ? -6.328 -15.984 9.086 1 95.75 330 ASP B N 1
ATOM 5194 C CA . ASP B 1 330 ? -7.09 -16.656 8.039 1 95.75 330 ASP B CA 1
ATOM 5195 C C . ASP B 1 330 ? -8.234 -17.484 8.633 1 95.75 330 ASP B C 1
ATOM 5197 O O . ASP B 1 330 ? -9.359 -17.438 8.133 1 95.75 330 ASP B O 1
ATOM 5201 N N . LEU B 1 331 ? -7.969 -18.172 9.711 1 94.5 331 LEU B N 1
ATOM 5202 C CA . LEU B 1 331 ? -8.992 -18.984 10.359 1 94.5 331 LEU B CA 1
ATOM 5203 C C . LEU B 1 331 ? -10.148 -18.125 10.852 1 94.5 331 LEU B C 1
ATOM 5205 O O . LEU B 1 331 ? -11.312 -18.5 10.695 1 94.5 331 LEU B O 1
ATOM 5209 N N . MET B 1 332 ? -9.836 -17.031 11.406 1 94.5 332 MET B N 1
ATOM 5210 C CA . MET B 1 332 ? -10.859 -16.109 11.891 1 94.5 332 MET B CA 1
ATOM 5211 C C . MET B 1 332 ? -11.719 -15.602 10.742 1 94.5 332 MET B C 1
ATOM 5213 O O . MET B 1 332 ? -12.938 -15.477 10.875 1 94.5 332 MET B O 1
ATOM 5217 N N . VAL B 1 333 ? -11.102 -15.352 9.656 1 93.19 333 VAL B N 1
ATOM 5218 C CA . VAL B 1 333 ? -11.797 -14.812 8.492 1 93.19 333 VAL B CA 1
ATOM 5219 C C . VAL B 1 333 ? -12.68 -15.898 7.875 1 93.19 333 VAL B C 1
ATOM 5221 O O . VAL B 1 333 ? -13.82 -15.633 7.5 1 93.19 333 VAL B O 1
ATOM 5224 N N . TYR B 1 334 ? -12.172 -17.109 7.793 1 92.12 334 TYR B N 1
ATOM 5225 C CA . TYR B 1 334 ? -12.922 -18.219 7.219 1 92.12 334 TYR B CA 1
ATOM 5226 C C . TYR B 1 334 ? -14.172 -18.516 8.039 1 92.12 334 TYR B C 1
ATOM 5228 O O . TYR B 1 334 ? -15.203 -18.891 7.488 1 92.12 334 TYR B O 1
ATOM 5236 N N . TRP B 1 335 ? -14.062 -18.297 9.273 1 89.38 335 TRP B N 1
ATOM 5237 C CA . TRP B 1 335 ? -15.195 -18.562 10.164 1 89.38 335 TRP B CA 1
ATOM 5238 C C . TRP B 1 335 ? -16.312 -17.562 9.93 1 89.38 335 TRP B C 1
ATOM 5240 O O . TRP B 1 335 ? -17.5 -17.891 10.086 1 89.38 335 TRP B O 1
ATOM 5250 N N . ARG B 1 336 ? -15.992 -16.422 9.523 1 86.81 336 ARG B N 1
ATOM 5251 C CA . ARG B 1 336 ? -16.953 -15.336 9.438 1 86.81 336 ARG B CA 1
ATOM 5252 C C . ARG B 1 336 ? -17.469 -15.164 8.008 1 86.81 336 ARG B C 1
ATOM 5254 O O . ARG B 1 336 ? -18.625 -14.773 7.801 1 86.81 336 ARG B O 1
ATOM 5261 N N . ASN B 1 337 ? -16.734 -15.516 7.043 1 89.88 337 ASN B N 1
ATOM 5262 C CA . ASN B 1 337 ? -17.047 -15.195 5.652 1 89.88 337 ASN B CA 1
ATOM 5263 C C . ASN B 1 337 ? -17.953 -16.25 5.02 1 89.88 337 ASN B C 1
ATOM 5265 O O . ASN B 1 337 ? -17.859 -17.438 5.34 1 89.88 337 ASN B O 1
ATOM 5269 N N . PRO B 1 338 ? -18.812 -15.719 4.188 1 90.94 338 PRO B N 1
ATOM 5270 C CA . PRO B 1 338 ? -19.594 -16.688 3.416 1 90.94 338 PRO B CA 1
ATOM 5271 C C . PRO B 1 338 ? -18.75 -17.5 2.439 1 90.94 338 PRO B C 1
ATOM 5273 O O . PRO B 1 338 ? -17.719 -17.016 1.969 1 90.94 338 PRO B O 1
ATOM 5276 N N . ARG B 1 339 ? -19.297 -18.641 2.111 1 93.62 339 ARG B N 1
ATOM 5277 C CA . ARG B 1 339 ? -18.594 -19.516 1.178 1 93.62 339 ARG B CA 1
ATOM 5278 C C . ARG B 1 339 ? -19.188 -19.422 -0.221 1 93.62 339 ARG B C 1
ATOM 5280 O O . ARG B 1 339 ? -20.406 -19.375 -0.376 1 93.62 339 ARG B O 1
ATOM 5287 N N . PRO B 1 340 ? -18.328 -19.375 -1.237 1 96.12 340 PRO B N 1
ATOM 5288 C CA . PRO B 1 340 ? -18.844 -19.391 -2.609 1 96.12 340 PRO B CA 1
ATOM 5289 C C . PRO B 1 340 ? -19.578 -20.688 -2.949 1 96.12 340 PRO B C 1
ATOM 5291 O O . PRO B 1 340 ? -19.391 -21.703 -2.271 1 96.12 340 PRO B O 1
ATOM 5294 N N . ALA B 1 341 ? -20.328 -20.609 -3.969 1 95.5 341 ALA B N 1
ATOM 5295 C CA . ALA B 1 341 ? -21.172 -21.734 -4.363 1 95.5 341 ALA B CA 1
ATOM 5296 C C . ALA B 1 341 ? -20.312 -22.953 -4.738 1 95.5 341 ALA B C 1
ATOM 5298 O O . ALA B 1 341 ? -20.656 -24.078 -4.402 1 95.5 341 ALA B O 1
ATOM 5299 N N . LYS B 1 342 ? -19.203 -22.719 -5.375 1 94.38 342 LYS B N 1
ATOM 5300 C CA . LYS B 1 342 ? -18.391 -23.828 -5.852 1 94.38 342 LYS B CA 1
ATOM 5301 C C . LYS B 1 342 ? -17.125 -23.984 -5.004 1 94.38 342 LYS B C 1
ATOM 5303 O O . LYS B 1 342 ? -16.078 -24.422 -5.5 1 94.38 342 LYS B O 1
ATOM 5308 N N . ALA B 1 343 ? -17.234 -23.578 -3.811 1 94.19 343 ALA B N 1
ATOM 5309 C CA . ALA B 1 343 ? -16.125 -23.797 -2.889 1 94.19 343 ALA B CA 1
ATOM 5310 C C . ALA B 1 343 ? -15.812 -25.281 -2.725 1 94.19 343 ALA B C 1
ATOM 5312 O O . ALA B 1 343 ? -16.719 -26.109 -2.66 1 94.19 343 ALA B O 1
ATOM 5313 N N . LEU B 1 344 ? -14.602 -25.594 -2.656 1 88.88 344 LEU B N 1
ATOM 5314 C CA . LEU B 1 344 ? -14.172 -26.984 -2.492 1 88.88 344 LEU B CA 1
ATOM 5315 C C . LEU B 1 344 ? -14.227 -27.406 -1.025 1 88.88 344 LEU B C 1
ATOM 5317 O O . LEU B 1 344 ? -14.055 -26.562 -0.133 1 88.88 344 LEU B O 1
#

Sequence (688 aa):
MSVSLPAGFTSWRFLVLPLAALSASDTPTVLLNTFWSREPGCDSGFGNLLARQLDLKGLRVLAACLTEKGAEQLRNQTSDRLQTVILDVTKTDSVAAATEWVKERVGDRDYLSGVPSSLSESLAFLLLCEQGLWGLVNNAGISTPTAPNEWLTKQDFMKILDVNLLGVIDVTLSVLPLVRKARGRVVNVSSIMGRVALLGGGYCMSKYGVEAFSDSLRRELSYFGVKVVMIEPGYFKTTVTSPKAVSQGFQASWNQASPEIKELYGEKFMANLMKSANLLETTSCQDLSLVTNCMEHALTACHPRTRYSPGWDAKFIYLPMSYLPSFLVDLMVYWRNPRPAKALMSVSLPAGFTSWRFLVLPLAALSASDTPTVLLNTFWSREPGCDSGFGNLLARQLDLKGLRVLAACLTEKGAEQLRNQTSDRLQTVILDVTKTDSVAAATEWVKERVGDRDYLSGVPSSLSESLAFLLLCEQGLWGLVNNAGISTPTAPNEWLTKQDFMKILDVNLLGVIDVTLSVLPLVRKARGRVVNVSSIMGRVALLGGGYCMSKYGVEAFSDSLRRELSYFGVKVVMIEPGYFKTTVTSPKAVSQGFQASWNQASPEIKELYGEKFMANLMKSANLLETTSCQDLSLVTNCMEHALTACHPRTRYSPGWDAKFIYLPMSYLPSFLVDLMVYWRNPRPAKAL

Radius of gyration: 27.31 Å; Cα contacts (8 Å, |Δi|>4): 1293; chains: 2; bounding box: 56×91×86 Å

Nearest PDB structures (foldseek):
  5jsf-assembly1_A  TM=8.242E-01  e=5.021E-15  Homo sapiens
  1yde-assembly3_K  TM=8.099E-01  e=1.644E-14  Homo sapiens
  6h0m-assembly1_A  TM=8.268E-01  e=8.460E-14  Homo sapiens
  5hs6-assembly1_A  TM=7.790E-01  e=2.442E-14  Homo sapiens
  6hno-assembly1_A  TM=7.726E-01  e=1.061E-13  Homo sapiens

Solvent-accessible surface area (backbone atoms only — not comparable to full-atom values): 35368 Å² total; per-residue (Å²): 136,83,81,75,71,84,80,74,85,69,75,73,73,75,75,63,73,72,72,81,78,49,56,88,77,54,40,49,30,30,39,36,37,29,58,38,56,90,51,86,81,37,68,49,38,60,52,49,54,36,51,45,52,41,43,73,72,59,36,31,35,41,36,28,19,52,38,69,66,51,37,51,54,50,47,72,68,43,59,87,64,45,43,68,45,70,35,46,58,74,35,69,68,36,40,51,54,44,42,52,53,49,47,55,69,29,44,74,55,68,60,67,85,77,64,66,90,82,56,52,73,68,52,49,50,45,49,32,28,34,52,10,32,27,27,39,35,43,53,41,59,61,43,63,52,38,41,59,52,84,47,54,53,64,65,48,32,46,58,27,30,36,40,39,26,52,12,46,51,42,52,47,62,66,42,38,70,37,23,46,59,22,37,18,32,40,37,40,57,49,26,42,39,33,62,43,38,83,50,31,44,18,42,23,20,17,21,19,22,39,50,26,49,45,50,21,46,28,63,62,33,47,38,48,54,26,46,43,29,38,36,21,38,38,64,45,68,26,64,66,46,28,30,67,55,47,37,49,24,38,50,54,36,57,70,68,33,52,72,67,54,50,58,40,31,29,70,66,37,52,52,49,51,45,50,54,28,52,44,35,65,74,68,25,40,78,69,57,58,59,51,36,49,50,52,49,39,52,71,66,43,90,78,47,64,59,64,43,51,33,50,69,58,14,59,70,46,48,53,57,46,49,74,49,58,67,70,59,47,49,52,57,48,59,72,69,49,81,66,42,63,60,46,110,135,84,81,74,74,83,81,72,84,68,75,72,74,75,76,63,74,70,70,79,78,50,57,86,80,56,43,50,30,31,41,35,37,29,58,39,57,89,50,85,83,37,69,50,37,60,50,49,54,36,52,44,53,40,43,74,73,59,36,31,34,42,36,28,20,53,37,71,67,51,36,51,53,50,47,73,67,43,60,85,65,45,41,69,45,70,34,46,58,71,34,69,68,37,41,51,53,45,42,52,54,48,47,55,69,28,46,72,54,66,61,65,85,77,65,68,91,84,56,51,72,66,52,47,50,45,50,32,30,34,53,11,31,26,28,39,34,45,54,41,58,62,45,63,53,38,40,59,53,85,47,54,52,63,66,47,30,45,56,28,28,36,40,41,26,52,12,48,51,42,52,47,62,65,44,38,69,36,23,47,57,23,37,17,31,39,37,40,58,50,27,41,40,33,63,42,38,84,50,32,46,18,43,23,20,17,22,18,22,38,49,26,48,46,50,21,47,26,64,64,34,48,37,50,55,25,47,44,29,38,38,21,39,38,63,44,68,29,66,67,46,26,30,66,56,47,36,50,26,38,49,53,34,56,70,67,34,52,71,65,55,51,58,39,29,29,68,66,36,52,52,50,50,44,49,54,28,53,44,34,65,74,67,24,41,77,69,56,57,57,50,34,51,51,51,49,40,52,70,67,44,94,77,48,62,60,65,43,49,33,50,71,58,14,58,69,46,49,52,56,48,51,73,48,56,67,71,61,48,49,50,57,47,60,73,69,48,84,65,42,64,60,46,110

Secondary structure (DSSP, 8-state):
------SGGG--------GGGS-GGGPPEEEEE----SSTT---SHHHHHHHHHHHTT-EEEEEESSHHHHHHHHHTS-TT-EEEE--TT-HHHHHHHHHHHHHHHH---GGGG--TT--HHHHHHHHHHHS--EEEE------S---GGG--HHHHHHHHIIIIIIHHHHHHHHHHHHHHTT-EEEEE--GGGT---SSSHHHHHHHHHHHHHHHHHHHHGGGT-EEEEE---SBSSGGG-HHHHHHHHHHHHHHS-HHHHHHHHHHHHHHHHHHHHHHHHHSBS-THHHHHHHHHHHH-SS--SEE--SHHIIIIIHHHHTS-HHHHHHHHHHHSPPPTT--/------SGGG--------GGGS-GGGPPEEEEE----SSTT---SHHHHHHHHHHHTT-EEEEEESSHHHHHHHHHTS-TT-EEEE--TT-HHHHHHHHHHHHHHHHT---GGG--TT--HHHHHHHHHHHS--EEEE------S---GGG--HHHHHHHHIIIIIIHHHHHHHHHHHHHHTT-EEEEE--GGGT---SSSHHHHHHHHHHHHHHHHHHHHGGGT-EEEEE---SBSSGGG-HHHHHHHHHHHHHHS-HHHHHHHHHHHHHHHHHHHHHHHHHSBS-THHHHHHHHHHHH-SS--SEE--SHHIIIIIHHHHTS-HHHHHHHHHHHSPPPTT--

Foldseek 3Di:
DPPCPDPPPPPPPQPLVPQVVDPLLLAAEEEEEAEQPPDPPLLDALRLVLLAVCQVVSHQYEYEYQDPVSQVVSPVNGDPSYHYDYADLLDLVRLLVVLVVVQCVQQVPPPPPPDDPPDDPVVVLSVLSRNAHQEYELHYFAQPPWAAQQLDDPVQLVVRLSTLASSLVSNCVSRVVRNLSSLHEYEYEAALLLLPPQTHGNRSVSSVNVVVVQVVVQVVCVVSNYHYAYEHEYFAPHPNLQLVRNLVSLVVSQVRGDPVVCQFQDPVLNVVSSVVSVCSVVPHHHPNCQRSVLVVCRRRRPDHDRYHYGDPCRVPPSVVLSVDDPVVNVVVSVVPHDDGPNHD/DPPCPDPPPPPPPQPLVPQVVDPLLLAAEEEEEAEQDPDPPLLDALRLVLLAVCQVVSHQYEYEYQDPVSQVVSPVNGDPSYHYHYADLLDLVRLLVVLVVVQCVQQVSPPPPPDDPPDDPVVVLSVLSRNAHQEYEYHYFAQPPWAAQQLDDPVQLVVRLSTLASSLVSNCVSRVVRNLSNLHEYEYEAALLLLPPQTHGNRSVSSVNVVVVQVVVQVVSVVSNYHYAYEHEYFAPHPNLQLVRHLVSLVVSQVRGDPVVCQFQDPVLNVVSSVVSVCSVVPHHHPNCQRSVLVVCRRRRPDHDRYHYGDPCRVPPSVVLSVDDPVVNVVVSVVPHDDGPNHD

Organism: Bison bison bison (NCBI:txid43346)